Protein AF-A0A2Z3JJZ3-F1 (afdb_monomer_lite)

Structure (mmCIF, N/CA/C/O backbone):
data_AF-A0A2Z3JJZ3-F1
#
_entry.id   AF-A0A2Z3JJZ3-F1
#
loop_
_atom_site.group_PDB
_atom_site.id
_atom_site.type_symbol
_atom_site.label_atom_id
_atom_site.label_alt_id
_atom_site.label_comp_id
_atom_site.label_asym_id
_atom_site.label_entity_id
_atom_site.label_seq_id
_atom_site.pdbx_PDB_ins_code
_atom_site.Cartn_x
_atom_site.Cartn_y
_atom_site.Cartn_z
_atom_site.occupancy
_atom_site.B_iso_or_equiv
_atom_site.auth_seq_id
_atom_site.auth_comp_id
_atom_site.auth_asym_id
_atom_site.auth_atom_id
_atom_site.pdbx_PDB_model_num
ATOM 1 N N . MET A 1 1 ? 17.951 52.881 16.023 1.00 41.16 1 MET A N 1
ATOM 2 C CA . MET A 1 1 ? 17.037 52.477 17.114 1.00 41.16 1 MET A CA 1
ATOM 3 C C . MET A 1 1 ? 17.576 51.202 17.741 1.00 41.16 1 MET A C 1
ATOM 5 O O . MET A 1 1 ? 17.352 50.117 17.229 1.00 41.16 1 MET A O 1
ATOM 9 N N . SER A 1 2 ? 18.386 51.385 18.780 1.00 38.69 2 SER A N 1
ATOM 10 C CA . SER A 1 2 ? 18.986 50.348 19.619 1.00 38.69 2 SER A CA 1
ATOM 11 C C . SER A 1 2 ? 18.209 50.365 20.931 1.00 38.69 2 SER A C 1
ATOM 13 O O . SER A 1 2 ? 18.047 51.446 21.499 1.00 38.69 2 SER A O 1
ATOM 15 N N . LEU A 1 3 ? 17.678 49.221 21.368 1.00 46.03 3 LEU A N 1
ATOM 16 C CA . LEU A 1 3 ? 17.078 49.098 22.693 1.00 46.03 3 LEU A CA 1
ATOM 17 C C . LEU A 1 3 ? 17.958 48.218 23.565 1.00 46.03 3 LEU A C 1
ATOM 19 O O . LEU A 1 3 ? 18.182 47.035 23.314 1.00 46.03 3 LEU A O 1
ATOM 23 N N . ASP A 1 4 ? 18.462 48.920 24.561 1.00 48.38 4 ASP A N 1
ATOM 24 C CA . ASP A 1 4 ? 19.480 48.588 25.519 1.00 48.38 4 ASP A CA 1
ATOM 25 C C . ASP A 1 4 ? 18.845 48.033 26.807 1.00 48.38 4 ASP A C 1
ATOM 27 O O . ASP A 1 4 ? 17.689 48.307 27.135 1.00 48.38 4 ASP A O 1
ATOM 31 N N . ARG A 1 5 ? 19.656 47.246 27.515 1.00 46.22 5 ARG A N 1
ATOM 32 C CA . ARG A 1 5 ? 19.670 46.963 28.960 1.00 46.22 5 ARG A CA 1
ATOM 33 C C . ARG A 1 5 ? 18.376 47.086 29.783 1.00 46.22 5 ARG A C 1
ATOM 35 O O . ARG A 1 5 ? 17.939 48.171 30.158 1.00 46.22 5 ARG A O 1
ATOM 42 N N . ARG A 1 6 ? 17.972 45.946 30.361 1.00 44.56 6 ARG A N 1
ATOM 43 C CA . ARG A 1 6 ? 17.547 45.884 31.774 1.00 44.56 6 ARG A CA 1
ATOM 44 C C . ARG A 1 6 ? 18.242 44.739 32.507 1.00 44.56 6 ARG A C 1
ATOM 46 O O . ARG A 1 6 ? 17.798 43.597 32.500 1.00 44.56 6 ARG A O 1
ATOM 53 N N . THR A 1 7 ? 19.337 45.092 33.164 1.00 49.25 7 THR A N 1
ATOM 54 C CA . THR A 1 7 ? 19.875 44.427 34.351 1.00 49.25 7 THR A CA 1
ATOM 55 C C . THR A 1 7 ? 18.948 44.683 35.537 1.00 49.25 7 THR A C 1
ATOM 57 O O . THR A 1 7 ? 18.676 45.839 35.854 1.00 49.25 7 THR A O 1
ATOM 60 N N . ARG A 1 8 ? 18.509 43.629 36.229 1.00 42.69 8 ARG A N 1
ATOM 61 C CA . ARG A 1 8 ? 17.986 43.736 37.596 1.00 42.69 8 ARG A CA 1
ATOM 62 C C . ARG A 1 8 ? 18.613 42.638 38.451 1.00 42.69 8 ARG A C 1
ATOM 64 O O . ARG A 1 8 ? 18.177 41.493 38.433 1.00 42.69 8 ARG A O 1
ATOM 71 N N . ARG A 1 9 ? 19.699 43.012 39.130 1.00 44.91 9 ARG A N 1
ATOM 72 C CA . ARG A 1 9 ? 20.105 42.439 40.413 1.00 44.91 9 ARG A CA 1
ATOM 73 C C . ARG A 1 9 ? 19.319 43.208 41.468 1.00 44.91 9 ARG A C 1
ATOM 75 O O . ARG A 1 9 ? 19.407 44.425 41.460 1.00 44.91 9 ARG A O 1
ATOM 82 N N . ASP A 1 10 ? 18.597 42.498 42.320 1.00 50.53 10 ASP A N 1
ATOM 83 C CA . ASP A 1 10 ? 18.307 42.916 43.692 1.00 50.53 10 ASP A CA 1
ATOM 84 C C . ASP A 1 10 ? 18.288 41.635 44.527 1.00 50.53 10 ASP A C 1
ATOM 86 O O . ASP A 1 10 ? 17.341 40.848 44.511 1.00 50.53 10 ASP A O 1
ATOM 90 N N . THR A 1 11 ? 19.432 41.382 45.151 1.00 43.81 11 THR A N 1
ATOM 91 C CA . THR A 1 11 ? 19.654 40.418 46.222 1.00 43.81 11 THR A CA 1
ATOM 92 C C . THR A 1 11 ? 19.112 41.030 47.508 1.00 43.81 11 THR A C 1
ATOM 94 O O . THR A 1 11 ? 19.687 41.987 48.017 1.00 43.81 11 THR A O 1
ATOM 97 N N . LEU A 1 12 ? 17.997 40.499 48.009 1.00 47.47 12 LEU A N 1
ATOM 98 C CA . LEU A 1 12 ? 17.560 40.725 49.383 1.00 47.47 12 LEU A CA 1
ATOM 99 C C . LEU A 1 12 ? 18.269 39.703 50.272 1.00 47.47 12 LEU A C 1
ATOM 101 O O . LEU A 1 12 ? 18.003 38.503 50.179 1.00 47.47 12 LEU A O 1
ATOM 105 N N . ASP A 1 13 ? 19.180 40.210 51.096 1.00 48.72 13 ASP A N 1
ATOM 106 C CA . ASP A 1 13 ? 19.790 39.511 52.219 1.00 48.72 13 ASP A CA 1
ATOM 107 C C . ASP A 1 13 ? 18.696 39.015 53.173 1.00 48.72 13 ASP A C 1
ATOM 109 O O . ASP A 1 13 ? 18.012 39.799 53.835 1.00 48.72 13 ASP A O 1
ATOM 113 N N . LEU A 1 14 ? 18.521 37.696 53.232 1.00 59.69 14 LEU A N 1
ATOM 114 C CA . LEU A 1 14 ? 17.746 37.022 54.268 1.00 59.69 14 LEU A CA 1
ATOM 115 C C . LEU A 1 14 ? 18.722 36.413 55.288 1.00 59.69 14 LEU A C 1
ATOM 117 O O . LEU A 1 14 ? 19.753 35.867 54.885 1.00 59.69 14 LEU A O 1
ATOM 121 N N . PRO A 1 15 ? 18.419 36.485 56.597 1.00 66.50 15 PRO A N 1
ATOM 122 C CA . PRO A 1 15 ? 19.265 35.904 57.633 1.00 66.50 15 PRO A CA 1
ATOM 123 C C . PRO A 1 15 ? 19.356 34.371 57.497 1.00 66.50 15 PRO A C 1
ATOM 125 O O . PRO A 1 15 ? 18.434 33.741 56.967 1.00 66.50 15 PRO A O 1
ATOM 128 N N . PRO A 1 16 ? 20.454 33.753 57.973 1.00 65.38 16 PRO A N 1
ATOM 129 C CA . PRO A 1 16 ? 20.702 32.327 57.807 1.00 65.38 16 PRO A CA 1
ATOM 130 C C . PRO A 1 16 ? 19.624 31.493 58.506 1.00 65.38 16 PRO A C 1
ATOM 132 O O . PRO A 1 16 ? 19.409 31.593 59.714 1.00 65.38 16 PRO A O 1
ATOM 135 N N . VAL A 1 17 ? 18.953 30.655 57.717 1.00 66.25 17 VAL A N 1
ATOM 136 C CA . VAL A 1 17 ? 18.011 29.640 58.193 1.00 66.25 17 VAL A CA 1
ATOM 137 C C . VAL A 1 17 ? 18.789 28.625 59.045 1.00 66.25 17 VAL A C 1
ATOM 139 O O . VAL A 1 17 ? 19.797 28.099 58.563 1.00 66.25 17 VAL A O 1
ATOM 142 N N . PRO A 1 18 ? 18.375 28.340 60.294 1.00 64.25 18 PRO A N 1
ATOM 143 C CA . PRO A 1 18 ? 19.023 27.318 61.110 1.00 64.25 18 PRO A CA 1
ATOM 144 C C . PRO A 1 18 ? 18.881 25.934 60.452 1.00 64.25 18 PRO A C 1
ATOM 146 O O . PRO A 1 18 ? 17.876 25.672 59.783 1.00 64.25 18 PRO A O 1
ATOM 149 N N . PRO A 1 19 ? 19.876 25.044 60.611 1.00 65.88 19 PRO A N 1
ATOM 150 C CA . PRO A 1 19 ? 19.868 23.739 59.967 1.00 65.88 19 PRO A CA 1
ATOM 151 C C . PRO A 1 19 ? 18.648 22.913 60.410 1.00 65.88 19 PRO A C 1
ATOM 153 O O . PRO A 1 19 ? 18.242 22.993 61.574 1.00 65.88 19 PRO A O 1
ATOM 156 N N . PRO A 1 20 ? 18.053 22.126 59.494 1.00 55.59 20 PRO A N 1
ATOM 157 C CA . PRO A 1 20 ? 16.889 21.310 59.794 1.00 55.59 20 PRO A CA 1
ATOM 158 C C . PRO A 1 20 ? 17.233 20.309 60.898 1.00 55.59 20 PRO A C 1
ATOM 160 O O . PRO A 1 20 ? 18.142 19.496 60.757 1.00 55.59 20 PRO A O 1
ATOM 163 N N . GLN A 1 21 ? 16.500 20.393 62.007 1.00 54.47 21 GLN A N 1
ATOM 164 C CA . GLN A 1 21 ? 16.498 19.358 63.028 1.00 54.47 21 GLN A CA 1
ATOM 165 C C . GLN A 1 21 ? 15.903 18.087 62.417 1.00 54.47 21 GLN A C 1
ATOM 167 O O . GLN A 1 21 ? 14.762 18.099 61.944 1.00 54.47 21 GLN A O 1
ATOM 172 N N . ASP A 1 22 ? 16.689 17.009 62.431 1.00 45.62 22 ASP A N 1
ATOM 173 C CA . ASP A 1 22 ? 16.284 15.658 62.055 1.00 45.62 22 ASP A CA 1
ATOM 174 C C . ASP A 1 22 ? 15.078 15.225 62.894 1.00 45.62 22 ASP A C 1
ATOM 176 O O . ASP A 1 22 ? 15.192 14.723 64.014 1.00 45.62 22 ASP A O 1
ATOM 180 N N . THR A 1 23 ? 13.888 15.442 62.344 1.00 53.31 23 THR A N 1
ATOM 181 C CA . THR A 1 23 ? 12.662 14.835 62.844 1.00 53.31 23 THR A CA 1
ATOM 182 C C . THR A 1 23 ? 12.610 13.422 62.263 1.00 53.31 23 THR A C 1
ATOM 184 O O . THR A 1 23 ? 12.613 13.275 61.037 1.00 53.31 23 THR A O 1
ATOM 187 N N . PRO A 1 24 ? 12.588 12.362 63.093 1.00 51.34 24 PRO A N 1
ATOM 188 C CA . PRO A 1 24 ? 12.460 10.999 62.593 1.00 51.34 24 PRO A CA 1
ATOM 189 C C . PRO A 1 24 ? 11.174 10.886 61.760 1.00 51.34 24 PRO A C 1
ATOM 191 O O . PRO A 1 24 ? 10.168 11.511 62.113 1.00 51.34 24 PRO A O 1
ATOM 194 N N . PRO A 1 25 ? 11.178 10.131 60.645 1.00 49.94 25 PRO A N 1
ATOM 195 C CA . PRO A 1 25 ? 10.045 10.086 59.738 1.00 49.94 25 PRO A CA 1
ATOM 196 C C . PRO A 1 25 ? 8.817 9.559 60.480 1.00 49.94 25 PRO A C 1
ATOM 198 O O . PRO A 1 25 ? 8.717 8.372 60.794 1.00 49.94 25 PRO A O 1
ATOM 201 N N . LEU A 1 26 ? 7.872 10.466 60.735 1.00 47.38 26 LEU A N 1
ATOM 202 C CA . LEU A 1 26 ? 6.485 10.147 61.033 1.00 47.38 26 LEU A CA 1
ATOM 203 C C . LEU A 1 26 ? 6.040 9.094 60.022 1.00 47.38 26 LEU A C 1
ATOM 205 O O . LEU A 1 26 ? 6.067 9.339 58.814 1.00 47.38 26 LEU A O 1
ATOM 209 N N . HIS A 1 27 ? 5.683 7.915 60.532 1.00 48.03 27 HIS A N 1
ATOM 210 C CA . HIS A 1 27 ? 5.053 6.843 59.779 1.00 48.03 27 HIS A CA 1
ATOM 211 C C . HIS A 1 27 ? 4.105 7.441 58.744 1.00 48.03 27 HIS A C 1
ATOM 213 O O . HIS A 1 27 ? 3.122 8.079 59.117 1.00 48.03 27 HIS A O 1
ATOM 219 N N . ALA A 1 28 ? 4.430 7.266 57.458 1.00 50.16 28 ALA A N 1
ATOM 220 C CA . ALA A 1 28 ? 3.580 7.697 56.362 1.00 50.16 28 ALA A CA 1
ATOM 221 C C . ALA A 1 28 ? 2.163 7.199 56.656 1.00 50.16 28 ALA A C 1
ATOM 223 O O . ALA A 1 28 ? 1.919 5.988 56.671 1.00 50.16 28 ALA A O 1
ATOM 224 N N . ALA A 1 29 ? 1.275 8.137 56.994 1.00 52.78 29 ALA A N 1
ATOM 225 C CA . ALA A 1 29 ? -0.078 7.837 57.408 1.00 52.78 29 ALA A CA 1
ATOM 226 C C . ALA A 1 29 ? -0.691 6.921 56.351 1.00 52.78 29 ALA A C 1
ATOM 228 O O . ALA A 1 29 ? -0.710 7.248 55.161 1.00 52.78 29 ALA A O 1
ATOM 229 N N . ARG A 1 30 ? -1.117 5.730 56.779 1.00 53.06 30 ARG A N 1
ATOM 230 C CA . ARG A 1 30 ? -1.745 4.751 55.896 1.00 53.06 30 ARG A CA 1
ATOM 231 C C . ARG A 1 30 ? -2.907 5.480 55.204 1.00 53.06 30 ARG A C 1
ATOM 233 O O . ARG A 1 30 ? -3.756 6.009 55.922 1.00 53.06 30 ARG A O 1
ATOM 240 N N . PRO A 1 31 ? -2.939 5.575 53.861 1.00 54.34 31 PRO A N 1
ATOM 241 C CA . PRO A 1 31 ? -3.984 6.327 53.177 1.00 54.34 31 PRO A CA 1
ATOM 242 C C . PRO A 1 31 ? -5.344 5.790 53.618 1.00 54.34 31 PRO A C 1
ATOM 244 O O . PRO A 1 31 ? -5.524 4.570 53.676 1.00 54.34 31 PRO A O 1
ATOM 247 N N . GLN A 1 32 ? -6.260 6.687 53.984 1.00 58.88 32 GLN A N 1
ATOM 248 C CA . GLN A 1 32 ? -7.566 6.317 54.524 1.00 58.88 32 GLN A CA 1
ATOM 249 C C . GLN A 1 32 ? -8.328 5.440 53.512 1.00 58.88 32 GLN A C 1
ATOM 251 O O . GLN A 1 32 ? -8.196 5.610 52.298 1.00 58.88 32 GLN A O 1
ATOM 256 N N . ALA A 1 33 ? -9.140 4.498 54.001 1.00 61.81 33 ALA A N 1
ATOM 257 C CA . ALA A 1 33 ? -9.925 3.563 53.184 1.00 61.81 33 ALA A CA 1
ATOM 258 C C . ALA A 1 33 ? -10.651 4.183 51.956 1.00 61.81 33 ALA A C 1
ATOM 260 O O . ALA A 1 33 ? -10.570 3.593 50.873 1.00 61.81 33 ALA A O 1
ATOM 261 N N . PRO A 1 34 ? -11.299 5.370 52.030 1.00 66.00 34 PRO A N 1
ATOM 262 C CA . PRO A 1 34 ? -11.917 5.998 50.854 1.00 66.00 34 PRO A CA 1
ATOM 263 C C . PRO A 1 34 ? -10.928 6.343 49.728 1.00 66.00 34 PRO A C 1
ATOM 265 O O . PRO A 1 34 ? -11.290 6.269 48.550 1.00 66.00 34 PRO A O 1
ATOM 268 N N . ASP A 1 35 ? -9.674 6.663 50.048 1.00 74.38 35 ASP A N 1
ATOM 269 C CA . ASP A 1 35 ? -8.652 6.957 49.039 1.00 74.38 35 ASP A CA 1
ATOM 270 C C . ASP A 1 35 ? -8.130 5.687 48.366 1.00 74.38 35 ASP A C 1
ATOM 272 O O . ASP A 1 35 ? -7.838 5.693 47.169 1.00 74.38 35 ASP A O 1
ATOM 276 N N . GLN A 1 36 ? -8.097 4.570 49.093 1.00 82.06 36 GLN A N 1
ATOM 277 C CA . GLN A 1 36 ? -7.700 3.271 48.550 1.00 82.06 36 GLN A CA 1
ATOM 278 C C . GLN A 1 36 ? -8.741 2.736 47.558 1.00 82.06 36 GLN A C 1
ATOM 280 O O . GLN A 1 36 ? -8.377 2.313 46.459 1.00 82.06 36 GLN A O 1
ATOM 285 N N . ARG A 1 37 ? -10.041 2.830 47.879 1.00 87.56 37 ARG A N 1
ATOM 286 C CA . ARG A 1 37 ? -11.122 2.461 46.942 1.00 87.56 37 ARG A CA 1
ATOM 287 C C . ARG A 1 37 ? -11.082 3.305 45.667 1.00 87.56 37 ARG A C 1
ATOM 289 O O . ARG A 1 37 ? -11.206 2.777 44.562 1.00 87.56 37 ARG A O 1
ATOM 296 N N . ARG A 1 38 ? -10.851 4.617 45.802 1.00 84.94 38 ARG A N 1
ATOM 297 C CA . ARG A 1 38 ? -10.672 5.528 44.657 1.00 84.94 38 ARG A CA 1
ATOM 298 C C . ARG A 1 38 ? -9.457 5.161 43.819 1.00 84.94 38 ARG A C 1
ATOM 300 O O . ARG A 1 38 ? -9.519 5.266 42.597 1.00 84.94 38 ARG A O 1
ATOM 307 N N . GLU A 1 39 ? -8.375 4.728 44.452 1.00 85.62 39 GLU A N 1
ATOM 308 C CA . GLU A 1 39 ? -7.181 4.289 43.744 1.00 85.62 39 GLU A CA 1
ATOM 309 C C . GLU A 1 39 ? -7.432 3.025 42.923 1.00 85.62 39 GLU A C 1
ATOM 311 O O . GLU A 1 39 ? -7.102 3.000 41.737 1.00 85.62 39 GLU A O 1
ATOM 316 N N . LEU A 1 40 ? -8.107 2.022 43.496 1.00 90.06 40 LEU A N 1
ATOM 317 C CA . LEU A 1 40 ? -8.513 0.834 42.744 1.00 90.06 40 LEU A CA 1
ATOM 318 C C . LEU A 1 40 ? -9.435 1.207 41.574 1.00 90.06 40 LEU A C 1
ATOM 320 O O . LEU A 1 40 ? -9.208 0.777 40.445 1.00 90.06 40 LEU A O 1
ATOM 324 N N . ALA A 1 41 ? -10.404 2.097 41.807 1.00 89.81 41 ALA A N 1
ATOM 325 C CA . ALA A 1 41 ? -11.301 2.593 40.765 1.00 89.81 41 ALA A CA 1
ATOM 326 C C . ALA A 1 41 ? -10.581 3.375 39.649 1.00 89.81 41 ALA A C 1
ATOM 328 O O . ALA A 1 41 ? -11.027 3.362 38.499 1.00 89.81 41 ALA A O 1
ATOM 329 N N . ARG A 1 42 ? -9.485 4.079 39.967 1.00 84.38 42 ARG A N 1
ATOM 330 C CA . ARG A 1 42 ? -8.633 4.757 38.976 1.00 84.38 42 ARG A CA 1
ATOM 331 C C . ARG A 1 42 ? -7.797 3.761 38.184 1.00 84.38 42 ARG A C 1
ATOM 333 O O . ARG A 1 42 ? -7.678 3.930 36.971 1.00 84.38 42 ARG A O 1
ATOM 340 N N . ARG A 1 43 ? -7.243 2.753 38.859 1.00 89.06 43 ARG A N 1
ATOM 341 C CA . ARG A 1 43 ? -6.408 1.716 38.248 1.00 89.06 43 ARG A CA 1
ATOM 342 C C . ARG A 1 43 ? -7.211 0.858 37.274 1.00 89.06 43 ARG A C 1
ATOM 344 O O . ARG A 1 43 ? -6.768 0.686 36.150 1.00 89.06 43 ARG A O 1
ATOM 351 N N . LEU A 1 44 ? -8.419 0.454 37.669 1.00 90.50 44 LEU A N 1
ATOM 352 C CA . LEU A 1 44 ? -9.336 -0.374 36.875 1.00 90.50 44 LEU A CA 1
ATOM 353 C C . LEU A 1 44 ? -10.292 0.444 35.995 1.00 90.50 44 LEU A C 1
ATOM 355 O O . LEU A 1 44 ? -11.406 0.027 35.673 1.00 90.50 44 LEU A O 1
ATOM 359 N N . ARG A 1 45 ? -9.927 1.684 35.655 1.00 85.75 45 ARG A N 1
ATOM 360 C CA . ARG A 1 45 ? -10.841 2.610 34.973 1.00 85.75 45 ARG A CA 1
ATOM 361 C C . ARG A 1 45 ? -11.287 2.090 33.603 1.00 85.75 45 ARG A C 1
ATOM 363 O O . ARG A 1 45 ? -12.384 2.454 33.171 1.00 85.75 45 ARG A O 1
ATOM 370 N N . PHE A 1 46 ? -10.443 1.345 32.894 1.00 75.75 46 PHE A N 1
ATOM 371 C CA . PHE A 1 46 ? -10.734 0.873 31.538 1.00 75.75 46 PHE A CA 1
ATOM 372 C C . PHE A 1 46 ? -11.590 -0.391 31.559 1.00 75.75 46 PHE A C 1
ATOM 374 O O . PHE A 1 46 ? -12.588 -0.463 30.847 1.00 75.75 46 PHE A O 1
ATOM 381 N N . GLU A 1 47 ? -11.247 -1.313 32.442 1.00 86.56 47 GLU A N 1
ATOM 382 C CA . GLU A 1 47 ? -11.906 -2.580 32.733 1.00 86.56 47 GLU A CA 1
ATOM 383 C C . GLU A 1 47 ? -13.341 -2.301 33.186 1.00 86.56 47 GLU A C 1
ATOM 385 O O . GLU A 1 47 ? -14.301 -2.696 32.534 1.00 86.56 47 GLU A O 1
ATOM 390 N N . ARG A 1 48 ? -13.496 -1.423 34.180 1.00 88.38 48 ARG A N 1
ATOM 391 C CA . ARG A 1 48 ? -14.790 -0.942 34.686 1.00 88.38 48 ARG A CA 1
ATOM 392 C C . ARG A 1 48 ? -15.637 -0.218 33.637 1.00 88.38 48 ARG A C 1
ATOM 394 O O . ARG A 1 48 ? -16.848 -0.108 33.776 1.00 88.38 48 ARG A O 1
ATOM 401 N N . ARG A 1 49 ? -15.012 0.378 32.615 1.00 77.25 49 ARG A N 1
ATOM 402 C CA . ARG A 1 49 ? -15.734 1.018 31.501 1.00 77.25 49 ARG A CA 1
ATOM 403 C C . ARG A 1 49 ? -16.199 0.011 30.459 1.00 77.25 49 ARG A C 1
ATOM 405 O O . ARG A 1 49 ? -17.152 0.337 29.751 1.00 77.25 49 ARG A O 1
ATOM 412 N N . ARG A 1 50 ? -15.505 -1.120 30.333 1.00 77.69 50 ARG A N 1
ATOM 413 C CA . ARG A 1 50 ? -15.785 -2.179 29.362 1.00 77.69 50 ARG A CA 1
ATOM 414 C C . ARG A 1 50 ? -16.762 -3.219 29.888 1.00 77.69 50 ARG A C 1
ATOM 416 O O . ARG A 1 50 ? -17.577 -3.652 29.086 1.00 77.69 50 ARG A O 1
ATOM 423 N N . ALA A 1 51 ? -16.705 -3.522 31.185 1.00 83.56 51 ALA A N 1
ATOM 424 C CA . ALA A 1 51 ? -17.574 -4.498 31.824 1.00 83.56 51 ALA A CA 1
ATOM 425 C C . ALA A 1 51 ? -19.053 -4.235 31.498 1.00 83.56 51 ALA A C 1
ATOM 427 O O . ALA A 1 51 ? -19.533 -3.088 31.561 1.00 83.56 51 ALA A O 1
ATOM 428 N N . VAL A 1 52 ? -19.738 -5.300 31.096 1.00 82.31 52 VAL A N 1
ATOM 429 C CA . VAL A 1 52 ? -21.159 -5.333 30.756 1.00 82.31 52 VAL A CA 1
ATOM 430 C C . VAL A 1 52 ? -21.997 -5.445 32.021 1.00 82.31 52 VAL A C 1
ATOM 432 O O . VAL A 1 52 ? -23.006 -4.751 32.126 1.00 82.31 52 VAL A O 1
ATOM 435 N N . ASP A 1 53 ? -21.529 -6.211 32.999 1.00 86.38 53 ASP A N 1
ATOM 436 C CA . ASP A 1 53 ? -22.171 -6.471 34.285 1.00 86.38 53 ASP A CA 1
ATOM 437 C C . ASP A 1 53 ? -21.104 -6.547 35.409 1.00 86.38 53 ASP A C 1
ATOM 439 O O . ASP A 1 53 ? -19.896 -6.497 35.131 1.00 86.38 53 ASP A O 1
ATOM 443 N N . PRO A 1 54 ? -21.504 -6.569 36.694 1.00 91.69 54 PRO A N 1
ATOM 444 C CA . PRO A 1 54 ? -20.547 -6.695 37.790 1.00 91.69 54 PRO A CA 1
ATOM 445 C C . PRO A 1 54 ? -19.836 -8.058 37.834 1.00 91.69 54 PRO A C 1
ATOM 447 O O . PRO A 1 54 ? -18.725 -8.120 38.351 1.00 91.69 54 PRO A O 1
ATOM 450 N N . GLU A 1 55 ? -20.398 -9.130 37.276 1.00 93.56 55 GLU A N 1
ATOM 451 C CA . GLU A 1 55 ? -19.771 -10.460 37.291 1.00 93.56 55 GLU A CA 1
ATOM 452 C C . GLU A 1 55 ? -18.559 -10.525 36.350 1.00 93.56 55 GLU A C 1
ATOM 454 O O . GLU A 1 55 ? -17.509 -11.048 36.721 1.00 93.56 55 GLU A O 1
ATOM 459 N N . GLU A 1 56 ? -18.634 -9.897 35.175 1.00 89.38 56 GLU A N 1
ATOM 460 C CA . GLU A 1 56 ? -17.496 -9.738 34.264 1.00 89.38 56 GLU A CA 1
ATOM 461 C C . GLU A 1 56 ? -16.368 -8.944 34.938 1.00 89.38 56 GLU A C 1
ATOM 463 O O . GLU A 1 56 ? -15.187 -9.278 34.812 1.00 89.38 56 GLU A O 1
ATOM 468 N N . LEU A 1 57 ? -16.716 -7.906 35.706 1.00 94.38 57 LEU A N 1
ATOM 469 C CA . LEU A 1 57 ? -15.728 -7.131 36.452 1.00 94.38 57 LEU A CA 1
ATOM 470 C C . LEU A 1 57 ? -15.121 -7.934 37.615 1.00 94.38 57 LEU A C 1
ATOM 472 O O . LEU A 1 57 ? -13.934 -7.764 37.899 1.00 94.38 57 LEU A O 1
ATOM 476 N N . ALA A 1 58 ? -15.893 -8.821 38.250 1.00 96.25 58 ALA A N 1
ATOM 477 C CA . ALA A 1 58 ? -15.398 -9.762 39.254 1.00 96.25 58 ALA A CA 1
ATOM 478 C C . ALA A 1 58 ? -14.407 -10.766 38.642 1.00 96.25 58 ALA A C 1
ATOM 480 O O . ALA A 1 58 ? -13.314 -10.946 39.176 1.00 96.25 58 ALA A O 1
ATOM 481 N N . ALA A 1 59 ? -14.722 -11.326 37.471 1.00 93.75 59 ALA A N 1
ATOM 482 C CA . ALA A 1 59 ? -13.829 -12.234 36.754 1.00 93.75 59 ALA A CA 1
ATOM 483 C C . ALA A 1 59 ? -12.505 -11.557 36.352 1.00 93.75 59 ALA A C 1
ATOM 485 O O . ALA A 1 59 ? -11.437 -12.155 36.477 1.00 93.75 59 ALA A O 1
ATOM 486 N N . ILE A 1 60 ? -12.549 -10.290 35.915 1.00 92.12 60 ILE A N 1
ATOM 487 C CA . ILE A 1 60 ? -11.338 -9.505 35.620 1.00 92.12 60 ILE A CA 1
ATOM 488 C C . ILE A 1 60 ? -10.508 -9.281 36.891 1.00 92.12 60 ILE A C 1
ATOM 490 O O . ILE A 1 60 ? -9.290 -9.444 36.864 1.00 92.12 60 ILE A O 1
ATOM 494 N N . LEU A 1 61 ? -11.154 -8.922 38.005 1.00 95.75 61 LEU A N 1
ATOM 495 C CA . LEU A 1 61 ? -10.484 -8.743 39.294 1.00 95.75 61 LEU A CA 1
ATOM 496 C C . LEU A 1 61 ? -9.767 -10.026 39.737 1.00 95.75 61 LEU A C 1
ATOM 498 O O . LEU A 1 61 ? -8.589 -9.972 40.093 1.00 95.75 61 LEU A O 1
ATOM 502 N N . GLU A 1 62 ? -10.437 -11.176 39.676 1.00 95.75 62 GLU A N 1
ATOM 503 C CA . GLU A 1 62 ? -9.828 -12.465 40.018 1.00 95.75 62 GLU A CA 1
ATOM 504 C C . GLU A 1 62 ? -8.675 -12.829 39.080 1.00 95.75 62 GLU A C 1
ATOM 506 O O . GLU A 1 62 ? -7.610 -13.235 39.552 1.00 95.75 62 GLU A O 1
ATOM 511 N N . ALA A 1 63 ? -8.843 -12.625 37.769 1.00 92.31 63 ALA A N 1
ATOM 512 C CA . ALA A 1 63 ? -7.799 -12.876 36.775 1.00 92.31 63 ALA A CA 1
ATOM 513 C C . ALA A 1 63 ? -6.545 -12.009 37.005 1.00 92.31 63 ALA A C 1
ATOM 515 O O . ALA A 1 63 ? -5.424 -12.478 36.808 1.00 92.31 63 ALA A O 1
ATOM 516 N N . ASP A 1 64 ? -6.724 -10.777 37.489 1.00 92.81 64 ASP A N 1
ATOM 517 C CA . ASP A 1 64 ? -5.643 -9.863 37.880 1.00 92.81 64 ASP A CA 1
ATOM 518 C C . ASP A 1 64 ? -5.033 -10.191 39.263 1.00 92.81 64 ASP A C 1
ATOM 520 O O . ASP A 1 64 ? -4.143 -9.482 39.752 1.00 92.81 64 ASP A O 1
ATOM 524 N N . GLY A 1 65 ? -5.482 -11.274 39.905 1.00 94.25 65 GLY A N 1
ATOM 525 C CA . GLY A 1 65 ? -4.969 -11.763 41.183 1.00 94.25 65 GLY A CA 1
ATOM 526 C C . GLY A 1 65 ? -5.549 -11.052 42.408 1.00 94.25 65 GLY A C 1
ATOM 527 O O . GLY A 1 65 ? -4.975 -11.134 43.501 1.00 94.25 65 GLY A O 1
ATOM 528 N N . TYR A 1 66 ? -6.669 -10.340 42.263 1.00 95.25 66 TYR A N 1
ATOM 529 C CA . TYR A 1 66 ? -7.386 -9.773 43.400 1.00 95.25 66 TYR A CA 1
ATOM 530 C C . TYR A 1 66 ? -8.259 -10.844 44.057 1.00 95.25 66 TYR A C 1
ATOM 532 O O . TYR A 1 66 ? -9.308 -11.207 43.547 1.00 95.25 66 TYR A O 1
ATOM 540 N N . SER A 1 67 ? -7.830 -11.321 45.224 1.00 94.44 67 SER A N 1
ATOM 541 C CA . SER A 1 67 ? -8.634 -12.185 46.092 1.00 94.44 67 SER A CA 1
ATOM 542 C C . SER A 1 67 ? -9.468 -11.377 47.089 1.00 94.44 67 SER A C 1
ATOM 544 O O . SER A 1 67 ? -9.096 -10.249 47.437 1.00 94.44 67 SER A O 1
ATOM 546 N N . ASP A 1 68 ? -10.526 -11.988 47.635 1.00 96.00 68 ASP A N 1
ATOM 547 C CA . ASP A 1 68 ? -11.340 -11.427 48.727 1.00 96.00 68 ASP A CA 1
ATOM 548 C C . ASP A 1 68 ? -10.472 -10.893 49.868 1.00 96.00 68 ASP A C 1
ATOM 550 O O . ASP A 1 68 ? -10.643 -9.769 50.336 1.00 96.00 68 ASP A O 1
ATOM 554 N N . HIS A 1 69 ? -9.468 -11.671 50.278 1.00 94.06 69 HIS A N 1
ATOM 555 C CA . HIS A 1 69 ? -8.558 -11.282 51.349 1.00 94.06 69 HIS A CA 1
ATOM 556 C C . HIS A 1 69 ? -7.744 -10.026 50.987 1.00 94.06 69 HIS A C 1
ATOM 558 O O . HIS A 1 69 ? -7.572 -9.130 51.818 1.00 94.06 69 HIS A O 1
ATOM 564 N N . THR A 1 70 ? -7.246 -9.923 49.750 1.00 92.69 70 THR A N 1
ATOM 565 C CA . THR A 1 70 ? -6.500 -8.743 49.286 1.00 92.69 70 THR A CA 1
ATOM 566 C C . THR A 1 70 ? -7.402 -7.515 49.192 1.00 92.69 70 THR A C 1
ATOM 568 O O . THR A 1 70 ? -7.005 -6.433 49.634 1.00 92.69 70 THR A O 1
ATOM 571 N N . LEU A 1 71 ? -8.615 -7.666 48.656 1.00 93.19 71 LEU A N 1
ATOM 572 C CA . LEU A 1 71 ? -9.585 -6.579 48.523 1.00 93.19 71 LEU A CA 1
ATOM 573 C C . LEU A 1 71 ? -10.065 -6.071 49.881 1.00 93.19 71 LEU A C 1
ATOM 575 O O . LEU A 1 71 ? -10.024 -4.861 50.123 1.00 93.19 71 LEU A O 1
ATOM 579 N N . ARG A 1 72 ? -10.381 -6.978 50.806 1.00 93.44 72 ARG A N 1
ATOM 580 C CA . ARG A 1 72 ? -10.776 -6.640 52.175 1.00 93.44 72 ARG A CA 1
ATOM 581 C C . ARG A 1 72 ? -9.660 -5.952 52.941 1.00 93.44 72 ARG A C 1
ATOM 583 O O . ARG A 1 72 ? -9.868 -4.887 53.516 1.00 93.44 72 ARG A O 1
ATOM 590 N N . ARG A 1 73 ? -8.438 -6.487 52.888 1.00 91.00 73 ARG A N 1
ATOM 591 C CA . ARG A 1 73 ? -7.305 -5.947 53.656 1.00 91.00 73 ARG A CA 1
ATOM 592 C C . ARG A 1 73 ? -6.762 -4.624 53.109 1.00 91.00 73 ARG A C 1
ATOM 594 O O . ARG A 1 73 ? -6.291 -3.802 53.892 1.00 91.00 73 ARG A O 1
ATOM 601 N N . ARG A 1 74 ? -6.742 -4.439 51.783 1.00 90.38 74 ARG A N 1
ATOM 602 C CA . ARG A 1 74 ? -6.047 -3.311 51.128 1.00 90.38 74 ARG A CA 1
ATOM 603 C C . ARG A 1 74 ? -6.969 -2.223 50.597 1.00 90.38 74 ARG A C 1
ATOM 605 O O . ARG A 1 74 ? -6.496 -1.118 50.362 1.00 90.38 74 ARG A O 1
ATOM 612 N N . TYR A 1 75 ? -8.232 -2.540 50.351 1.00 89.38 75 TYR A N 1
ATOM 613 C CA . TYR A 1 75 ? -9.190 -1.613 49.752 1.00 89.38 75 TYR A CA 1
ATOM 614 C C . TYR A 1 75 ? -10.494 -1.525 50.558 1.00 89.38 75 TYR A C 1
ATOM 616 O O . TYR A 1 75 ? -11.302 -0.630 50.320 1.00 89.38 75 TYR A O 1
ATOM 624 N N . GLY A 1 76 ? -10.678 -2.403 51.550 1.00 90.62 76 GLY A N 1
ATOM 625 C CA . GLY A 1 76 ? -11.827 -2.398 52.445 1.00 90.62 76 GLY A CA 1
ATOM 626 C C . GLY A 1 76 ? -13.131 -2.808 51.770 1.00 90.62 76 GLY A C 1
ATOM 627 O O . GLY A 1 76 ? -14.166 -2.311 52.193 1.00 90.62 76 GLY A O 1
ATOM 628 N N . PHE A 1 77 ? -13.092 -3.611 50.705 1.00 92.38 77 PHE A N 1
ATOM 629 C CA . PHE A 1 77 ? -14.293 -4.237 50.130 1.00 92.38 77 PHE A CA 1
ATOM 630 C C . PHE A 1 77 ? -14.570 -5.572 50.815 1.00 92.38 77 PHE A C 1
ATOM 632 O O . PHE A 1 77 ? -13.627 -6.262 51.201 1.00 92.38 77 PHE A O 1
ATOM 639 N N . ASP A 1 78 ? -15.832 -5.956 50.955 1.00 91.81 78 ASP A N 1
ATOM 640 C CA . ASP A 1 78 ? -16.166 -7.167 51.705 1.00 91.81 78 ASP A CA 1
ATOM 641 C C . ASP A 1 78 ? -15.823 -8.440 50.923 1.00 91.81 78 ASP A C 1
ATOM 643 O O . ASP A 1 78 ? -15.354 -9.415 51.516 1.00 91.81 78 ASP A O 1
ATOM 647 N N . SER A 1 79 ? -15.964 -8.409 49.600 1.00 94.94 79 SER A N 1
ATOM 648 C CA . SER A 1 79 ? -15.611 -9.488 48.670 1.00 94.94 79 SER A CA 1
ATOM 649 C C . SER A 1 79 ? -15.236 -8.933 47.290 1.00 94.94 79 SER A C 1
ATOM 651 O O . SER A 1 79 ? -15.378 -7.735 47.023 1.00 94.94 79 SER A O 1
ATOM 653 N N . VAL A 1 80 ? -14.755 -9.798 46.395 1.00 96.06 80 VAL A N 1
ATOM 654 C CA . VAL A 1 80 ? -14.558 -9.498 44.971 1.00 96.06 80 VAL A CA 1
ATOM 655 C C . VAL A 1 80 ? -15.865 -9.038 44.333 1.00 96.06 80 VAL A C 1
ATOM 657 O O . VAL A 1 80 ? -15.863 -8.028 43.633 1.00 96.06 80 VAL A O 1
ATOM 660 N N . PHE A 1 81 ? -16.975 -9.726 44.605 1.00 95.88 81 PHE A N 1
ATOM 661 C CA . PHE A 1 81 ? -18.288 -9.358 44.070 1.00 95.88 81 PHE A CA 1
ATOM 662 C C . PHE A 1 81 ? -18.747 -7.987 44.574 1.00 95.88 81 PHE A C 1
ATOM 664 O O . PHE A 1 81 ? -19.173 -7.165 43.770 1.00 95.88 81 PHE A O 1
ATOM 671 N N . ASP A 1 82 ? -18.560 -7.690 45.864 1.00 96.00 82 ASP A N 1
ATOM 672 C CA . ASP A 1 82 ? -18.862 -6.371 46.438 1.00 96.00 82 ASP A CA 1
ATOM 673 C C . ASP A 1 82 ? -17.996 -5.264 45.806 1.00 96.00 82 ASP A C 1
ATOM 675 O O . ASP A 1 82 ? -18.484 -4.199 45.417 1.00 96.00 82 ASP A O 1
ATOM 679 N N . ALA A 1 83 ? -16.699 -5.531 45.615 1.00 94.75 83 ALA A N 1
ATOM 680 C CA . ALA A 1 83 ? -15.813 -4.614 44.909 1.00 94.75 83 ALA A CA 1
ATOM 681 C C . ALA A 1 83 ? -16.278 -4.385 43.466 1.00 94.75 83 ALA A C 1
ATOM 683 O O . ALA A 1 83 ? -16.315 -3.242 43.006 1.00 94.75 83 ALA A O 1
ATOM 684 N N . ALA A 1 84 ? -16.638 -5.451 42.755 1.00 95.44 84 ALA A N 1
ATOM 685 C CA . ALA A 1 84 ? -17.094 -5.383 41.380 1.00 95.44 84 ALA A CA 1
ATOM 686 C C . ALA A 1 84 ? -18.415 -4.616 41.261 1.00 95.44 84 ALA A C 1
ATOM 688 O O . ALA A 1 84 ? -18.516 -3.721 40.426 1.00 95.44 84 ALA A O 1
ATOM 689 N N . GLU A 1 85 ? -19.383 -4.865 42.140 1.00 93.12 85 GLU A N 1
ATOM 690 C CA . GLU A 1 85 ? -20.667 -4.167 42.168 1.00 93.12 85 GLU A CA 1
ATOM 691 C C . GLU A 1 85 ? -20.495 -2.675 42.477 1.00 93.12 85 GLU A C 1
ATOM 693 O O . GLU A 1 85 ? -20.967 -1.827 41.716 1.00 93.12 85 GLU A O 1
ATOM 698 N N . GLN A 1 86 ? -19.724 -2.320 43.513 1.00 92.50 86 GLN A N 1
ATOM 699 C CA . GLN A 1 86 ? -19.447 -0.918 43.848 1.00 92.50 86 GLN A CA 1
ATOM 700 C C . GLN A 1 86 ? -18.678 -0.201 42.727 1.00 92.50 86 GLN A C 1
ATOM 702 O O . GLN A 1 86 ? -18.980 0.946 42.375 1.00 92.50 86 GLN A O 1
ATOM 707 N N . LEU A 1 87 ? -17.680 -0.855 42.125 1.00 91.44 87 LEU A N 1
ATOM 708 C CA . LEU A 1 87 ? -16.932 -0.293 41.000 1.00 91.44 87 LEU A CA 1
ATOM 709 C C . LEU A 1 87 ? -17.821 -0.151 39.754 1.00 91.44 87 LEU A C 1
ATOM 711 O O . LEU A 1 87 ? -17.766 0.881 39.075 1.00 91.44 87 LEU A O 1
ATOM 715 N N . TYR A 1 88 ? -18.665 -1.137 39.466 1.00 88.56 88 TYR A N 1
ATOM 716 C CA . TYR A 1 88 ? -19.594 -1.124 38.342 1.00 88.56 88 TYR A CA 1
ATOM 717 C C . TYR A 1 88 ? -20.676 -0.050 38.517 1.00 88.56 88 TYR A C 1
ATOM 719 O O . TYR A 1 88 ? -20.917 0.729 37.589 1.00 88.56 88 TYR A O 1
ATOM 727 N N . ALA A 1 89 ? -21.227 0.115 39.722 1.00 86.00 89 ALA A N 1
ATOM 728 C CA . ALA A 1 89 ? -22.173 1.177 40.060 1.00 86.00 89 ALA A CA 1
ATOM 729 C C . ALA A 1 89 ? -21.587 2.570 39.777 1.00 86.00 89 ALA A C 1
ATOM 731 O O . ALA A 1 89 ? -22.228 3.390 39.117 1.00 86.00 89 ALA A O 1
ATOM 732 N N . LEU A 1 90 ? -20.317 2.812 40.137 1.00 81.81 90 LEU A N 1
ATOM 733 C CA . LEU A 1 90 ? -19.598 4.057 39.811 1.00 81.81 90 LEU A CA 1
ATOM 734 C C . LEU A 1 90 ? -19.398 4.286 38.299 1.00 81.81 90 LEU A C 1
ATOM 736 O O . LEU A 1 90 ? -18.990 5.378 37.872 1.00 81.81 90 LEU A O 1
ATOM 740 N N . SER A 1 91 ? -19.581 3.257 37.473 1.00 72.12 91 SER A N 1
ATOM 741 C CA . SER A 1 91 ? -19.606 3.368 36.014 1.00 72.12 91 SER A CA 1
ATOM 742 C C . SER A 1 91 ? -20.997 3.773 35.512 1.00 72.12 91 SER A C 1
ATOM 744 O O . SER A 1 91 ? -21.084 4.678 34.677 1.00 72.12 91 SER A O 1
ATOM 746 N N . ILE A 1 92 ? -22.061 3.193 36.085 1.00 60.00 92 ILE A N 1
ATOM 747 C CA . ILE A 1 92 ? -23.463 3.449 35.732 1.00 60.00 92 ILE A CA 1
ATOM 748 C C . ILE A 1 92 ? -23.855 4.880 36.070 1.00 60.00 92 ILE A C 1
ATOM 750 O O . ILE A 1 92 ? -24.345 5.587 35.192 1.00 60.00 92 ILE A O 1
ATOM 754 N N . THR A 1 93 ? -23.569 5.363 37.286 1.00 56.97 93 THR A N 1
ATOM 755 C CA . THR A 1 93 ? -23.938 6.738 37.683 1.00 56.97 93 THR A CA 1
ATOM 756 C C . THR A 1 93 ? -23.316 7.768 36.743 1.00 56.97 93 THR A C 1
ATOM 758 O O . THR A 1 93 ? -23.917 8.790 36.429 1.00 56.97 93 THR A O 1
ATOM 761 N N . ARG A 1 94 ? -22.121 7.472 36.218 1.00 54.28 94 ARG A N 1
ATOM 762 C CA . ARG A 1 94 ? -21.433 8.324 35.246 1.00 54.28 94 ARG A CA 1
ATOM 763 C C . ARG A 1 94 ? -21.974 8.174 33.821 1.00 54.28 94 ARG A C 1
ATOM 765 O O . ARG A 1 94 ? -21.885 9.140 33.078 1.00 54.28 94 ARG A O 1
ATOM 772 N N . ARG A 1 95 ? -22.495 7.004 33.427 1.00 54.44 95 ARG A N 1
ATOM 773 C CA . ARG A 1 95 ? -23.167 6.791 32.127 1.00 54.44 95 ARG A CA 1
ATOM 774 C C . ARG A 1 95 ? -24.551 7.445 32.089 1.00 54.44 95 ARG A C 1
ATOM 776 O O . ARG A 1 95 ? -24.909 7.983 31.054 1.00 54.44 95 ARG A O 1
ATOM 783 N N . VAL A 1 96 ? -25.283 7.431 33.204 1.00 53.78 96 VAL A N 1
ATOM 784 C CA . VAL A 1 96 ? -26.617 8.045 33.327 1.00 53.78 96 VAL A CA 1
ATOM 785 C C . VAL A 1 96 ? -26.525 9.570 33.462 1.00 53.78 96 VAL A C 1
ATOM 787 O O . VAL A 1 96 ? -27.329 10.282 32.875 1.00 53.78 96 VAL A O 1
ATOM 790 N N . ALA A 1 97 ? -25.525 10.090 34.186 1.00 46.59 97 ALA A N 1
ATOM 791 C CA . ALA A 1 97 ? -25.358 11.535 34.381 1.00 46.59 97 ALA A CA 1
ATOM 792 C C . ALA A 1 97 ? -24.553 12.239 33.274 1.00 46.59 97 ALA A C 1
ATOM 794 O O . ALA A 1 97 ? -24.628 13.461 33.144 1.00 46.59 97 ALA A O 1
ATOM 795 N N . ALA A 1 98 ? -23.749 11.515 32.487 1.00 44.62 98 ALA A N 1
ATOM 796 C CA . ALA A 1 98 ? -23.060 12.122 31.357 1.00 44.62 98 ALA A CA 1
ATOM 797 C C . ALA A 1 98 ? -24.034 12.218 30.175 1.00 44.62 98 ALA A C 1
ATOM 799 O O . ALA A 1 98 ? -24.479 11.173 29.696 1.00 44.62 98 ALA A O 1
ATOM 800 N N . PRO A 1 99 ? -24.335 13.424 29.653 1.00 51.47 99 PRO A N 1
ATOM 801 C CA . PRO A 1 99 ? -25.027 13.522 28.378 1.00 51.47 99 PRO A CA 1
ATOM 802 C C . PRO A 1 99 ? -24.251 12.701 27.338 1.00 51.47 99 PRO A C 1
ATOM 804 O O . PRO A 1 99 ? -23.010 12.679 27.394 1.00 51.47 99 PRO A O 1
ATOM 807 N N . PRO A 1 100 ? -24.945 12.006 26.413 1.00 56.22 100 PRO A N 1
ATOM 808 C CA . PRO A 1 100 ? -24.280 11.237 25.371 1.00 56.22 100 PRO A CA 1
ATOM 809 C C . PRO A 1 100 ? -23.221 12.134 24.727 1.00 56.22 100 PRO A C 1
ATOM 811 O O . PRO A 1 100 ? -23.517 13.302 24.452 1.00 56.22 100 PRO A O 1
ATOM 814 N N . PRO A 1 101 ? -21.973 11.654 24.564 1.00 55.47 101 PRO A N 1
ATOM 815 C CA . PRO A 1 101 ? -20.879 12.503 24.125 1.00 55.47 101 PRO A CA 1
ATOM 816 C C . PRO A 1 101 ? -21.304 13.197 22.837 1.00 55.47 101 PRO A C 1
ATOM 818 O O . PRO A 1 101 ? -21.581 12.528 21.839 1.00 55.47 101 PRO A O 1
ATOM 821 N N . ALA A 1 102 ? -21.397 14.531 22.885 1.00 58.47 102 ALA A N 1
ATOM 822 C CA . ALA A 1 102 ? -21.795 15.323 21.736 1.00 58.47 102 ALA A CA 1
ATOM 823 C C . ALA A 1 102 ? -20.918 14.900 20.560 1.00 58.47 102 ALA A C 1
ATOM 825 O O . ALA A 1 102 ? -19.684 14.943 20.635 1.00 58.47 102 ALA A O 1
ATOM 826 N N . LEU A 1 103 ? -21.562 14.391 19.510 1.00 60.06 103 LEU A N 1
ATOM 827 C CA . LEU A 1 103 ? -20.855 13.830 18.372 1.00 60.06 103 LEU A CA 1
ATOM 828 C C . LEU A 1 103 ? -19.977 14.919 17.794 1.00 60.06 103 LEU A C 1
ATOM 830 O O . LEU A 1 103 ? -20.473 15.923 17.281 1.00 60.06 103 LEU A O 1
ATOM 834 N N . ARG A 1 104 ? -18.663 14.719 17.889 1.00 62.06 104 ARG A N 1
ATOM 835 C CA . ARG A 1 104 ? -17.729 15.693 17.349 1.00 62.06 104 ARG A CA 1
ATOM 836 C C . ARG A 1 104 ? -18.017 15.862 15.851 1.00 62.06 104 ARG A C 1
ATOM 838 O O . ARG A 1 104 ? -18.215 14.859 15.141 1.00 62.06 104 ARG A O 1
ATOM 845 N N . PRO A 1 105 ? -18.074 17.106 15.347 1.00 66.50 105 PRO A N 1
ATOM 846 C CA . PRO A 1 105 ? -18.147 17.337 13.913 1.00 66.50 105 PRO A CA 1
ATOM 847 C C . PRO A 1 105 ? -16.980 16.614 13.215 1.00 66.50 105 PRO A C 1
ATOM 849 O O . PRO A 1 105 ? -15.919 16.426 13.800 1.00 66.50 105 PRO A O 1
ATOM 852 N N . ILE A 1 106 ? -17.193 16.161 11.974 1.00 74.75 106 ILE A N 1
ATOM 853 C CA . ILE A 1 106 ? -16.181 15.453 11.157 1.00 74.75 106 ILE A CA 1
ATOM 854 C C . ILE A 1 106 ? -15.029 16.405 10.817 1.00 74.75 106 ILE A C 1
ATOM 856 O O . ILE A 1 106 ? -13.957 15.983 10.402 1.00 74.75 106 ILE A O 1
ATOM 860 N N . TRP A 1 107 ? -15.263 17.697 11.007 1.00 71.88 107 TRP A N 1
ATOM 861 C CA . TRP A 1 107 ? -14.354 18.768 10.694 1.00 71.88 107 TRP A CA 1
ATOM 862 C C . TRP A 1 107 ? -13.260 18.931 11.757 1.00 71.88 107 TRP A C 1
ATOM 864 O O . TRP A 1 107 ? -13.548 18.829 12.953 1.00 71.88 107 TRP A O 1
ATOM 874 N N . PRO A 1 108 ? -12.023 19.245 11.331 1.00 83.19 108 PRO A N 1
ATOM 875 C CA . PRO A 1 108 ? -11.611 19.491 9.943 1.00 83.19 108 PRO A CA 1
ATOM 876 C C . PRO A 1 108 ? -11.396 18.204 9.122 1.00 83.19 108 PRO A C 1
ATOM 878 O O . PRO A 1 108 ? -10.864 17.214 9.621 1.00 83.19 108 PRO A O 1
ATOM 881 N N . LEU A 1 109 ? -11.780 18.240 7.839 1.00 87.75 109 LEU A N 1
ATOM 882 C CA . LEU A 1 109 ? -11.508 17.157 6.889 1.00 87.75 109 LEU A CA 1
ATOM 883 C C . LEU A 1 109 ? -9.996 17.037 6.605 1.00 87.75 109 LEU A C 1
ATOM 885 O O . LEU A 1 109 ? -9.320 18.060 6.448 1.00 87.75 109 LEU A O 1
ATOM 889 N N . PRO A 1 110 ? -9.446 15.814 6.482 1.00 89.44 110 PRO A N 1
ATOM 890 C CA . PRO A 1 110 ? -8.024 15.591 6.238 1.00 89.44 110 PRO A CA 1
ATOM 891 C C . PRO A 1 110 ? -7.671 15.745 4.748 1.00 89.44 110 PRO A C 1
ATOM 893 O O . PRO A 1 110 ? -7.242 14.796 4.094 1.00 89.44 110 PRO A O 1
ATOM 896 N N . TRP A 1 111 ? -7.826 16.955 4.204 1.00 92.38 111 TRP A N 1
ATOM 897 C CA . TRP A 1 111 ? -7.564 17.270 2.789 1.00 92.38 111 TRP A CA 1
ATOM 898 C C . TRP A 1 111 ? -6.156 16.895 2.312 1.00 92.38 111 TRP A C 1
ATOM 900 O O . TRP A 1 111 ? -5.941 16.640 1.131 1.00 92.38 111 TRP A O 1
ATOM 910 N N . THR A 1 112 ? -5.193 16.812 3.230 1.00 90.75 112 THR A N 1
ATOM 911 C CA . THR A 1 112 ? -3.825 16.381 2.931 1.00 90.75 112 THR A CA 1
ATOM 912 C C . THR A 1 112 ? -3.742 14.954 2.385 1.00 90.75 112 THR A C 1
ATOM 914 O O . THR A 1 112 ? -2.789 14.665 1.671 1.00 90.75 112 THR A O 1
ATOM 917 N N . LEU A 1 113 ? -4.719 14.083 2.678 1.00 92.31 113 LEU A N 1
ATOM 918 C CA . LEU A 1 113 ? -4.755 12.711 2.150 1.00 92.31 113 LEU A CA 1
ATOM 919 C C . LEU A 1 113 ? -4.922 12.682 0.627 1.00 92.31 113 LEU A C 1
ATOM 921 O O . LEU A 1 113 ? -4.326 11.839 -0.034 1.00 92.31 113 LEU A O 1
ATOM 925 N N . LEU A 1 114 ? -5.651 13.642 0.046 1.00 94.88 114 LEU A N 1
ATOM 926 C CA . LEU A 1 114 ? -5.865 13.693 -1.406 1.00 94.88 114 LEU A CA 1
ATOM 927 C C . LEU A 1 114 ? -4.556 13.864 -2.188 1.00 94.88 114 LEU A C 1
ATOM 929 O O . LEU A 1 114 ? -4.450 13.400 -3.319 1.00 94.88 114 LEU A O 1
ATOM 933 N N . TRP A 1 115 ? -3.536 14.470 -1.574 1.00 95.50 115 TRP A N 1
ATOM 934 C CA . TRP A 1 115 ? -2.227 14.664 -2.195 1.00 95.50 115 TRP A CA 1
ATOM 935 C C . TRP A 1 115 ? -1.370 13.398 -2.244 1.00 95.50 115 TRP A C 1
ATOM 937 O O . TRP A 1 115 ? -0.389 13.374 -2.985 1.00 95.50 115 TRP A O 1
ATOM 947 N N . HIS A 1 116 ? -1.706 12.342 -1.498 1.00 94.31 116 HIS A N 1
ATOM 948 C CA . HIS A 1 116 ? -0.883 11.134 -1.472 1.00 94.31 116 HIS A CA 1
ATOM 949 C C . HIS A 1 116 ? -0.826 10.431 -2.831 1.00 94.31 116 HIS A C 1
ATOM 951 O O . HIS A 1 116 ? 0.262 10.049 -3.246 1.00 94.31 116 HIS A O 1
ATOM 957 N N . GLY A 1 117 ? -1.941 10.334 -3.561 1.00 95.25 117 GLY A N 1
ATOM 958 C CA . GLY A 1 117 ? -1.968 9.712 -4.893 1.00 95.25 117 GLY A CA 1
ATOM 959 C C . GLY A 1 117 ? -1.048 10.409 -5.907 1.00 95.25 117 GLY A C 1
ATOM 960 O O . GLY A 1 117 ? -0.115 9.780 -6.409 1.00 95.25 117 GLY A O 1
ATOM 961 N N . PRO A 1 118 ? -1.209 11.726 -6.150 1.00 96.69 118 PRO A N 1
ATOM 962 C CA . PRO A 1 118 ? -0.308 12.487 -7.016 1.00 96.69 118 PRO A CA 1
ATOM 963 C C . PRO A 1 118 ? 1.166 12.423 -6.592 1.00 96.69 118 PRO A C 1
ATOM 965 O O . PRO A 1 118 ? 2.047 12.324 -7.443 1.00 96.69 118 PRO A O 1
ATOM 968 N N . LEU A 1 119 ? 1.457 12.450 -5.286 1.00 96.81 119 LEU A N 1
ATOM 969 C CA . LEU A 1 119 ? 2.832 12.339 -4.788 1.00 96.81 119 LEU A CA 1
ATOM 970 C C . LEU A 1 119 ? 3.421 10.943 -5.022 1.00 96.81 119 LEU A C 1
ATOM 972 O O . LEU A 1 119 ? 4.585 10.844 -5.403 1.00 96.81 119 LEU A O 1
ATOM 976 N N . LEU A 1 120 ? 2.643 9.875 -4.822 1.00 95.69 120 LEU A N 1
ATOM 977 C CA . LEU A 1 120 ? 3.063 8.503 -5.122 1.00 95.69 120 LEU A CA 1
ATOM 978 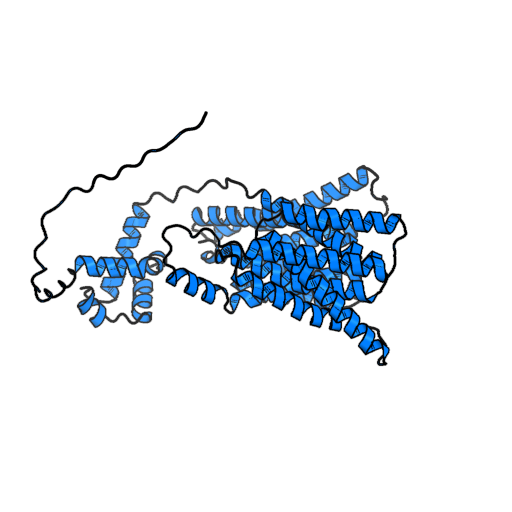C C . LEU A 1 120 ? 3.329 8.320 -6.615 1.00 95.69 120 LEU A C 1
ATOM 980 O O . LEU A 1 120 ? 4.357 7.751 -6.982 1.00 95.69 120 LEU A O 1
ATOM 984 N N . LEU A 1 121 ? 2.454 8.863 -7.467 1.00 95.69 121 LEU A N 1
ATOM 985 C CA . LEU A 1 121 ? 2.658 8.867 -8.911 1.00 95.69 121 LEU A CA 1
ATOM 986 C C . LEU A 1 121 ? 3.960 9.590 -9.277 1.00 95.69 121 LEU A C 1
ATOM 988 O O . LEU A 1 121 ? 4.757 9.060 -10.042 1.00 95.69 121 LEU A O 1
ATOM 992 N N . LEU A 1 122 ? 4.219 10.758 -8.684 1.00 96.81 122 LEU A N 1
ATOM 993 C CA . LEU A 1 122 ? 5.439 11.527 -8.923 1.00 96.81 122 LEU A CA 1
ATOM 994 C C . LEU A 1 122 ? 6.712 10.769 -8.518 1.00 96.81 122 LEU A C 1
ATOM 996 O O . LEU A 1 122 ? 7.694 10.767 -9.259 1.00 96.81 122 LEU A O 1
ATOM 1000 N N . ILE A 1 123 ? 6.688 10.109 -7.356 1.00 97.06 123 ILE A N 1
ATOM 1001 C CA . ILE A 1 123 ? 7.784 9.250 -6.884 1.00 97.06 123 ILE A CA 1
ATOM 1002 C C . ILE A 1 123 ? 8.027 8.113 -7.886 1.00 97.06 123 ILE A C 1
ATOM 1004 O O . ILE A 1 123 ? 9.174 7.857 -8.259 1.00 97.06 123 ILE A O 1
ATOM 1008 N N . GLY A 1 124 ? 6.953 7.467 -8.350 1.00 94.88 124 GLY A N 1
ATOM 1009 C CA . GLY A 1 124 ? 7.011 6.410 -9.358 1.00 94.88 124 GLY A CA 1
ATOM 1010 C C . GLY A 1 124 ? 7.584 6.894 -10.690 1.00 94.88 124 GLY A C 1
ATOM 1011 O O . GLY A 1 124 ? 8.484 6.256 -11.224 1.00 94.88 124 GLY A O 1
ATOM 1012 N N . LEU A 1 125 ? 7.134 8.048 -11.194 1.00 95.25 125 LEU A N 1
ATOM 1013 C CA . LEU A 1 125 ? 7.618 8.643 -12.445 1.00 95.25 125 LEU A CA 1
ATOM 1014 C C . LEU A 1 125 ? 9.110 8.979 -12.391 1.00 95.25 125 LEU A C 1
ATOM 1016 O O . LEU A 1 125 ? 9.833 8.686 -13.338 1.00 95.25 125 LEU A O 1
ATOM 1020 N N . ALA A 1 126 ? 9.594 9.545 -11.285 1.00 96.44 126 ALA A N 1
ATOM 1021 C CA . ALA A 1 126 ? 11.018 9.824 -11.112 1.00 96.44 126 ALA A CA 1
ATOM 1022 C C . ALA A 1 126 ? 11.865 8.537 -11.119 1.00 96.44 126 ALA A C 1
ATOM 1024 O O . ALA A 1 126 ? 12.923 8.487 -11.749 1.00 96.44 126 ALA A O 1
ATOM 1025 N N . ALA A 1 127 ? 11.390 7.481 -10.452 1.00 95.44 127 ALA A N 1
ATOM 1026 C CA . ALA A 1 127 ? 12.078 6.195 -10.429 1.00 95.44 127 ALA A CA 1
ATOM 1027 C C . ALA A 1 127 ? 12.043 5.499 -11.802 1.00 95.44 127 ALA A C 1
ATOM 1029 O O . ALA A 1 127 ? 13.084 5.069 -12.295 1.00 95.44 127 ALA A O 1
ATOM 1030 N N . LEU A 1 128 ? 10.887 5.463 -12.469 1.00 94.81 128 LEU A N 1
ATOM 1031 C CA . LEU A 1 128 ? 10.745 4.929 -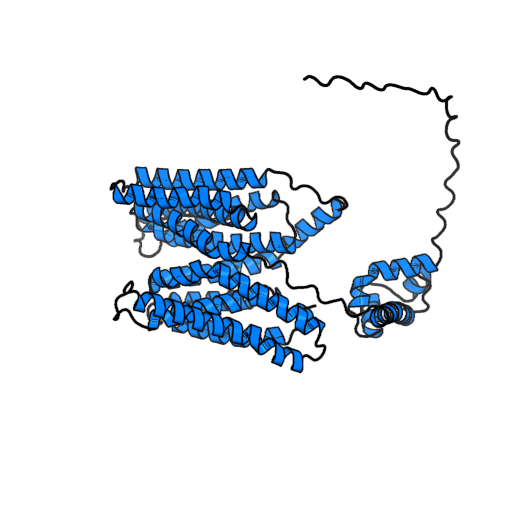13.828 1.00 94.81 128 LEU A CA 1
ATOM 1032 C C . LEU A 1 128 ? 11.579 5.713 -14.845 1.00 94.81 128 LEU A C 1
ATOM 1034 O O . LEU A 1 128 ? 12.180 5.112 -15.730 1.00 94.81 128 LEU A O 1
ATOM 1038 N N . GLY A 1 129 ? 11.679 7.034 -14.688 1.00 94.50 129 GLY A N 1
ATOM 1039 C CA . GLY A 1 129 ? 12.561 7.878 -15.489 1.00 94.50 129 GLY A CA 1
ATOM 1040 C C . GLY A 1 129 ? 14.018 7.426 -15.402 1.00 94.50 129 GLY A C 1
ATOM 1041 O O . GLY A 1 129 ? 14.677 7.296 -16.429 1.00 94.50 129 GLY A O 1
ATOM 1042 N N . SER A 1 130 ? 14.504 7.086 -14.203 1.00 93.75 130 SER A N 1
ATOM 1043 C CA . SER A 1 130 ? 15.864 6.550 -14.047 1.00 93.75 130 SER A CA 1
ATOM 1044 C C . SER A 1 130 ? 16.059 5.188 -14.726 1.00 93.75 130 SER A C 1
ATOM 1046 O O . SER A 1 130 ? 17.080 4.982 -15.373 1.00 93.75 130 SER A O 1
ATOM 1048 N N . VAL A 1 131 ? 15.074 4.284 -14.634 1.00 93.75 131 VAL A N 1
ATOM 1049 C CA . VAL A 1 131 ? 15.116 2.964 -15.291 1.00 93.75 131 VAL A CA 1
ATOM 1050 C C . VAL A 1 131 ? 15.168 3.130 -16.807 1.00 93.75 131 VAL A C 1
ATOM 1052 O O . VAL A 1 131 ? 16.005 2.529 -17.475 1.00 93.75 131 VAL A O 1
ATOM 1055 N N . ARG A 1 132 ? 14.310 4.001 -17.344 1.00 94.00 132 ARG A N 1
ATOM 1056 C CA . ARG A 1 132 ? 14.241 4.301 -18.775 1.00 94.00 132 ARG A CA 1
ATOM 1057 C C . ARG A 1 132 ? 15.544 4.912 -19.296 1.00 94.00 132 ARG A C 1
ATOM 1059 O O . ARG A 1 132 ? 15.968 4.559 -20.387 1.00 94.00 132 ARG A O 1
ATOM 1066 N N . LEU A 1 133 ? 16.201 5.780 -18.524 1.00 93.44 133 LEU A N 1
ATOM 1067 C CA . LEU A 1 133 ? 17.509 6.334 -18.894 1.00 93.44 133 LEU A CA 1
ATOM 1068 C C . LEU A 1 133 ? 18.639 5.293 -18.853 1.00 93.44 133 LEU A C 1
ATOM 1070 O O . LEU A 1 133 ? 19.571 5.394 -19.651 1.00 93.44 133 LEU A O 1
ATOM 1074 N N . LEU A 1 134 ? 18.575 4.324 -17.928 1.00 92.62 134 LEU A N 1
ATOM 1075 C CA . LEU A 1 134 ? 19.590 3.272 -17.786 1.00 92.62 134 LEU A CA 1
ATOM 1076 C C . LEU A 1 134 ? 19.605 2.327 -18.990 1.00 92.62 134 LEU A C 1
ATOM 1078 O O . LEU A 1 134 ? 20.680 1.886 -19.384 1.00 92.62 134 LEU A O 1
ATOM 1082 N N . GLY A 1 135 ? 18.434 2.022 -19.560 1.00 88.19 135 GLY A N 1
ATOM 1083 C CA . GLY A 1 135 ? 18.322 1.180 -20.755 1.00 88.19 135 GLY A CA 1
ATOM 1084 C C . GLY A 1 135 ? 18.768 -0.272 -20.549 1.00 88.19 135 GLY A C 1
ATOM 1085 O O . GLY A 1 135 ? 19.135 -0.932 -21.514 1.00 88.19 135 GLY A O 1
ATOM 1086 N N . VAL A 1 136 ? 18.771 -0.761 -19.303 1.00 87.88 136 VAL A N 1
ATOM 1087 C CA . VAL A 1 136 ? 19.091 -2.157 -18.965 1.00 87.88 136 VAL A CA 1
ATOM 1088 C C . VAL A 1 136 ? 17.855 -2.868 -18.425 1.00 87.88 136 VAL A C 1
ATOM 1090 O O . VAL A 1 136 ? 17.160 -2.342 -17.553 1.00 87.88 136 VAL A O 1
ATOM 1093 N N . ASP A 1 137 ? 17.604 -4.084 -18.904 1.00 85.00 137 ASP A N 1
ATOM 1094 C CA . ASP A 1 137 ? 16.378 -4.836 -18.597 1.00 85.00 137 ASP A CA 1
ATOM 1095 C C . ASP A 1 137 ? 16.223 -5.136 -17.096 1.00 85.00 137 ASP A C 1
ATOM 1097 O O . ASP A 1 137 ? 15.130 -5.051 -16.529 1.00 85.00 137 ASP A O 1
ATOM 1101 N N . SER A 1 138 ? 17.339 -5.401 -16.411 1.00 86.44 138 SER A N 1
ATOM 1102 C CA . SER A 1 138 ? 17.369 -5.702 -14.974 1.00 86.44 138 SER A CA 1
ATOM 1103 C C . SER A 1 138 ? 17.006 -4.510 -14.080 1.00 86.44 138 SER A C 1
ATOM 1105 O O . SER A 1 138 ? 16.635 -4.704 -12.922 1.00 86.44 138 SER A O 1
ATOM 1107 N N . ALA A 1 139 ? 17.057 -3.270 -14.584 1.00 91.00 139 ALA A N 1
ATOM 1108 C CA . ALA A 1 139 ? 16.697 -2.094 -13.791 1.00 91.00 139 ALA A CA 1
ATOM 1109 C C . ALA A 1 139 ? 15.194 -2.050 -13.481 1.00 91.00 139 ALA A C 1
ATOM 1111 O O . ALA A 1 139 ? 14.803 -1.655 -12.380 1.00 91.00 139 ALA A O 1
ATOM 1112 N N . GLY A 1 140 ? 14.352 -2.493 -14.421 1.00 91.94 140 GLY A N 1
ATOM 1113 C CA . GLY A 1 140 ? 12.904 -2.552 -14.228 1.00 91.94 140 GLY A CA 1
ATOM 1114 C C . GLY A 1 140 ? 12.505 -3.566 -13.157 1.00 91.94 140 GLY A C 1
ATOM 1115 O O . GLY A 1 140 ? 11.715 -3.247 -12.265 1.00 91.94 140 GLY A O 1
ATOM 1116 N N . SER A 1 141 ? 13.094 -4.764 -13.191 1.00 91.06 141 SER A N 1
ATOM 1117 C CA . SER A 1 141 ? 12.826 -5.802 -12.191 1.00 91.06 141 SER A CA 1
ATOM 1118 C C . SER A 1 141 ? 13.396 -5.443 -10.815 1.00 91.06 141 SER A C 1
ATOM 1120 O O . SER A 1 141 ? 12.711 -5.615 -9.803 1.00 91.06 141 SER A O 1
ATOM 1122 N N . ALA A 1 142 ? 14.589 -4.842 -10.762 1.00 93.62 142 ALA A N 1
ATOM 1123 C CA . ALA A 1 142 ? 15.169 -4.326 -9.526 1.00 93.62 142 ALA A CA 1
ATOM 1124 C C . ALA A 1 142 ? 14.306 -3.216 -8.898 1.00 93.62 142 ALA A C 1
ATOM 1126 O O . ALA A 1 142 ? 14.069 -3.230 -7.686 1.00 93.62 142 ALA A O 1
ATOM 1127 N N . LEU A 1 143 ? 13.783 -2.285 -9.709 1.00 95.00 143 LEU A N 1
ATOM 1128 C CA . LEU A 1 143 ? 12.846 -1.260 -9.245 1.00 95.00 143 LEU A CA 1
ATOM 1129 C C . LEU A 1 143 ? 11.550 -1.884 -8.714 1.00 95.00 143 LEU A C 1
ATOM 1131 O O . LEU A 1 143 ? 11.054 -1.455 -7.673 1.00 95.00 143 LEU A O 1
ATOM 1135 N N . ALA A 1 144 ? 11.012 -2.900 -9.389 1.00 93.31 144 ALA A N 1
ATOM 1136 C CA . ALA A 1 144 ? 9.808 -3.592 -8.945 1.00 93.31 144 ALA A CA 1
ATOM 1137 C C . ALA A 1 144 ? 10.009 -4.269 -7.576 1.00 93.31 144 ALA A C 1
ATOM 1139 O O . ALA A 1 144 ? 9.215 -4.050 -6.658 1.00 93.31 144 ALA A O 1
ATOM 1140 N N . GLY A 1 145 ? 11.111 -5.006 -7.395 1.00 92.50 145 GLY A N 1
ATOM 1141 C CA . GLY A 1 145 ? 11.475 -5.600 -6.104 1.00 92.50 145 GLY A CA 1
ATOM 1142 C C . GLY A 1 145 ? 11.652 -4.547 -5.004 1.00 92.50 145 GLY A C 1
ATOM 1143 O O . GLY A 1 145 ? 11.116 -4.684 -3.901 1.00 92.50 145 GLY A O 1
ATOM 1144 N N . ALA A 1 146 ? 12.326 -3.439 -5.319 1.00 94.81 146 ALA A N 1
ATOM 1145 C CA . ALA A 1 146 ? 12.488 -2.308 -4.411 1.00 94.81 146 ALA A CA 1
ATOM 1146 C C . ALA A 1 146 ? 11.157 -1.634 -4.035 1.00 94.81 146 ALA A C 1
ATOM 1148 O O . ALA A 1 146 ? 10.967 -1.251 -2.877 1.00 94.81 146 ALA A O 1
ATOM 1149 N N . ALA A 1 147 ? 10.229 -1.503 -4.985 1.00 94.50 147 ALA A N 1
ATOM 1150 C CA . ALA A 1 147 ? 8.903 -0.941 -4.755 1.00 94.50 147 ALA A CA 1
ATOM 1151 C C . ALA A 1 147 ? 8.081 -1.816 -3.803 1.00 94.50 147 ALA A C 1
ATOM 1153 O O . ALA A 1 147 ? 7.454 -1.278 -2.888 1.00 94.50 147 ALA A O 1
ATOM 1154 N N . VAL A 1 148 ? 8.155 -3.148 -3.940 1.00 95.38 148 VAL A N 1
ATOM 1155 C CA . VAL A 1 148 ? 7.529 -4.088 -2.996 1.00 95.38 148 VAL A CA 1
ATOM 1156 C C . VAL A 1 148 ? 8.047 -3.849 -1.581 1.00 95.38 148 VAL A C 1
ATOM 1158 O O . VAL A 1 148 ? 7.251 -3.602 -0.671 1.00 95.38 148 VAL A O 1
ATOM 1161 N N . VAL A 1 149 ? 9.372 -3.827 -1.395 1.00 94.25 149 VAL A N 1
ATOM 1162 C CA . VAL A 1 149 ? 10.001 -3.571 -0.086 1.00 94.25 149 VAL A CA 1
ATOM 1163 C C . VAL A 1 149 ? 9.538 -2.245 0.504 1.00 94.25 149 VAL A C 1
ATOM 1165 O O . VAL A 1 149 ? 9.075 -2.199 1.651 1.00 94.25 149 VAL A O 1
ATOM 1168 N N . ALA A 1 150 ? 9.660 -1.175 -0.282 1.00 94.62 150 ALA A N 1
ATOM 1169 C CA . ALA A 1 150 ? 9.368 0.179 0.152 1.00 94.62 150 ALA A CA 1
ATOM 1170 C C . ALA A 1 150 ? 7.889 0.367 0.501 1.00 94.62 150 ALA A C 1
ATOM 1172 O O . ALA A 1 150 ? 7.591 1.071 1.463 1.00 94.62 150 ALA A O 1
ATOM 1173 N N . TRP A 1 151 ? 6.968 -0.291 -0.208 1.00 94.44 151 TRP A N 1
ATOM 1174 C CA . TRP A 1 151 ? 5.537 -0.212 0.078 1.00 94.44 151 TRP A CA 1
ATOM 1175 C C . TRP A 1 151 ? 5.185 -0.839 1.430 1.00 94.44 151 TRP A C 1
ATOM 1177 O O . TRP A 1 151 ? 4.562 -0.191 2.273 1.00 94.44 151 TRP A O 1
ATOM 1187 N N . GLY A 1 152 ? 5.637 -2.070 1.700 1.00 93.81 152 GLY A N 1
ATOM 1188 C CA . GLY A 1 152 ? 5.344 -2.728 2.981 1.00 93.81 152 GLY A CA 1
ATOM 1189 C C . GLY A 1 152 ? 6.027 -2.068 4.180 1.00 93.81 152 GLY A C 1
ATOM 1190 O O . GLY A 1 152 ? 5.445 -1.995 5.268 1.00 93.81 152 GLY A O 1
ATOM 1191 N N . LEU A 1 153 ? 7.235 -1.524 3.997 1.00 91.75 153 LEU A N 1
ATOM 1192 C CA . LEU A 1 153 ? 7.876 -0.706 5.028 1.00 91.75 153 LEU A CA 1
ATOM 1193 C C . LEU A 1 153 ? 7.165 0.639 5.198 1.00 91.75 153 LEU A C 1
ATOM 1195 O O . LEU A 1 153 ? 6.910 1.044 6.329 1.00 91.75 153 LEU A O 1
ATOM 1199 N N . GLY A 1 154 ? 6.800 1.303 4.104 1.00 91.94 154 GLY A N 1
ATOM 1200 C CA . GLY A 1 154 ? 6.079 2.573 4.101 1.00 91.94 154 GLY A CA 1
ATOM 1201 C C . GLY A 1 154 ? 4.752 2.491 4.846 1.00 91.94 154 GLY A C 1
ATOM 1202 O O . GLY A 1 154 ? 4.494 3.317 5.721 1.00 91.94 154 GLY A O 1
ATOM 1203 N N . LEU A 1 155 ? 3.967 1.442 4.592 1.00 90.88 155 LEU A N 1
ATOM 1204 C CA . LEU A 1 155 ? 2.705 1.195 5.286 1.00 90.88 155 LEU A CA 1
ATOM 1205 C C . LEU A 1 155 ? 2.909 1.020 6.797 1.00 90.88 155 LEU A C 1
ATOM 1207 O O . LEU A 1 155 ? 2.188 1.610 7.602 1.00 90.88 155 LEU A O 1
ATOM 1211 N N . ARG A 1 156 ? 3.947 0.275 7.196 1.00 89.75 156 ARG A N 1
ATOM 1212 C CA . ARG A 1 156 ? 4.323 0.134 8.608 1.00 89.75 156 ARG A CA 1
ATOM 1213 C C . ARG A 1 156 ? 4.732 1.466 9.231 1.00 89.75 156 ARG A C 1
ATOM 1215 O O . ARG A 1 156 ? 4.323 1.749 10.353 1.00 89.75 156 ARG A O 1
ATOM 1222 N N . LEU A 1 157 ? 5.527 2.283 8.539 1.00 87.50 157 LEU A N 1
ATOM 1223 C CA . LEU A 1 157 ? 5.946 3.600 9.035 1.00 87.50 157 LEU A CA 1
ATOM 1224 C C . LEU A 1 157 ? 4.746 4.537 9.204 1.00 87.50 157 LEU A C 1
ATOM 1226 O O . LEU A 1 157 ? 4.646 5.223 10.222 1.00 87.50 157 LEU A O 1
ATOM 1230 N N . PHE A 1 158 ? 3.831 4.539 8.233 1.00 87.50 158 PHE A N 1
ATOM 1231 C CA . PHE A 1 158 ? 2.604 5.324 8.284 1.00 87.50 158 PHE A CA 1
ATOM 1232 C C . PHE A 1 158 ? 1.732 4.914 9.473 1.00 87.50 158 PHE A C 1
ATOM 1234 O O . PHE A 1 158 ? 1.350 5.764 10.279 1.00 87.50 158 PHE A O 1
ATOM 1241 N N . TRP A 1 159 ? 1.497 3.609 9.641 1.00 85.62 159 TRP A N 1
ATOM 1242 C CA . TRP A 1 159 ? 0.711 3.084 10.755 1.00 85.62 159 TRP A CA 1
ATOM 1243 C C . TRP A 1 159 ? 1.342 3.407 12.104 1.00 85.62 159 TRP A C 1
ATOM 1245 O O . TRP A 1 159 ? 0.675 3.977 12.959 1.00 85.62 159 TRP A O 1
ATOM 1255 N N . LEU A 1 160 ? 2.639 3.136 12.279 1.00 82.56 160 LEU A N 1
ATOM 1256 C CA . LEU A 1 160 ? 3.342 3.425 13.530 1.00 82.56 160 LEU A CA 1
ATOM 1257 C C . LEU A 1 160 ? 3.296 4.913 13.889 1.00 82.56 160 LEU A C 1
ATOM 1259 O O . LEU A 1 160 ? 3.161 5.273 15.057 1.00 82.56 160 LEU A O 1
ATOM 1263 N N . ARG A 1 161 ? 3.392 5.802 12.899 1.00 82.44 161 ARG A N 1
ATOM 1264 C CA . ARG A 1 161 ? 3.242 7.236 13.145 1.00 82.44 161 ARG A CA 1
ATOM 1265 C C . ARG A 1 161 ? 1.818 7.588 13.570 1.00 82.44 161 ARG A C 1
ATOM 1267 O O . ARG A 1 161 ? 1.652 8.418 14.459 1.00 82.44 161 ARG A O 1
ATOM 1274 N N . GLN A 1 162 ? 0.813 6.983 12.943 1.00 79.62 162 GLN A N 1
ATOM 1275 C CA . GLN A 1 162 ? -0.589 7.260 13.238 1.00 79.62 162 GLN A CA 1
ATOM 1276 C C . GLN A 1 162 ? -1.025 6.714 14.606 1.00 79.62 162 GLN A C 1
ATOM 1278 O O . GLN A 1 162 ? -1.791 7.380 15.298 1.00 79.62 162 GLN A O 1
ATOM 1283 N N . THR A 1 163 ? -0.554 5.526 14.998 1.00 74.19 163 THR A N 1
ATOM 1284 C CA . THR A 1 163 ? -1.000 4.833 16.217 1.00 74.19 163 THR A CA 1
ATOM 1285 C C . THR A 1 163 ? -0.092 5.070 17.415 1.00 74.19 163 THR A C 1
ATOM 1287 O O . THR A 1 163 ? -0.590 5.321 18.508 1.00 74.19 163 THR A O 1
ATOM 1290 N N . ALA A 1 164 ? 1.227 5.022 17.225 1.00 67.81 164 ALA A N 1
ATOM 1291 C CA . ALA A 1 164 ? 2.198 5.130 18.312 1.00 67.81 164 ALA A CA 1
ATOM 1292 C C . ALA A 1 164 ? 2.786 6.540 18.460 1.00 67.81 164 ALA A C 1
ATOM 1294 O O . ALA A 1 164 ? 3.559 6.786 19.380 1.00 67.81 164 ALA A O 1
ATOM 1295 N N . GLY A 1 165 ? 2.442 7.479 17.566 1.00 70.31 165 GLY A N 1
ATOM 1296 C CA . GLY A 1 165 ? 2.950 8.852 17.630 1.00 70.31 165 GLY A CA 1
ATOM 1297 C C . GLY A 1 165 ? 4.478 8.923 17.565 1.00 70.31 165 GLY A C 1
ATOM 1298 O O . GLY A 1 165 ? 5.067 9.851 18.120 1.00 70.31 165 GLY A O 1
ATOM 1299 N N . LEU A 1 166 ? 5.113 7.926 16.926 1.00 67.31 166 LEU A N 1
ATOM 1300 C CA . LEU A 1 166 ? 6.558 7.730 16.991 1.00 67.31 166 LEU A CA 1
ATOM 1301 C C . LEU A 1 166 ? 7.326 9.007 16.654 1.00 67.31 166 LEU A C 1
ATOM 1303 O O .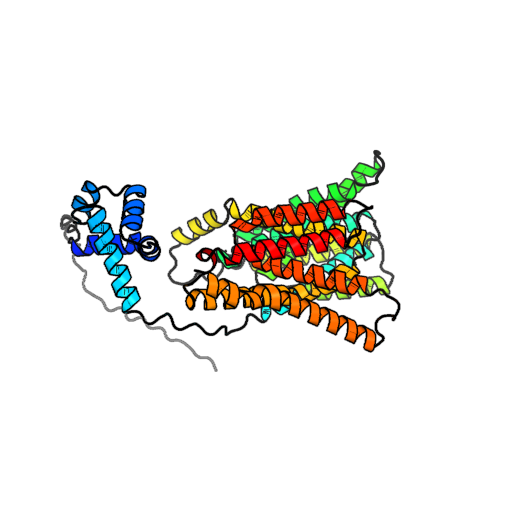 LEU A 1 166 ? 7.088 9.674 15.639 1.00 67.31 166 LEU A O 1
ATOM 1307 N N . SER A 1 167 ? 8.332 9.280 17.485 1.00 70.06 167 SER A N 1
ATOM 1308 C CA . SER A 1 167 ? 9.349 10.275 17.173 1.00 70.06 167 SER A CA 1
ATOM 1309 C C . SER A 1 167 ? 10.140 9.868 15.923 1.00 70.06 167 SER A C 1
ATOM 1311 O O . SER A 1 167 ? 10.202 8.700 15.538 1.00 70.06 167 SER A O 1
ATOM 1313 N N . ALA A 1 168 ? 10.759 10.839 15.253 1.00 70.12 168 ALA A N 1
ATOM 1314 C CA . ALA A 1 168 ? 11.411 10.591 13.969 1.00 70.12 168 ALA A CA 1
ATOM 1315 C C . ALA A 1 168 ? 12.712 9.758 14.075 1.00 70.12 168 ALA A C 1
ATOM 1317 O O . ALA A 1 168 ? 13.179 9.213 13.078 1.00 70.12 168 ALA A O 1
ATOM 1318 N N . ALA A 1 169 ? 13.283 9.621 15.276 1.00 68.69 169 ALA A N 1
ATOM 1319 C CA . ALA A 1 169 ? 14.568 8.961 15.524 1.00 68.69 169 ALA A CA 1
ATOM 1320 C C . ALA A 1 169 ? 14.589 7.441 15.222 1.00 68.69 169 ALA A C 1
ATOM 1322 O O . ALA A 1 169 ? 15.461 7.005 14.464 1.00 68.69 169 ALA A O 1
ATOM 1323 N N . PRO A 1 170 ? 13.650 6.612 15.734 1.00 75.31 170 PRO A N 1
ATOM 1324 C CA . PRO A 1 170 ? 13.608 5.172 15.443 1.00 75.31 170 PRO A CA 1
ATOM 1325 C C . PRO A 1 170 ? 13.349 4.833 13.967 1.00 75.31 170 PRO A C 1
ATOM 1327 O O . PRO A 1 170 ? 13.503 3.683 13.563 1.00 75.31 170 PRO A O 1
ATOM 1330 N N . LEU A 1 171 ? 12.986 5.815 13.138 1.00 78.81 171 LEU A N 1
ATOM 1331 C CA . LEU A 1 171 ? 12.730 5.609 11.713 1.00 78.81 171 LEU A CA 1
ATOM 1332 C C . LEU A 1 171 ? 14.033 5.469 10.898 1.00 78.81 171 LEU A C 1
ATOM 1334 O O . LEU A 1 171 ? 14.002 4.966 9.777 1.00 78.81 171 LEU A O 1
ATOM 1338 N N . ARG A 1 172 ? 15.198 5.833 11.462 1.00 81.94 172 ARG A N 1
ATOM 1339 C CA . ARG A 1 172 ? 16.502 5.713 10.780 1.00 81.94 172 ARG A CA 1
ATOM 1340 C C . ARG A 1 172 ? 16.931 4.265 10.544 1.00 81.94 172 ARG A C 1
ATOM 1342 O O . ARG A 1 172 ? 17.434 3.954 9.470 1.00 81.94 172 ARG A O 1
ATOM 1349 N N . SER A 1 173 ? 16.736 3.373 11.514 1.00 81.81 173 SER A N 1
ATOM 1350 C CA . SER A 1 173 ? 17.080 1.952 11.336 1.00 81.81 173 SER A CA 1
ATOM 1351 C C . SER A 1 173 ? 16.235 1.297 10.240 1.00 81.81 173 SER A C 1
ATOM 1353 O O . SER A 1 173 ? 16.687 0.366 9.580 1.00 81.81 173 SER A O 1
ATOM 1355 N N . ARG A 1 174 ? 15.032 1.833 9.992 1.00 83.06 174 ARG A N 1
ATOM 1356 C CA . ARG A 1 174 ? 14.105 1.340 8.968 1.00 83.06 174 ARG A CA 1
ATOM 1357 C C . ARG A 1 174 ? 14.538 1.681 7.548 1.00 83.06 174 ARG A C 1
ATOM 1359 O O . ARG A 1 174 ? 14.314 0.876 6.649 1.00 83.06 174 ARG A O 1
ATOM 1366 N N . LEU A 1 175 ? 15.214 2.815 7.365 1.00 86.25 175 LEU A N 1
ATOM 1367 C CA . LEU A 1 175 ? 15.880 3.140 6.101 1.00 86.25 175 LEU A CA 1
ATOM 1368 C C . LEU A 1 175 ? 16.924 2.079 5.746 1.00 86.25 175 LEU A C 1
ATOM 1370 O O . LEU A 1 175 ? 16.897 1.549 4.642 1.00 86.25 175 LEU A O 1
ATOM 1374 N N . LEU A 1 176 ? 17.785 1.715 6.701 1.00 88.94 176 LEU A N 1
ATOM 1375 C CA . LEU A 1 176 ? 18.818 0.699 6.478 1.00 88.94 176 LEU A CA 1
ATOM 1376 C C . LEU A 1 176 ? 18.211 -0.678 6.192 1.00 88.94 176 LEU A C 1
ATOM 1378 O O . LEU A 1 176 ? 18.630 -1.330 5.242 1.00 88.94 176 LEU A O 1
ATOM 1382 N N . SER A 1 177 ? 17.181 -1.094 6.942 1.00 87.94 177 SER A N 1
ATOM 1383 C CA . SER A 1 177 ? 16.493 -2.359 6.645 1.00 87.94 177 SER A CA 1
ATOM 1384 C C . SER A 1 177 ? 15.829 -2.355 5.267 1.00 87.94 177 SER A C 1
ATOM 1386 O O . SER A 1 177 ? 15.810 -3.388 4.611 1.00 87.94 177 SER A O 1
ATOM 1388 N N . GLY A 1 178 ? 15.312 -1.206 4.815 1.00 84.00 178 GLY A N 1
ATOM 1389 C CA . GLY A 1 178 ? 14.771 -1.058 3.463 1.00 84.00 178 GLY A CA 1
ATOM 1390 C C . GLY A 1 178 ? 15.836 -1.239 2.391 1.00 84.00 178 GLY A C 1
ATOM 1391 O O . GLY A 1 178 ? 15.601 -1.967 1.435 1.00 84.00 178 GLY A O 1
ATOM 1392 N N . GLY A 1 179 ? 17.027 -0.668 2.590 1.00 85.50 179 GLY A N 1
ATOM 1393 C CA . GLY A 1 179 ? 18.168 -0.892 1.702 1.00 85.50 179 GLY A CA 1
ATOM 1394 C C . GLY A 1 179 ? 18.578 -2.362 1.625 1.00 85.50 179 GLY A C 1
ATOM 1395 O O . GLY A 1 179 ? 18.654 -2.899 0.529 1.00 85.50 179 GLY A O 1
ATOM 1396 N N . VAL A 1 180 ? 18.761 -3.032 2.769 1.00 92.12 180 VAL A N 1
ATOM 1397 C CA . VAL A 1 180 ? 19.173 -4.452 2.821 1.00 92.12 180 VAL A CA 1
ATOM 1398 C C . VAL A 1 180 ? 18.125 -5.383 2.207 1.00 92.12 180 VAL A C 1
ATOM 1400 O O . VAL A 1 180 ? 18.455 -6.296 1.458 1.00 92.12 180 VAL A O 1
ATOM 1403 N N . LEU A 1 181 ? 16.840 -5.170 2.497 1.00 90.81 181 LEU A N 1
ATOM 1404 C CA . LEU A 1 181 ? 15.782 -5.971 1.876 1.00 90.81 181 LEU A CA 1
ATOM 1405 C C . LEU A 1 181 ? 15.676 -5.686 0.374 1.00 90.81 181 LEU A C 1
ATOM 1407 O O . LEU A 1 181 ? 15.431 -6.600 -0.408 1.00 90.81 181 LEU A O 1
ATOM 1411 N N . GLY A 1 182 ? 15.900 -4.434 -0.029 1.00 87.94 182 GLY A N 1
ATOM 1412 C CA . GLY A 1 182 ? 15.941 -4.016 -1.424 1.00 87.94 182 GLY A CA 1
ATOM 1413 C C . GLY A 1 182 ? 17.080 -4.638 -2.217 1.00 87.94 182 GLY A C 1
ATOM 1414 O O . GLY A 1 182 ? 16.852 -5.063 -3.344 1.00 87.94 182 GLY A O 1
ATOM 1415 N N . THR A 1 183 ? 18.284 -4.742 -1.640 1.00 91.06 183 THR A N 1
ATOM 1416 C CA . THR A 1 183 ? 19.411 -5.413 -2.305 1.00 91.06 183 THR A CA 1
ATOM 1417 C C . THR A 1 183 ? 19.105 -6.888 -2.533 1.00 91.06 183 THR A C 1
ATOM 1419 O O . THR A 1 183 ? 19.321 -7.393 -3.628 1.00 91.06 183 THR A O 1
ATOM 1422 N N . LEU A 1 184 ? 18.545 -7.574 -1.532 1.00 92.75 184 LEU A N 1
ATOM 1423 C CA . LEU A 1 184 ? 18.180 -8.987 -1.653 1.00 92.75 184 LEU A CA 1
ATOM 1424 C C . LEU A 1 184 ? 17.085 -9.209 -2.704 1.00 92.75 184 LEU A C 1
ATOM 1426 O O . LEU A 1 184 ? 17.237 -10.057 -3.579 1.00 92.75 184 LEU A O 1
ATOM 1430 N N . LEU A 1 185 ? 15.998 -8.434 -2.653 1.00 89.44 185 LEU A N 1
ATOM 1431 C CA . LEU A 1 185 ? 14.898 -8.588 -3.609 1.00 89.44 185 LEU A CA 1
ATOM 1432 C C . LEU A 1 185 ? 15.258 -8.111 -5.016 1.00 89.44 185 LEU A C 1
ATOM 1434 O O . LEU A 1 185 ? 14.778 -8.700 -5.978 1.00 89.44 185 LEU A O 1
ATOM 1438 N N . GLY A 1 186 ? 16.123 -7.106 -5.155 1.00 87.50 186 GLY A N 1
ATOM 1439 C CA . GLY A 1 186 ? 16.655 -6.690 -6.451 1.00 87.50 186 GLY A CA 1
ATOM 1440 C C . GLY A 1 186 ? 17.543 -7.754 -7.088 1.00 87.50 186 GLY A C 1
ATOM 1441 O O . GLY A 1 186 ? 17.406 -8.019 -8.278 1.00 87.50 186 GLY A O 1
ATOM 1442 N N . ALA A 1 187 ? 18.392 -8.415 -6.291 1.00 89.62 187 ALA A N 1
ATOM 1443 C CA . ALA A 1 187 ? 19.181 -9.553 -6.754 1.00 89.62 187 ALA A CA 1
ATOM 1444 C C . ALA A 1 187 ? 18.266 -10.676 -7.259 1.00 89.62 187 ALA A C 1
ATOM 1446 O O . ALA A 1 187 ? 18.415 -11.128 -8.388 1.00 89.62 187 ALA A O 1
ATOM 1447 N N . LEU A 1 188 ? 17.273 -11.070 -6.452 1.00 90.94 188 LEU A N 1
ATOM 1448 C CA . LEU A 1 188 ? 16.329 -12.136 -6.798 1.00 90.94 188 LEU A CA 1
ATOM 1449 C C . LEU A 1 188 ? 15.476 -11.800 -8.025 1.00 90.94 188 LEU A C 1
ATOM 1451 O O . LEU A 1 188 ? 15.246 -12.672 -8.855 1.00 90.94 188 LEU A O 1
ATOM 1455 N N . ALA A 1 189 ? 15.025 -10.551 -8.165 1.00 87.56 189 ALA A N 1
ATOM 1456 C CA . ALA A 1 189 ? 14.205 -10.115 -9.294 1.00 87.56 189 ALA A CA 1
ATOM 1457 C C . ALA A 1 189 ? 14.984 -10.030 -10.619 1.00 87.56 189 ALA A C 1
ATOM 1459 O O . ALA A 1 189 ? 14.371 -10.001 -11.684 1.00 87.56 189 ALA A O 1
ATOM 1460 N N . ALA A 1 190 ? 16.317 -9.988 -10.572 1.00 86.56 190 ALA A N 1
ATOM 1461 C CA . ALA A 1 190 ? 17.174 -9.947 -11.756 1.00 86.56 190 ALA A CA 1
ATOM 1462 C C . ALA A 1 190 ? 17.531 -11.343 -12.311 1.00 86.56 190 ALA A C 1
ATOM 1464 O O . ALA A 1 190 ? 18.017 -11.439 -13.433 1.00 86.56 190 ALA A O 1
ATOM 1465 N N . LEU A 1 191 ? 17.283 -12.416 -11.551 1.00 87.69 191 LEU A N 1
ATOM 1466 C CA . LEU A 1 191 ? 17.599 -13.801 -11.932 1.00 87.69 191 LEU A CA 1
ATOM 1467 C C . LEU A 1 191 ? 16.653 -14.471 -12.955 1.00 87.69 191 LEU A C 1
ATOM 1469 O O . LEU A 1 191 ? 17.137 -15.314 -13.713 1.00 87.69 191 LEU A O 1
ATOM 1473 N N . PRO A 1 192 ? 15.331 -14.200 -12.995 1.00 86.06 192 PRO A N 1
ATOM 1474 C CA . PRO A 1 192 ? 14.418 -14.947 -13.856 1.00 86.06 192 PRO A CA 1
ATOM 1475 C C . PRO A 1 192 ? 14.780 -14.827 -15.342 1.00 86.06 192 PRO A C 1
ATOM 1477 O O . PRO A 1 192 ? 14.936 -13.724 -15.859 1.00 86.06 192 PRO A O 1
ATOM 1480 N N . GLY A 1 193 ? 14.865 -15.969 -16.032 1.00 76.81 193 GLY A N 1
ATOM 1481 C CA . GLY A 1 193 ? 15.090 -16.035 -17.482 1.00 76.81 193 GLY A CA 1
ATOM 1482 C C . GLY A 1 193 ? 16.550 -15.926 -17.932 1.00 76.81 193 GLY A C 1
ATOM 1483 O O . GLY A 1 193 ? 16.796 -15.956 -19.135 1.00 76.81 193 GLY A O 1
ATOM 1484 N N . GLN A 1 194 ? 17.508 -15.829 -17.005 1.00 79.38 194 GLN A N 1
ATOM 1485 C CA . GLN A 1 194 ? 18.934 -15.791 -17.335 1.00 79.38 194 GLN A CA 1
ATOM 1486 C C . GLN A 1 194 ? 19.553 -17.203 -17.349 1.00 79.38 194 GLN A C 1
ATOM 1488 O O . GLN A 1 194 ? 19.211 -18.028 -16.495 1.00 79.38 194 GLN A O 1
ATOM 1493 N N . PRO A 1 195 ? 20.457 -17.506 -18.300 1.00 79.44 195 PRO A N 1
ATOM 1494 C CA . PRO A 1 195 ? 21.219 -18.752 -18.301 1.00 79.44 195 PRO A CA 1
ATOM 1495 C C . PRO A 1 195 ? 22.149 -18.851 -17.074 1.00 79.44 195 PRO A C 1
ATOM 1497 O O . PRO A 1 195 ? 22.538 -17.852 -16.475 1.00 79.44 195 PRO A O 1
ATOM 1500 N N . TRP A 1 196 ? 22.488 -20.081 -16.672 1.00 79.38 196 TRP A N 1
ATOM 1501 C CA . TRP A 1 196 ? 23.296 -20.385 -15.479 1.00 79.38 196 TRP A CA 1
ATOM 1502 C C . TRP A 1 196 ? 24.810 -20.257 -15.741 1.00 79.38 196 TRP A C 1
ATOM 1504 O O . TRP A 1 196 ? 25.557 -21.221 -15.587 1.00 79.38 196 TRP A O 1
ATOM 1514 N N . ASP A 1 197 ? 25.279 -19.089 -16.167 1.00 83.00 197 ASP A N 1
ATOM 1515 C CA . ASP A 1 197 ? 26.683 -18.821 -16.509 1.00 83.00 197 ASP A CA 1
ATOM 1516 C C . ASP A 1 197 ? 27.263 -17.616 -15.731 1.00 83.00 197 ASP A C 1
ATOM 1518 O O . ASP A 1 197 ? 26.652 -17.089 -14.800 1.00 83.00 197 ASP A O 1
ATOM 1522 N N . VAL A 1 198 ? 28.487 -17.178 -16.065 1.00 70.94 198 VAL A N 1
ATOM 1523 C CA . VAL A 1 198 ? 29.173 -16.036 -15.411 1.00 70.94 198 VAL A CA 1
ATOM 1524 C C . VAL A 1 198 ? 28.339 -14.743 -15.488 1.00 70.94 198 VAL A C 1
ATOM 1526 O O . VAL A 1 198 ? 28.431 -13.882 -14.609 1.00 70.94 198 VAL A O 1
ATOM 1529 N N . TRP A 1 199 ? 27.465 -14.628 -16.490 1.00 75.31 199 TRP A N 1
ATOM 1530 C CA . TRP A 1 199 ? 26.517 -13.526 -16.625 1.00 75.31 199 TRP A CA 1
ATOM 1531 C C . TRP A 1 199 ? 25.466 -13.481 -15.514 1.00 75.31 199 TRP A C 1
ATOM 1533 O O . TRP A 1 199 ? 25.018 -12.386 -15.156 1.00 75.31 199 TRP A O 1
ATOM 1543 N N . LEU A 1 200 ? 25.133 -14.617 -14.898 1.00 80.06 200 LEU A N 1
ATOM 1544 C CA . LEU A 1 200 ? 24.176 -14.683 -13.795 1.00 80.06 200 LEU A CA 1
ATOM 1545 C C . LEU A 1 200 ? 24.660 -13.875 -12.583 1.00 80.06 200 LEU A C 1
ATOM 1547 O O . LEU A 1 200 ? 23.899 -13.097 -12.010 1.00 80.06 200 LEU A O 1
ATOM 1551 N N . TRP A 1 201 ? 25.944 -13.994 -12.228 1.00 80.31 201 TRP A N 1
ATOM 1552 C CA . TRP A 1 201 ? 26.528 -13.260 -11.100 1.00 80.31 201 TRP A CA 1
ATOM 1553 C C . TRP A 1 201 ? 26.570 -11.755 -11.350 1.00 80.31 201 TRP A C 1
ATOM 1555 O O . TRP A 1 201 ? 26.216 -10.980 -10.461 1.00 80.31 201 TRP A O 1
ATOM 1565 N N . ASN A 1 202 ? 26.933 -11.336 -12.564 1.00 86.06 202 ASN A N 1
ATOM 1566 C CA . ASN A 1 202 ? 26.943 -9.921 -12.936 1.00 86.06 202 ASN A CA 1
ATOM 1567 C C . ASN A 1 202 ? 25.528 -9.328 -12.919 1.00 86.06 202 ASN A C 1
ATOM 1569 O O . ASN A 1 202 ? 25.323 -8.227 -12.407 1.00 86.06 202 ASN A O 1
ATOM 1573 N N . THR A 1 203 ? 24.542 -10.080 -13.409 1.00 86.25 203 THR A N 1
ATOM 1574 C CA . THR A 1 203 ? 23.136 -9.656 -13.442 1.00 86.25 203 THR A CA 1
ATOM 1575 C C . THR A 1 203 ? 22.541 -9.584 -12.037 1.00 86.25 203 THR A C 1
ATOM 1577 O O . THR A 1 203 ? 21.897 -8.592 -11.690 1.00 86.25 203 THR A O 1
ATOM 1580 N N . ALA A 1 204 ? 22.824 -10.577 -11.191 1.00 88.31 204 ALA A N 1
ATOM 1581 C CA . ALA A 1 204 ? 22.409 -10.590 -9.793 1.00 88.31 204 ALA A CA 1
ATOM 1582 C C . ALA A 1 204 ? 23.054 -9.452 -8.991 1.00 88.31 204 ALA A C 1
ATOM 1584 O O . ALA A 1 204 ? 22.371 -8.785 -8.216 1.00 88.31 204 ALA A O 1
ATOM 1585 N N . LEU A 1 205 ? 24.351 -9.190 -9.195 1.00 91.75 205 LEU A N 1
ATOM 1586 C CA . LEU A 1 205 ? 25.067 -8.100 -8.534 1.00 91.75 205 LEU A CA 1
ATOM 1587 C C . LEU A 1 205 ? 24.518 -6.734 -8.959 1.00 91.75 205 LEU A C 1
ATOM 1589 O O . LEU A 1 205 ? 24.243 -5.891 -8.104 1.00 91.75 205 LEU A O 1
ATOM 1593 N N . LEU A 1 206 ? 24.312 -6.520 -10.261 1.00 89.50 206 LEU A N 1
ATOM 1594 C CA . LEU A 1 206 ? 23.717 -5.288 -10.777 1.00 89.50 206 LEU A CA 1
ATOM 1595 C C . LEU A 1 206 ? 22.296 -5.093 -10.231 1.00 89.50 206 LEU A C 1
ATOM 1597 O O . LEU A 1 206 ? 21.971 -4.013 -9.736 1.00 89.50 206 LEU A O 1
ATOM 1601 N N . GLY A 1 207 ? 21.479 -6.150 -10.244 1.00 90.69 207 GLY A N 1
ATOM 1602 C CA . GLY A 1 207 ? 20.144 -6.159 -9.647 1.00 90.69 207 GLY A CA 1
ATOM 1603 C C . GLY A 1 207 ? 20.165 -5.841 -8.152 1.00 90.69 207 GLY A C 1
ATOM 1604 O O . GLY A 1 207 ? 19.344 -5.057 -7.679 1.00 90.69 207 GLY A O 1
ATOM 1605 N N . ALA A 1 208 ? 21.140 -6.370 -7.409 1.00 93.06 208 ALA A N 1
ATOM 1606 C CA . ALA A 1 208 ? 21.317 -6.080 -5.990 1.00 93.06 208 ALA A CA 1
ATOM 1607 C C . ALA A 1 208 ? 21.640 -4.601 -5.744 1.00 93.06 208 ALA A C 1
ATOM 1609 O O . ALA A 1 208 ? 21.022 -3.961 -4.891 1.00 93.06 208 ALA A O 1
ATOM 1610 N N . LEU A 1 209 ? 22.586 -4.041 -6.502 1.00 94.06 209 LEU A N 1
ATOM 1611 C CA . LEU A 1 209 ? 22.997 -2.643 -6.373 1.00 94.06 209 LEU A CA 1
ATOM 1612 C C . LEU A 1 209 ? 21.848 -1.688 -6.718 1.00 94.06 209 LEU A C 1
ATOM 1614 O O . LEU A 1 209 ? 21.536 -0.789 -5.931 1.00 94.06 209 LEU A O 1
ATOM 1618 N N . LEU A 1 210 ? 21.178 -1.916 -7.852 1.00 94.06 210 LEU A N 1
ATOM 1619 C CA . LEU A 1 210 ? 20.030 -1.115 -8.279 1.00 94.06 210 LEU A CA 1
ATOM 1620 C C . LEU A 1 210 ? 18.853 -1.265 -7.309 1.00 94.06 210 LEU A C 1
ATOM 1622 O O . LEU A 1 210 ? 18.265 -0.266 -6.899 1.00 94.06 210 LEU A O 1
ATOM 1626 N N . GLY A 1 211 ? 18.546 -2.488 -6.874 1.00 93.94 211 GLY A N 1
ATOM 1627 C CA . GLY A 1 211 ? 17.470 -2.764 -5.923 1.00 93.94 211 GLY A CA 1
ATOM 1628 C C . GLY A 1 211 ? 17.696 -2.096 -4.570 1.00 93.94 211 GLY A C 1
ATOM 1629 O O . GLY A 1 211 ? 16.781 -1.483 -4.020 1.00 93.94 211 GLY A O 1
ATOM 1630 N N . GLY A 1 212 ? 18.928 -2.127 -4.055 1.00 94.38 212 GLY A N 1
ATOM 1631 C CA . GLY A 1 212 ? 19.304 -1.416 -2.833 1.00 94.38 212 GLY A CA 1
ATOM 1632 C C . GLY A 1 212 ? 19.144 0.097 -2.959 1.00 94.38 212 GLY A C 1
ATOM 1633 O O . GLY A 1 212 ? 18.523 0.730 -2.100 1.00 94.38 212 GLY A O 1
ATOM 1634 N N . LEU A 1 213 ? 19.658 0.677 -4.048 1.00 95.56 213 LEU A N 1
ATOM 1635 C CA . LEU A 1 213 ? 19.553 2.110 -4.328 1.00 95.56 213 LEU A CA 1
ATOM 1636 C C . LEU A 1 213 ? 18.089 2.555 -4.454 1.00 95.56 213 LEU A C 1
ATOM 1638 O O . LEU A 1 213 ? 17.675 3.522 -3.802 1.00 95.56 213 LEU A O 1
ATOM 1642 N N . TYR A 1 214 ? 17.278 1.834 -5.232 1.00 96.31 214 TYR A N 1
ATOM 1643 C CA . TYR A 1 214 ? 15.856 2.132 -5.382 1.00 96.31 214 TYR A CA 1
ATOM 1644 C C . TYR A 1 214 ? 15.095 1.957 -4.075 1.00 96.31 214 TYR A C 1
ATOM 1646 O O . TYR A 1 214 ? 14.307 2.831 -3.716 1.00 96.31 214 TYR A O 1
ATOM 1654 N N . ALA A 1 215 ? 15.358 0.902 -3.305 1.00 95.81 215 ALA A N 1
ATOM 1655 C CA . ALA A 1 215 ? 14.652 0.680 -2.050 1.00 95.81 215 ALA A CA 1
ATOM 1656 C C . ALA A 1 215 ? 14.989 1.752 -1.014 1.00 95.81 215 ALA A C 1
ATOM 1658 O O . ALA A 1 215 ? 14.089 2.225 -0.319 1.00 95.81 215 ALA A O 1
ATOM 1659 N N . LEU A 1 216 ? 16.247 2.203 -0.940 1.00 95.50 216 LEU A N 1
ATOM 1660 C CA . LEU A 1 216 ? 16.632 3.349 -0.111 1.00 95.50 216 LEU A CA 1
ATOM 1661 C C . LEU A 1 216 ? 15.910 4.624 -0.551 1.00 95.50 216 LEU A C 1
ATOM 1663 O O . LEU A 1 216 ? 15.380 5.352 0.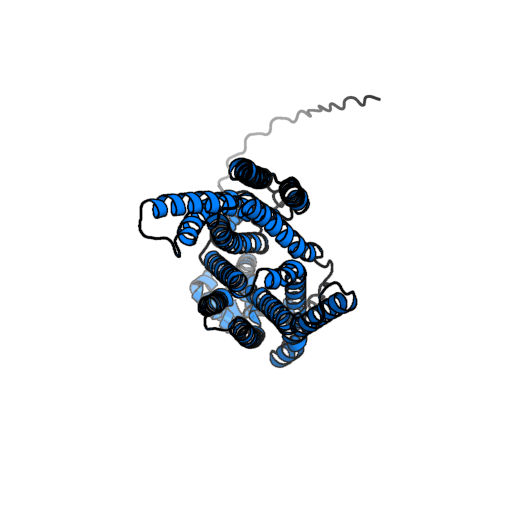293 1.00 95.50 216 LEU A O 1
ATOM 1667 N N . THR A 1 217 ? 15.841 4.876 -1.857 1.00 96.94 217 THR A N 1
ATOM 1668 C CA . THR A 1 217 ? 15.180 6.056 -2.433 1.00 96.94 217 THR A CA 1
ATOM 1669 C C . THR A 1 217 ? 13.682 6.061 -2.121 1.00 96.94 217 THR A C 1
ATOM 1671 O O . THR A 1 217 ? 13.155 7.033 -1.577 1.00 96.94 217 THR A O 1
ATOM 1674 N N . LEU A 1 218 ? 12.996 4.950 -2.391 1.00 96.56 218 LEU A N 1
ATOM 1675 C CA . LEU A 1 218 ? 11.554 4.802 -2.198 1.00 96.56 218 LEU A CA 1
ATOM 1676 C C . LEU A 1 218 ? 11.174 4.740 -0.714 1.00 96.56 218 LEU A C 1
ATOM 1678 O O . LEU A 1 218 ? 10.199 5.365 -0.305 1.00 96.56 218 LEU A O 1
ATOM 1682 N N . THR A 1 219 ? 11.970 4.074 0.128 1.00 95.25 219 THR A N 1
ATOM 1683 C CA . THR A 1 219 ? 11.763 4.081 1.588 1.00 95.25 219 THR A CA 1
ATOM 1684 C C . THR A 1 219 ? 11.980 5.484 2.161 1.00 95.25 219 THR A C 1
ATOM 1686 O O . THR A 1 219 ? 11.242 5.906 3.053 1.00 95.25 219 THR A O 1
ATOM 1689 N N . SER A 1 220 ? 12.937 6.254 1.627 1.00 95.81 220 SER A N 1
ATOM 1690 C CA . SER A 1 220 ? 13.104 7.674 1.974 1.00 95.81 220 SER A CA 1
ATOM 1691 C C . SER A 1 220 ? 11.879 8.495 1.592 1.00 95.81 220 SER A C 1
ATOM 1693 O O . SER A 1 220 ? 11.418 9.316 2.387 1.00 95.81 220 SER A O 1
ATOM 1695 N N . ALA A 1 221 ? 11.315 8.242 0.411 1.00 96.56 221 ALA A N 1
ATOM 1696 C CA . ALA A 1 221 ? 10.098 8.897 -0.041 1.00 96.56 221 ALA A CA 1
ATOM 1697 C C . ALA A 1 221 ? 8.905 8.568 0.871 1.00 96.56 221 ALA A C 1
ATOM 1699 O O . ALA A 1 221 ? 8.234 9.476 1.362 1.00 96.56 221 ALA A O 1
ATOM 1700 N N . ALA A 1 222 ? 8.701 7.284 1.181 1.00 94.31 222 ALA A N 1
ATOM 1701 C CA . ALA A 1 222 ? 7.663 6.818 2.094 1.00 94.31 222 ALA A CA 1
ATOM 1702 C C . ALA A 1 222 ? 7.816 7.430 3.494 1.00 94.31 222 ALA A C 1
ATOM 1704 O O . ALA A 1 222 ? 6.829 7.821 4.116 1.00 94.31 222 ALA A O 1
ATOM 1705 N N . LEU A 1 223 ? 9.052 7.589 3.976 1.00 93.50 223 LEU A N 1
ATOM 1706 C CA . LEU A 1 223 ? 9.326 8.264 5.237 1.00 93.50 223 LEU A CA 1
ATOM 1707 C C . LEU A 1 223 ? 8.950 9.748 5.184 1.00 93.50 223 LEU A C 1
ATOM 1709 O O . LEU A 1 223 ? 8.273 10.237 6.083 1.00 93.50 223 LEU A O 1
ATOM 1713 N N . LEU A 1 224 ? 9.363 10.478 4.147 1.00 94.56 224 LEU A N 1
ATOM 1714 C CA . LEU A 1 224 ? 8.999 11.888 3.983 1.00 94.56 224 LEU A CA 1
ATOM 1715 C C . LEU A 1 224 ? 7.478 12.066 3.865 1.00 94.56 224 LEU A C 1
ATOM 1717 O O . LEU A 1 224 ? 6.939 13.012 4.447 1.00 94.56 224 LEU A O 1
ATOM 1721 N N . LEU A 1 225 ? 6.798 11.143 3.179 1.00 93.38 225 LEU A N 1
ATOM 1722 C CA . LEU A 1 225 ? 5.344 11.119 3.029 1.00 93.38 225 LEU A CA 1
ATOM 1723 C C . LEU A 1 225 ? 4.668 10.889 4.380 1.00 93.38 225 LEU A C 1
ATOM 1725 O O . LEU A 1 225 ? 3.871 11.720 4.812 1.00 93.38 225 LEU A O 1
ATOM 1729 N N . ALA A 1 226 ? 5.079 9.844 5.107 1.00 91.06 226 ALA A N 1
ATOM 1730 C CA . ALA A 1 226 ? 4.599 9.566 6.455 1.00 91.06 226 ALA A CA 1
ATOM 1731 C C . ALA A 1 226 ? 4.824 10.775 7.372 1.00 91.06 226 ALA A C 1
ATOM 1733 O O . ALA A 1 226 ? 3.933 11.170 8.116 1.00 91.06 226 ALA A O 1
ATOM 1734 N N . LEU A 1 227 ? 5.982 11.438 7.275 1.00 90.19 227 LEU A N 1
ATOM 1735 C CA . LEU A 1 227 ? 6.308 12.626 8.064 1.00 90.19 227 LEU A CA 1
ATOM 1736 C C . LEU A 1 227 ? 5.545 13.902 7.645 1.00 90.19 227 LEU A C 1
ATOM 1738 O O . LEU A 1 227 ? 5.700 14.938 8.307 1.00 90.19 227 LEU A O 1
ATOM 1742 N N . GLY A 1 228 ? 4.718 13.846 6.596 1.00 91.06 228 GLY A N 1
ATOM 1743 C CA . GLY A 1 228 ? 3.945 14.971 6.067 1.00 91.06 228 GLY A CA 1
ATOM 1744 C C . GLY A 1 228 ? 4.803 16.027 5.364 1.00 91.06 228 GLY A C 1
ATOM 1745 O O . GLY A 1 228 ? 4.421 17.194 5.293 1.00 91.06 228 GLY A O 1
ATOM 1746 N N . LYS A 1 229 ? 5.997 15.664 4.877 1.00 94.56 229 LYS A N 1
ATOM 1747 C CA . LYS A 1 229 ? 6.952 16.572 4.216 1.00 94.56 229 LYS A CA 1
ATOM 1748 C C . LYS A 1 229 ? 6.721 16.650 2.705 1.00 94.56 229 LYS A C 1
ATOM 1750 O O . LYS A 1 229 ? 7.663 16.567 1.920 1.00 94.56 229 LYS A O 1
ATOM 1755 N N . TRP A 1 230 ? 5.472 16.877 2.302 1.00 95.81 230 TRP A N 1
ATOM 1756 C CA . TRP A 1 230 ? 5.056 16.898 0.894 1.00 95.81 230 TRP A CA 1
ATOM 1757 C C . TRP A 1 230 ? 5.812 17.934 0.045 1.00 95.81 230 TRP A C 1
ATOM 1759 O O . TRP A 1 230 ? 6.157 17.644 -1.092 1.00 95.81 230 TRP A O 1
ATOM 1769 N N . ARG A 1 231 ? 6.172 19.100 0.607 1.00 96.56 231 ARG A N 1
ATOM 1770 C CA . ARG A 1 231 ? 6.980 20.118 -0.100 1.00 96.56 231 ARG A CA 1
ATOM 1771 C C . ARG A 1 231 ? 8.358 19.594 -0.511 1.00 96.56 231 ARG A C 1
ATOM 1773 O O . ARG A 1 231 ? 8.804 19.873 -1.615 1.00 96.56 231 ARG A O 1
ATOM 1780 N N . MET A 1 232 ? 9.016 18.834 0.369 1.00 97.06 232 MET A N 1
ATOM 1781 C CA . MET A 1 232 ? 10.324 18.236 0.072 1.00 97.06 232 MET A CA 1
ATOM 1782 C C . MET A 1 232 ? 10.189 17.126 -0.969 1.00 97.06 232 MET A C 1
ATOM 1784 O O . MET A 1 232 ? 11.012 17.046 -1.870 1.00 97.06 232 MET A O 1
ATOM 1788 N N . LEU A 1 233 ? 9.135 16.307 -0.878 1.00 96.81 233 LEU A N 1
ATOM 1789 C CA . LEU A 1 233 ? 8.844 15.291 -1.891 1.00 96.81 233 LEU A CA 1
ATOM 1790 C C . LEU A 1 233 ? 8.639 15.912 -3.271 1.00 96.81 233 LEU A C 1
ATOM 1792 O O . LEU A 1 233 ? 9.272 15.476 -4.224 1.00 96.81 233 LEU A O 1
ATOM 1796 N N . LEU A 1 234 ? 7.809 16.953 -3.360 1.00 97.00 234 LEU A N 1
ATOM 1797 C CA . LEU A 1 234 ? 7.533 17.643 -4.615 1.00 97.00 234 LEU A CA 1
ATOM 1798 C C . LEU A 1 234 ? 8.805 18.256 -5.213 1.00 97.00 234 LEU A C 1
ATOM 1800 O O . LEU A 1 234 ? 9.030 18.140 -6.408 1.00 97.00 234 LEU A O 1
ATOM 1804 N N . GLN A 1 235 ? 9.663 18.860 -4.387 1.00 97.56 235 GLN A N 1
ATOM 1805 C CA . GLN A 1 235 ? 10.937 19.416 -4.848 1.00 97.56 235 GLN A CA 1
ATOM 1806 C C . GLN A 1 235 ? 11.891 18.332 -5.360 1.00 97.56 235 GLN A C 1
ATOM 1808 O O . GLN A 1 235 ? 12.441 18.480 -6.444 1.00 97.56 235 GLN A O 1
ATOM 1813 N N . ILE A 1 236 ? 12.081 17.248 -4.603 1.00 97.62 236 ILE A N 1
ATOM 1814 C CA . ILE A 1 236 ? 13.050 16.196 -4.941 1.00 97.62 236 ILE A CA 1
ATOM 1815 C C . ILE A 1 236 ? 12.556 15.376 -6.135 1.00 97.62 236 ILE A C 1
ATOM 1817 O O . ILE A 1 236 ? 13.233 15.293 -7.156 1.00 97.62 236 ILE A O 1
ATOM 1821 N N . PHE A 1 237 ? 11.363 14.792 -6.025 1.00 97.75 237 PHE A N 1
ATOM 1822 C CA . PHE A 1 237 ? 10.831 13.880 -7.037 1.00 97.75 237 PHE A CA 1
ATOM 1823 C C . PHE A 1 237 ? 10.225 14.622 -8.229 1.00 97.75 237 PHE A C 1
ATOM 1825 O O . PHE A 1 237 ? 10.281 14.113 -9.342 1.00 97.75 237 PHE A O 1
ATOM 1832 N N . GLY A 1 238 ? 9.717 15.844 -8.037 1.00 97.25 238 GLY A N 1
ATOM 1833 C CA . GLY A 1 238 ? 9.258 16.683 -9.145 1.00 97.25 238 GLY A CA 1
ATOM 1834 C C . GLY A 1 238 ? 10.401 17.162 -10.024 1.00 97.25 238 GLY A C 1
ATOM 1835 O O . GLY A 1 238 ? 10.334 16.998 -11.240 1.00 97.25 238 GLY A O 1
ATOM 1836 N N . ALA A 1 239 ? 11.484 17.668 -9.424 1.00 97.19 239 ALA A N 1
ATOM 1837 C CA . ALA A 1 239 ? 12.678 18.025 -10.186 1.00 97.19 239 ALA A CA 1
ATOM 1838 C C . ALA A 1 239 ? 13.283 16.800 -10.883 1.00 97.19 239 ALA A C 1
ATOM 1840 O O . ALA A 1 239 ? 13.649 16.887 -12.050 1.00 97.19 239 ALA A O 1
ATOM 1841 N N . ALA A 1 240 ? 13.333 15.649 -10.203 1.00 97.06 240 ALA A N 1
ATOM 1842 C CA . ALA A 1 240 ? 13.841 14.415 -10.790 1.00 97.06 240 ALA A CA 1
ATOM 1843 C C . ALA A 1 240 ? 12.997 13.933 -11.980 1.00 97.06 240 ALA A C 1
ATOM 1845 O O . ALA A 1 240 ? 13.562 13.600 -13.015 1.00 97.06 240 ALA A O 1
ATOM 1846 N N . ALA A 1 241 ? 11.665 13.938 -11.876 1.00 96.88 241 ALA A N 1
ATOM 1847 C CA . ALA A 1 241 ? 10.788 13.540 -12.978 1.00 96.88 241 ALA A CA 1
ATOM 1848 C C . ALA A 1 241 ? 10.954 14.453 -14.208 1.00 96.88 241 ALA A C 1
ATOM 1850 O O . ALA A 1 241 ? 11.078 13.960 -15.327 1.00 96.88 241 ALA A O 1
ATOM 1851 N N . LEU A 1 242 ? 11.022 15.774 -14.000 1.00 97.31 242 LEU A N 1
ATOM 1852 C CA . LEU A 1 242 ? 11.251 16.741 -15.080 1.00 97.31 242 LEU A CA 1
ATOM 1853 C C . LEU A 1 242 ? 12.639 16.582 -15.712 1.00 97.31 242 LEU A C 1
ATOM 1855 O O . LEU A 1 242 ? 12.763 16.606 -16.935 1.00 97.31 242 LEU A O 1
ATOM 1859 N N . LEU A 1 243 ? 13.675 16.393 -14.891 1.00 96.69 243 LEU A N 1
ATOM 1860 C CA . LEU A 1 243 ? 15.041 16.190 -15.366 1.00 96.69 243 LEU A CA 1
ATOM 1861 C C . LEU A 1 243 ? 15.169 14.886 -16.161 1.00 96.69 243 LEU A C 1
ATOM 1863 O O . LEU A 1 243 ? 15.801 14.889 -17.213 1.00 96.69 243 LEU A O 1
ATOM 1867 N N . ALA A 1 244 ? 14.536 13.800 -15.708 1.00 95.38 244 ALA A N 1
ATOM 1868 C CA . ALA A 1 244 ? 14.551 12.531 -16.427 1.00 95.38 244 ALA A CA 1
ATOM 1869 C C . ALA A 1 244 ? 13.921 12.654 -17.823 1.00 95.38 244 ALA A C 1
ATOM 1871 O O . ALA A 1 244 ? 14.492 12.183 -18.806 1.00 95.38 244 ALA A O 1
ATOM 1872 N N . GLU A 1 245 ? 12.777 13.336 -17.923 1.00 95.56 245 GLU A N 1
ATOM 1873 C CA . GLU A 1 245 ? 12.115 13.595 -19.204 1.00 95.56 245 GLU A CA 1
ATOM 1874 C C . GLU A 1 245 ? 12.957 14.514 -20.107 1.00 95.56 245 GLU A C 1
ATOM 1876 O O . GLU A 1 245 ? 13.080 14.260 -21.305 1.00 95.56 245 GLU A O 1
ATOM 1881 N N . ALA A 1 246 ? 13.594 15.547 -19.547 1.00 96.69 246 ALA A N 1
ATOM 1882 C CA . ALA A 1 246 ? 14.492 16.422 -20.299 1.00 96.69 246 ALA A CA 1
ATOM 1883 C C . ALA A 1 246 ? 15.707 15.657 -20.849 1.00 96.69 246 ALA A C 1
ATOM 1885 O O . ALA A 1 246 ? 16.001 15.750 -22.039 1.00 96.69 246 ALA A O 1
ATOM 1886 N N . MET A 1 247 ? 16.377 14.856 -20.014 1.00 95.81 247 MET A N 1
ATOM 1887 C CA . MET A 1 247 ? 17.502 14.012 -20.431 1.00 95.81 247 MET A CA 1
ATOM 1888 C C . MET A 1 247 ? 17.091 13.035 -21.531 1.00 95.81 247 MET A C 1
ATOM 1890 O O . MET A 1 247 ? 17.818 12.879 -22.512 1.00 95.81 247 MET A O 1
ATOM 1894 N N . TRP A 1 248 ? 15.905 12.430 -21.412 1.00 94.88 248 TRP A N 1
ATOM 1895 C CA . TRP A 1 248 ? 15.389 11.546 -22.448 1.00 94.88 248 TRP A CA 1
ATOM 1896 C C . TRP A 1 248 ? 15.221 12.265 -23.788 1.00 94.88 248 TRP A C 1
ATOM 1898 O O . TRP A 1 248 ? 15.680 11.764 -24.813 1.00 94.88 248 TRP A O 1
ATOM 1908 N N . ARG A 1 249 ? 14.573 13.437 -23.792 1.00 95.56 249 ARG A N 1
ATOM 1909 C CA . ARG A 1 249 ? 14.334 14.225 -25.015 1.00 95.56 249 ARG A CA 1
ATOM 1910 C C . ARG A 1 249 ? 15.621 14.731 -25.656 1.00 95.56 249 ARG A C 1
ATOM 1912 O O . ARG A 1 249 ? 15.677 14.860 -26.871 1.00 95.56 249 ARG A O 1
ATOM 1919 N N . LEU A 1 250 ? 16.645 14.990 -24.848 1.00 96.06 250 LEU A N 1
ATOM 1920 C CA . LEU A 1 250 ? 17.977 15.383 -25.308 1.00 96.06 250 LEU A CA 1
ATOM 1921 C C . LEU A 1 250 ? 18.827 14.196 -25.793 1.00 96.06 250 LEU A C 1
ATOM 1923 O O . LEU A 1 250 ? 19.992 14.392 -26.130 1.00 96.06 250 LEU A O 1
ATOM 1927 N N . GLY A 1 251 ? 18.290 12.970 -25.793 1.00 92.94 251 GLY A N 1
ATOM 1928 C CA . GLY A 1 251 ? 19.029 11.774 -26.199 1.00 92.94 251 GLY A CA 1
ATOM 1929 C C . GLY A 1 251 ? 20.164 11.395 -25.243 1.00 92.94 251 GLY A C 1
ATOM 1930 O O . GLY A 1 251 ? 21.037 10.621 -25.617 1.00 92.94 251 GLY A O 1
ATOM 1931 N N . GLN A 1 252 ? 20.161 11.907 -24.006 1.00 91.31 252 GLN A N 1
ATOM 1932 C CA . GLN A 1 252 ? 21.170 11.625 -22.973 1.00 91.31 252 GLN A CA 1
ATOM 1933 C C . GLN A 1 252 ? 20.895 10.282 -22.280 1.00 91.31 252 GLN A C 1
ATOM 1935 O O . GLN A 1 252 ? 20.813 10.188 -21.053 1.00 91.31 252 GLN A O 1
ATOM 1940 N N . GLN A 1 253 ? 20.688 9.245 -23.088 1.00 89.12 253 GLN A N 1
ATOM 1941 C CA . GLN A 1 253 ? 20.463 7.875 -22.644 1.00 89.12 253 GLN A CA 1
ATOM 1942 C C . GLN A 1 253 ? 21.810 7.161 -22.533 1.00 89.12 253 GLN A C 1
ATOM 1944 O O . GLN A 1 253 ? 22.718 7.400 -23.327 1.00 89.12 253 GLN A O 1
ATOM 1949 N N . GLY A 1 254 ? 21.953 6.289 -21.540 1.00 83.81 254 GLY A N 1
ATOM 1950 C CA . GLY A 1 254 ? 23.165 5.500 -21.366 1.00 83.81 254 GLY A CA 1
ATOM 1951 C C . GLY A 1 254 ? 23.513 5.256 -19.901 1.00 83.81 254 GLY A C 1
ATOM 1952 O O . GLY A 1 254 ? 23.068 5.986 -19.010 1.00 83.81 254 GLY A O 1
ATOM 1953 N N . PRO A 1 255 ? 24.359 4.252 -19.628 1.00 85.62 255 PRO A N 1
ATOM 1954 C CA . PRO A 1 255 ? 24.603 3.773 -18.272 1.00 85.62 255 PRO A CA 1
ATOM 1955 C C . PRO A 1 255 ? 25.244 4.838 -17.376 1.00 85.62 255 PRO A C 1
ATOM 1957 O O . PRO A 1 255 ? 24.903 4.935 -16.199 1.00 85.62 255 PRO A O 1
ATOM 1960 N N . VAL A 1 256 ? 26.132 5.679 -17.915 1.00 89.31 256 VAL A N 1
ATOM 1961 C CA . VAL A 1 256 ? 26.828 6.727 -17.147 1.00 89.31 256 VAL A CA 1
ATOM 1962 C C . VAL A 1 256 ? 25.888 7.863 -16.716 1.00 89.31 256 VAL A C 1
ATOM 1964 O O . VAL A 1 256 ? 25.732 8.056 -15.509 1.00 89.31 256 VAL A O 1
ATOM 1967 N N . PRO A 1 257 ? 25.215 8.605 -17.622 1.00 88.88 257 PRO A N 1
ATOM 1968 C CA . PRO A 1 257 ? 24.319 9.687 -17.206 1.00 88.88 257 PRO A CA 1
ATOM 1969 C C . PRO A 1 257 ? 23.154 9.175 -16.348 1.00 88.88 257 PRO A C 1
ATOM 1971 O O . PRO A 1 257 ? 22.753 9.834 -15.387 1.00 88.88 257 PRO A O 1
ATOM 1974 N N . ALA A 1 258 ? 22.646 7.975 -16.634 1.00 88.94 258 ALA A N 1
ATOM 1975 C CA . ALA A 1 258 ? 21.529 7.400 -15.901 1.00 88.94 258 ALA A CA 1
ATOM 1976 C C . ALA A 1 258 ? 21.904 6.894 -14.501 1.00 88.94 258 ALA A C 1
ATOM 1978 O O . ALA A 1 258 ? 21.145 7.099 -13.552 1.00 88.94 258 ALA A O 1
ATOM 1979 N N . SER A 1 259 ? 23.081 6.279 -14.337 1.00 89.38 259 SER A N 1
ATOM 1980 C CA . SER A 1 259 ? 23.572 5.878 -13.011 1.00 89.38 259 SER A CA 1
ATOM 1981 C C . SER A 1 259 ? 23.865 7.095 -12.136 1.00 89.38 259 SER A C 1
ATOM 1983 O O . SER A 1 259 ? 23.459 7.108 -10.975 1.00 89.38 259 SER A O 1
ATOM 1985 N N . LEU A 1 260 ? 24.460 8.156 -12.695 1.00 92.75 260 LEU A N 1
ATOM 1986 C CA . LEU A 1 260 ? 24.641 9.431 -11.993 1.00 92.75 260 LEU A CA 1
ATOM 1987 C C . LEU A 1 260 ? 23.298 10.024 -11.555 1.00 92.75 260 LEU A C 1
ATOM 1989 O O . LEU A 1 260 ? 23.157 10.425 -10.399 1.00 92.75 260 LEU A O 1
ATOM 1993 N N . PHE A 1 261 ? 22.296 10.026 -12.439 1.00 94.12 261 PHE A N 1
ATOM 1994 C CA . PHE A 1 261 ? 20.943 10.476 -12.111 1.00 94.12 261 PHE A CA 1
ATOM 1995 C C . PHE A 1 261 ? 20.324 9.656 -10.966 1.00 94.12 261 PHE A C 1
ATOM 1997 O O . PHE A 1 261 ? 19.835 10.230 -9.990 1.00 94.12 261 PHE A O 1
ATOM 2004 N N . ALA A 1 262 ? 20.387 8.322 -11.037 1.00 91.81 262 ALA A N 1
ATOM 2005 C CA . ALA A 1 262 ? 19.842 7.433 -10.011 1.00 91.81 262 ALA A CA 1
ATOM 2006 C C . ALA A 1 262 ? 20.549 7.605 -8.653 1.00 91.81 262 ALA A C 1
ATOM 2008 O O . ALA A 1 262 ? 19.889 7.701 -7.614 1.00 91.81 262 ALA A O 1
ATOM 2009 N N . VAL A 1 263 ? 21.884 7.693 -8.651 1.00 94.50 263 VAL A N 1
ATOM 2010 C CA . VAL A 1 263 ? 22.690 7.908 -7.439 1.00 94.50 263 VAL A CA 1
ATOM 2011 C C . VAL A 1 263 ? 22.396 9.274 -6.829 1.00 94.50 263 VAL A C 1
ATOM 2013 O O . VAL A 1 263 ? 22.230 9.370 -5.610 1.00 94.50 263 VAL A O 1
ATOM 2016 N N . LEU A 1 264 ? 22.280 10.324 -7.646 1.00 95.94 264 LEU A N 1
ATOM 2017 C CA . LEU A 1 264 ? 21.939 11.666 -7.177 1.00 95.94 264 LEU A CA 1
ATOM 2018 C C . LEU A 1 264 ? 20.542 11.687 -6.547 1.00 95.94 264 LEU A C 1
ATOM 2020 O O . LEU A 1 264 ? 20.387 12.173 -5.425 1.00 95.94 264 LEU A O 1
ATOM 2024 N N . LEU A 1 265 ? 19.546 11.111 -7.227 1.00 95.56 265 LEU A N 1
ATOM 2025 C CA . LEU A 1 265 ? 18.178 10.997 -6.722 1.00 95.56 265 LEU A CA 1
ATOM 2026 C C . LEU A 1 265 ? 18.145 10.274 -5.369 1.00 95.56 265 LEU A C 1
ATOM 2028 O O . LEU A 1 265 ? 17.575 10.792 -4.403 1.00 95.56 265 LEU A O 1
ATOM 2032 N N . GLY A 1 266 ? 18.806 9.117 -5.273 1.00 93.81 266 GLY A N 1
ATOM 2033 C CA . GLY A 1 266 ? 18.873 8.349 -4.033 1.00 93.81 266 GLY A CA 1
ATOM 2034 C C . GLY A 1 266 ? 19.595 9.091 -2.913 1.00 93.81 266 GLY A C 1
ATOM 2035 O O . GLY A 1 266 ? 19.086 9.166 -1.793 1.00 93.81 266 GLY A O 1
ATOM 2036 N N . THR A 1 267 ? 20.731 9.723 -3.210 1.00 96.12 267 THR A N 1
ATOM 2037 C CA . THR A 1 267 ? 21.523 10.474 -2.223 1.00 96.12 267 THR A CA 1
ATOM 2038 C C . THR A 1 267 ? 20.744 11.663 -1.665 1.00 96.12 267 THR A C 1
ATOM 2040 O O . THR A 1 267 ? 20.701 11.863 -0.448 1.00 96.12 267 THR A O 1
ATOM 2043 N N . VAL A 1 268 ? 20.073 12.432 -2.528 1.00 97.19 268 VAL A N 1
ATOM 2044 C CA . VAL A 1 268 ? 19.256 13.583 -2.119 1.00 97.19 268 VAL A CA 1
ATOM 2045 C C . VAL A 1 268 ? 18.044 13.134 -1.298 1.00 97.19 268 VAL A C 1
ATOM 2047 O O . VAL A 1 268 ? 17.774 13.716 -0.242 1.00 97.19 268 VAL A O 1
ATOM 2050 N N . ALA A 1 269 ? 17.340 12.078 -1.723 1.00 96.44 269 ALA A N 1
ATOM 2051 C CA . ALA A 1 269 ? 16.189 11.538 -0.998 1.00 96.44 269 ALA A CA 1
ATOM 2052 C C . ALA A 1 269 ? 16.579 11.028 0.401 1.00 96.44 269 ALA A C 1
ATOM 2054 O O . ALA A 1 269 ? 15.959 11.417 1.398 1.00 96.44 269 ALA A O 1
ATOM 2055 N N . VAL A 1 270 ? 17.644 10.224 0.495 1.00 95.94 270 VAL A N 1
ATOM 2056 C CA . VAL A 1 270 ? 18.169 9.699 1.766 1.00 95.94 270 VAL A CA 1
ATOM 2057 C C . VAL A 1 270 ? 18.671 10.835 2.657 1.00 95.94 270 VAL A C 1
ATOM 2059 O O . VAL A 1 270 ? 18.344 10.879 3.844 1.00 95.94 270 VAL A O 1
ATOM 2062 N N . GLY A 1 271 ? 19.409 11.801 2.104 1.00 96.31 271 GLY A N 1
ATOM 2063 C CA . GLY A 1 271 ? 19.884 12.976 2.836 1.00 96.31 271 GLY A CA 1
ATOM 2064 C C . GLY A 1 271 ? 18.740 13.803 3.429 1.00 96.31 271 GLY A C 1
ATOM 2065 O O . GLY A 1 271 ? 18.786 14.180 4.605 1.00 96.31 271 GLY A O 1
ATOM 2066 N N . ALA A 1 272 ? 17.670 14.028 2.661 1.00 95.75 272 ALA A N 1
ATOM 2067 C CA . ALA A 1 272 ? 16.471 14.717 3.131 1.00 95.75 272 ALA A CA 1
ATOM 2068 C C . ALA A 1 272 ? 15.762 13.935 4.249 1.00 95.75 272 ALA A C 1
ATOM 2070 O O . ALA A 1 272 ? 15.444 14.504 5.298 1.00 95.75 272 ALA A O 1
ATOM 2071 N N . ALA A 1 273 ? 15.577 12.627 4.071 1.00 94.06 273 ALA A N 1
ATOM 2072 C CA . ALA A 1 273 ? 14.992 11.739 5.072 1.00 94.06 273 ALA A CA 1
ATOM 2073 C C . ALA A 1 273 ? 15.800 11.736 6.388 1.00 94.06 273 ALA A C 1
ATOM 2075 O O . ALA A 1 273 ? 15.241 11.913 7.478 1.00 94.06 273 ALA A O 1
ATOM 2076 N N . LEU A 1 274 ? 17.130 11.639 6.307 1.00 93.56 274 LEU A N 1
ATOM 2077 C CA . LEU A 1 274 ? 18.029 11.731 7.462 1.00 93.56 274 LEU A CA 1
ATOM 2078 C C . LEU A 1 274 ? 17.976 13.112 8.130 1.00 93.56 274 LEU A C 1
ATOM 2080 O O . LEU A 1 274 ? 17.957 13.213 9.356 1.00 93.56 274 LEU A O 1
ATOM 2084 N N . ARG A 1 275 ? 17.905 14.198 7.354 1.00 93.94 275 ARG A N 1
ATOM 2085 C CA . ARG A 1 275 ? 17.800 15.561 7.897 1.00 93.94 275 ARG A CA 1
ATOM 2086 C C . ARG A 1 275 ? 16.509 15.765 8.686 1.00 93.94 275 ARG A C 1
ATOM 2088 O O . ARG A 1 275 ? 16.539 16.391 9.745 1.00 93.94 275 ARG A O 1
ATOM 2095 N N . VAL A 1 276 ? 15.382 15.254 8.188 1.00 91.50 276 VAL A N 1
ATOM 2096 C CA . VAL A 1 276 ? 14.089 15.380 8.878 1.00 91.50 276 VAL A CA 1
ATOM 2097 C C . VAL A 1 276 ? 14.056 14.513 10.138 1.00 91.50 276 VAL A C 1
ATOM 2099 O O . VAL A 1 276 ? 13.524 14.958 11.154 1.00 91.50 276 VAL A O 1
ATOM 2102 N N . THR A 1 277 ? 14.667 13.327 10.112 1.00 89.69 277 THR A N 1
ATOM 2103 C CA . THR A 1 277 ? 14.714 12.426 11.279 1.00 89.69 277 THR A CA 1
ATOM 2104 C C . THR A 1 277 ? 15.670 12.872 12.383 1.00 89.69 277 THR A C 1
ATOM 2106 O O . THR A 1 277 ? 15.460 12.513 13.539 1.00 89.69 277 THR A O 1
ATOM 2109 N N . ARG A 1 278 ? 16.679 13.698 12.072 1.00 88.31 278 ARG A N 1
ATOM 2110 C CA . ARG A 1 278 ? 17.599 14.276 13.071 1.00 88.31 278 ARG A CA 1
ATOM 2111 C C . ARG A 1 278 ? 16.959 15.323 13.982 1.00 88.31 278 ARG A C 1
ATOM 2113 O O . ARG A 1 278 ? 17.502 15.586 15.050 1.00 88.31 278 ARG A O 1
ATOM 2120 N N . ARG A 1 279 ? 15.853 15.957 13.578 1.00 78.69 279 ARG A N 1
ATOM 2121 C CA . ARG A 1 279 ? 15.226 16.999 14.402 1.00 78.69 279 ARG A CA 1
ATOM 2122 C C . ARG A 1 279 ? 14.519 16.345 15.595 1.00 78.69 279 ARG A C 1
ATOM 2124 O O . ARG A 1 279 ? 13.600 15.556 15.364 1.00 78.69 279 ARG A O 1
ATOM 2131 N N . PRO A 1 280 ? 14.902 16.658 16.847 1.00 68.19 280 PRO A N 1
ATOM 2132 C CA . PRO A 1 280 ? 14.174 16.162 18.004 1.00 68.19 280 PRO A CA 1
ATOM 2133 C C . PRO A 1 280 ? 12.732 16.667 17.919 1.00 68.19 280 PRO A C 1
ATOM 2135 O O . PRO A 1 280 ? 12.493 17.862 17.735 1.00 68.19 280 PRO A O 1
ATOM 2138 N N . ALA A 1 281 ? 11.767 15.748 17.988 1.00 65.88 281 ALA A N 1
ATOM 2139 C CA . ALA A 1 281 ? 10.366 16.134 18.034 1.00 65.88 281 ALA A CA 1
ATOM 2140 C C . ALA A 1 281 ? 10.140 16.978 19.302 1.00 65.88 281 ALA A C 1
ATOM 2142 O O . ALA A 1 281 ? 10.624 16.578 20.369 1.00 65.88 281 ALA A O 1
ATOM 2143 N N . PRO A 1 282 ? 9.450 18.132 19.212 1.00 61.12 282 PRO A N 1
ATOM 2144 C CA . PRO A 1 282 ? 9.080 18.889 20.397 1.00 61.12 282 PRO A CA 1
ATOM 2145 C C . PRO A 1 282 ? 8.284 17.960 21.313 1.00 61.12 282 PRO A C 1
ATOM 2147 O O . PRO A 1 282 ? 7.279 17.377 20.903 1.00 61.12 282 PRO A O 1
ATOM 2150 N N . ARG A 1 283 ? 8.799 17.746 22.526 1.00 61.69 283 ARG A N 1
ATOM 2151 C CA . ARG A 1 283 ? 8.166 16.846 23.489 1.00 61.69 283 ARG A CA 1
ATOM 2152 C C . ARG A 1 283 ? 6.837 17.473 23.915 1.00 61.69 283 ARG A C 1
ATOM 2154 O O . ARG A 1 283 ? 6.855 18.637 24.318 1.00 61.69 283 ARG A O 1
ATOM 2161 N N . PRO A 1 284 ? 5.706 16.750 23.849 1.00 60.66 284 PRO A N 1
ATOM 2162 C CA . PRO A 1 284 ? 4.479 17.235 24.460 1.00 60.66 284 PRO A CA 1
ATOM 2163 C C . PRO A 1 284 ? 4.739 17.450 25.955 1.00 60.66 284 PRO A C 1
ATOM 2165 O O . PRO A 1 284 ? 5.206 16.549 26.657 1.00 60.66 284 PRO A O 1
ATOM 2168 N N . VAL A 1 285 ? 4.498 18.675 26.424 1.00 55.78 285 VAL A N 1
ATOM 2169 C CA . VAL A 1 285 ? 4.668 19.060 27.829 1.00 55.78 285 VAL A CA 1
ATOM 2170 C C . VAL A 1 285 ? 3.738 18.181 28.671 1.00 55.78 285 VAL A C 1
ATOM 2172 O O . VAL A 1 285 ? 2.525 18.225 28.492 1.00 55.78 285 VAL A O 1
ATOM 2175 N N . GLY A 1 286 ? 4.307 17.342 29.545 1.00 65.31 286 GLY A N 1
ATOM 2176 C CA . GLY A 1 286 ? 3.556 16.500 30.488 1.00 65.31 286 GLY A CA 1
ATOM 2177 C C . GLY A 1 286 ? 3.593 14.982 30.259 1.00 65.31 286 GLY A C 1
ATOM 2178 O O . GLY A 1 286 ? 3.065 14.252 31.093 1.00 65.31 286 GLY A O 1
ATOM 2179 N N . GLN A 1 287 ? 4.223 14.461 29.197 1.00 62.12 287 GLN A N 1
ATOM 2180 C CA . GLN A 1 287 ? 4.441 13.008 29.073 1.00 62.12 287 GLN A CA 1
ATOM 2181 C C . GLN A 1 287 ? 5.732 12.564 29.777 1.00 62.12 287 GLN A C 1
ATOM 2183 O O . GLN A 1 287 ? 6.837 12.949 29.388 1.00 62.12 287 GLN A O 1
ATOM 2188 N N . ASN A 1 288 ? 5.594 11.712 30.799 1.00 62.00 288 ASN A N 1
ATOM 2189 C CA . ASN A 1 288 ? 6.720 11.100 31.504 1.00 62.00 288 ASN A CA 1
ATOM 2190 C C . ASN A 1 288 ? 7.572 10.248 30.545 1.00 62.00 288 ASN A C 1
ATOM 2192 O O . ASN A 1 288 ? 7.069 9.349 29.868 1.00 62.00 288 ASN A O 1
ATOM 2196 N N . GLN A 1 289 ? 8.888 10.498 30.519 1.00 59.62 289 GLN A N 1
ATOM 2197 C CA . GLN A 1 289 ? 9.844 9.874 29.584 1.00 59.62 289 GLN A CA 1
ATOM 2198 C C . GLN A 1 289 ? 9.866 8.334 29.643 1.00 59.62 289 GLN A C 1
ATOM 2200 O O . GLN A 1 289 ? 10.217 7.680 28.659 1.00 59.62 289 GLN A O 1
ATOM 2205 N N . SER A 1 290 ? 9.483 7.745 30.777 1.00 60.78 290 SER A N 1
ATOM 2206 C CA . SER A 1 290 ? 9.409 6.295 30.974 1.00 60.78 290 SER A CA 1
ATOM 2207 C C . SER A 1 290 ? 8.241 5.645 30.222 1.00 60.78 290 SER A C 1
ATOM 2209 O O . SER A 1 290 ? 8.418 4.574 29.644 1.00 60.78 290 SER A O 1
ATOM 2211 N N . GLN A 1 291 ? 7.080 6.308 30.140 1.00 62.62 291 GLN A N 1
ATOM 2212 C CA . GLN A 1 291 ? 5.916 5.799 29.399 1.00 62.62 291 GLN A CA 1
ATOM 2213 C C . GLN A 1 291 ? 6.127 5.855 27.879 1.00 62.62 291 GLN A C 1
ATOM 2215 O O . GLN A 1 291 ? 5.697 4.948 27.163 1.00 62.62 291 GLN A O 1
ATOM 2220 N N . GLY A 1 292 ? 6.858 6.861 27.384 1.00 61.00 292 GLY A N 1
ATOM 2221 C CA . GLY A 1 292 ? 7.220 6.961 25.965 1.00 61.00 292 GLY A CA 1
ATOM 2222 C C . GLY A 1 292 ? 8.094 5.795 25.489 1.00 61.00 292 GLY A C 1
ATOM 2223 O O . GLY A 1 292 ? 7.801 5.171 24.479 1.00 61.00 292 GLY A O 1
ATOM 2224 N N . ARG A 1 293 ? 9.121 5.403 26.258 1.00 62.16 293 ARG A N 1
ATOM 2225 C CA . ARG A 1 293 ? 10.018 4.299 25.854 1.00 62.16 293 ARG A CA 1
ATOM 2226 C C . ARG A 1 293 ? 9.351 2.920 25.871 1.00 62.16 293 ARG A C 1
ATOM 2228 O O . ARG A 1 293 ? 9.696 2.072 25.047 1.00 62.16 293 ARG A O 1
ATOM 2235 N N . ALA A 1 294 ? 8.440 2.676 26.814 1.00 62.78 294 ALA A N 1
ATOM 2236 C CA . ALA A 1 294 ? 7.720 1.405 26.902 1.00 62.78 294 ALA A CA 1
ATOM 2237 C C . ALA A 1 294 ? 6.678 1.265 25.779 1.00 62.78 294 ALA A C 1
ATOM 2239 O O . ALA A 1 294 ? 6.605 0.213 25.146 1.00 62.78 294 ALA A O 1
ATOM 2240 N N . SER A 1 295 ? 5.935 2.340 25.485 1.00 62.72 295 SER A N 1
ATOM 2241 C CA . SER A 1 295 ? 4.983 2.375 24.365 1.00 62.72 295 SER A CA 1
ATOM 2242 C C . SER A 1 295 ? 5.680 2.280 23.008 1.00 62.72 295 SER A C 1
ATOM 2244 O O . SER A 1 295 ? 5.219 1.519 22.160 1.00 62.72 295 SER A O 1
ATOM 2246 N N . ASP A 1 296 ? 6.840 2.927 22.842 1.00 63.66 296 ASP A N 1
ATOM 2247 C CA . ASP A 1 296 ? 7.676 2.774 21.651 1.00 63.66 296 ASP A CA 1
ATOM 2248 C C . ASP A 1 296 ? 8.040 1.296 21.437 1.00 63.66 296 ASP A C 1
ATOM 2250 O O . ASP A 1 296 ? 7.743 0.738 20.384 1.00 63.66 296 ASP A O 1
ATOM 2254 N N . ARG A 1 297 ? 8.614 0.611 22.441 1.00 65.69 297 ARG A N 1
ATOM 2255 C CA . ARG A 1 297 ? 8.995 -0.814 22.323 1.00 65.69 297 ARG A CA 1
ATOM 2256 C C . ARG A 1 297 ? 7.803 -1.738 22.066 1.00 65.69 297 ARG A C 1
ATOM 2258 O O . ARG A 1 297 ? 7.920 -2.632 21.231 1.00 65.69 297 ARG A O 1
ATOM 2265 N N . ALA A 1 298 ? 6.672 -1.516 22.736 1.00 60.22 298 ALA A N 1
ATOM 2266 C CA . ALA A 1 298 ? 5.464 -2.319 22.550 1.00 60.22 298 ALA A CA 1
ATOM 2267 C C . ALA A 1 298 ? 4.863 -2.141 21.144 1.00 60.22 298 ALA A C 1
ATOM 2269 O O . ALA A 1 298 ? 4.470 -3.125 20.518 1.00 60.22 298 ALA A O 1
ATOM 2270 N N . ALA A 1 299 ? 4.884 -0.922 20.595 1.00 60.00 299 ALA A N 1
ATOM 2271 C CA . ALA A 1 299 ? 4.439 -0.643 19.228 1.00 60.00 299 ALA A CA 1
ATOM 2272 C C . ALA A 1 299 ? 5.300 -1.337 18.155 1.00 60.00 299 ALA A C 1
ATOM 2274 O O . ALA A 1 299 ? 4.844 -1.549 17.032 1.00 60.00 299 ALA A O 1
ATOM 2275 N N . PHE A 1 300 ? 6.536 -1.731 18.488 1.00 63.44 300 PHE A N 1
ATOM 2276 C CA . PHE A 1 300 ? 7.428 -2.457 17.579 1.00 63.44 300 PHE A CA 1
ATOM 2277 C C . PHE A 1 300 ? 7.240 -3.984 17.569 1.00 63.44 300 PHE A C 1
ATOM 2279 O O . PHE A 1 300 ? 7.922 -4.649 16.783 1.00 63.44 300 PHE A O 1
ATOM 2286 N N . THR A 1 301 ? 6.339 -4.535 18.389 1.00 63.44 301 THR A N 1
ATOM 2287 C CA . THR A 1 301 ? 6.096 -5.987 18.496 1.00 63.44 301 THR A CA 1
ATOM 2288 C C . THR A 1 301 ? 5.294 -6.566 17.313 1.00 63.44 301 THR A C 1
ATOM 2290 O O . THR A 1 301 ? 4.887 -5.845 16.398 1.00 63.44 301 THR A O 1
ATOM 2293 N N . ALA A 1 302 ? 5.115 -7.897 17.320 1.00 58.16 302 ALA A N 1
ATOM 2294 C CA . ALA A 1 302 ? 4.498 -8.773 16.308 1.00 58.16 302 ALA A CA 1
ATOM 2295 C C . ALA A 1 302 ? 3.404 -8.183 15.382 1.00 58.16 302 ALA A C 1
ATOM 2297 O O . ALA A 1 302 ? 3.511 -8.411 14.173 1.00 58.16 302 ALA A O 1
ATOM 2298 N N . PRO A 1 303 ? 2.405 -7.399 15.849 1.00 66.06 303 PRO A N 1
ATOM 2299 C CA . PRO A 1 303 ? 1.417 -6.765 14.964 1.00 66.06 303 PRO A CA 1
ATOM 2300 C C . PRO A 1 303 ? 2.033 -5.920 13.834 1.00 66.06 303 PRO A C 1
ATOM 2302 O O . PRO A 1 303 ? 1.486 -5.840 12.740 1.00 66.06 303 PRO A O 1
ATOM 2305 N N . ALA A 1 304 ? 3.204 -5.318 14.037 1.00 74.00 304 ALA A N 1
ATOM 2306 C CA . ALA A 1 304 ? 3.810 -4.473 13.011 1.00 74.00 304 ALA A CA 1
ATOM 2307 C C . ALA A 1 304 ? 4.357 -5.262 11.803 1.00 74.00 304 ALA A C 1
ATOM 2309 O O . ALA A 1 304 ? 4.544 -4.684 10.733 1.00 74.00 304 ALA A O 1
ATOM 2310 N N . TRP A 1 305 ? 4.641 -6.561 11.959 1.00 85.81 305 TRP A N 1
ATOM 2311 C CA . TRP A 1 305 ? 5.153 -7.398 10.869 1.00 85.81 305 TRP A CA 1
ATOM 2312 C C . TRP A 1 305 ? 4.051 -7.890 9.941 1.00 85.81 305 TRP A C 1
ATOM 2314 O O . TRP A 1 305 ? 4.245 -7.880 8.728 1.00 85.81 305 TRP A O 1
ATOM 2324 N N . THR A 1 306 ? 2.882 -8.239 10.478 1.00 90.81 306 THR A N 1
ATOM 2325 C CA . THR A 1 306 ? 1.738 -8.661 9.661 1.00 90.81 306 THR A CA 1
ATOM 2326 C C . THR A 1 306 ? 1.286 -7.538 8.730 1.00 90.81 306 THR A C 1
ATOM 2328 O O . THR A 1 306 ? 1.064 -7.782 7.545 1.00 90.81 306 THR A O 1
ATOM 2331 N N . LEU A 1 307 ? 1.289 -6.287 9.200 1.00 90.69 307 LEU A N 1
ATOM 2332 C CA . LEU A 1 307 ? 1.028 -5.126 8.347 1.00 90.69 307 LEU A CA 1
ATOM 2333 C C . LEU A 1 307 ? 2.078 -4.952 7.231 1.00 90.69 307 LEU A C 1
ATOM 2335 O O . LEU A 1 307 ? 1.722 -4.637 6.097 1.00 90.69 307 LEU A O 1
ATOM 2339 N N . THR A 1 308 ? 3.363 -5.181 7.522 1.00 92.75 308 THR A N 1
ATOM 2340 C CA . THR A 1 308 ? 4.416 -5.154 6.491 1.00 92.75 308 THR A CA 1
ATOM 2341 C C . THR A 1 308 ? 4.202 -6.243 5.446 1.00 92.75 308 THR A C 1
ATOM 2343 O O . THR A 1 308 ? 4.264 -5.944 4.257 1.00 92.75 308 THR A O 1
ATOM 2346 N N . THR A 1 309 ? 3.891 -7.475 5.863 1.00 94.94 309 THR A N 1
ATOM 2347 C CA . THR A 1 309 ? 3.617 -8.579 4.927 1.00 94.94 309 THR A CA 1
ATOM 2348 C C . THR A 1 309 ? 2.368 -8.335 4.083 1.00 94.94 309 THR A C 1
ATOM 2350 O O . THR A 1 309 ? 2.369 -8.645 2.893 1.00 94.94 309 THR A O 1
ATOM 2353 N N . TYR A 1 310 ? 1.334 -7.711 4.659 1.00 95.56 310 TYR A N 1
ATOM 2354 C CA . TYR A 1 310 ? 0.156 -7.264 3.920 1.00 95.56 310 TYR A CA 1
ATOM 2355 C C . TYR A 1 310 ? 0.557 -6.259 2.837 1.00 95.56 310 TYR A C 1
ATOM 2357 O O . TYR A 1 310 ? 0.240 -6.459 1.668 1.00 95.56 310 TYR A O 1
ATOM 2365 N N . GLY A 1 311 ? 1.334 -5.232 3.196 1.00 95.31 311 GLY A N 1
ATOM 2366 C CA . GLY A 1 311 ? 1.828 -4.255 2.229 1.00 95.31 311 GLY A CA 1
ATOM 2367 C C . GLY A 1 311 ? 2.686 -4.884 1.124 1.00 95.31 311 GLY A C 1
ATOM 2368 O O . GLY A 1 311 ? 2.489 -4.567 -0.045 1.00 95.31 311 GLY A O 1
ATOM 2369 N N . TRP A 1 312 ? 3.585 -5.815 1.454 1.00 96.00 312 TRP A N 1
ATOM 2370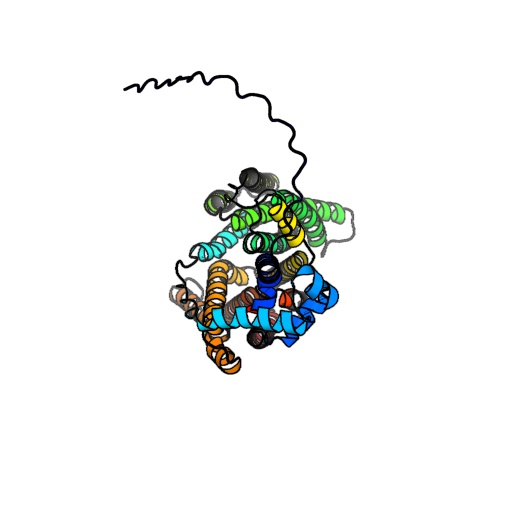 C CA . TRP A 1 312 ? 4.363 -6.549 0.446 1.00 96.00 312 TRP A CA 1
ATOM 2371 C C . TRP A 1 312 ? 3.475 -7.346 -0.508 1.00 96.00 312 TRP A C 1
ATOM 2373 O O . TRP A 1 312 ? 3.713 -7.324 -1.710 1.00 96.00 312 TRP A O 1
ATOM 2383 N N . SER A 1 313 ? 2.425 -7.986 0.005 1.00 96.88 313 SER A N 1
ATOM 2384 C CA . SER A 1 313 ? 1.496 -8.773 -0.814 1.00 96.88 313 SER A CA 1
ATOM 2385 C C . SER A 1 313 ? 0.699 -7.891 -1.780 1.00 96.88 313 SER A C 1
ATOM 2387 O O . SER A 1 313 ? 0.577 -8.226 -2.955 1.00 96.88 313 SER A O 1
ATOM 2389 N N . VAL A 1 314 ? 0.219 -6.727 -1.319 1.00 96.81 314 VAL A N 1
ATOM 2390 C CA . VAL A 1 314 ? -0.456 -5.732 -2.176 1.00 96.81 314 VAL A CA 1
ATOM 2391 C C . VAL A 1 314 ? 0.481 -5.249 -3.284 1.00 96.81 314 VAL A C 1
ATOM 2393 O O . VAL A 1 314 ? 0.113 -5.237 -4.456 1.00 96.81 314 VAL A O 1
ATOM 2396 N N . ALA A 1 315 ? 1.712 -4.877 -2.928 1.00 95.75 315 ALA A N 1
ATOM 2397 C CA . ALA A 1 315 ? 2.676 -4.367 -3.895 1.00 95.75 315 ALA A CA 1
ATOM 2398 C C . ALA A 1 315 ? 3.126 -5.439 -4.898 1.00 95.75 315 ALA A C 1
ATOM 2400 O O . ALA A 1 315 ? 3.281 -5.135 -6.077 1.00 95.75 315 ALA A O 1
ATOM 2401 N N . ALA A 1 316 ? 3.286 -6.691 -4.461 1.00 95.69 316 ALA A N 1
ATOM 2402 C CA . ALA A 1 316 ? 3.584 -7.810 -5.349 1.00 95.69 316 ALA A CA 1
ATOM 2403 C C . ALA A 1 316 ? 2.450 -8.036 -6.361 1.00 95.69 316 ALA A C 1
ATOM 2405 O O . ALA A 1 316 ? 2.718 -8.176 -7.552 1.00 95.69 316 ALA A O 1
ATOM 2406 N N . ALA A 1 317 ? 1.189 -7.984 -5.917 1.00 96.56 317 ALA A N 1
ATOM 2407 C CA . ALA A 1 317 ? 0.040 -8.070 -6.816 1.00 96.56 317 ALA A CA 1
ATOM 2408 C C . ALA A 1 317 ? 0.024 -6.926 -7.842 1.00 96.56 317 ALA A C 1
ATOM 2410 O O . ALA A 1 317 ? -0.255 -7.169 -9.011 1.00 96.56 317 ALA A O 1
ATOM 2411 N N . PHE A 1 318 ? 0.376 -5.697 -7.449 1.00 95.62 318 PHE A N 1
ATOM 2412 C CA . PHE A 1 318 ? 0.504 -4.582 -8.394 1.00 95.62 318 PHE A CA 1
ATOM 2413 C C . PHE A 1 318 ? 1.627 -4.789 -9.406 1.00 95.62 318 PHE A C 1
ATOM 2415 O O . PHE A 1 318 ? 1.409 -4.573 -10.593 1.00 95.62 318 PHE A O 1
ATOM 2422 N N . VAL A 1 319 ? 2.811 -5.215 -8.963 1.00 94.50 319 VAL A N 1
ATOM 2423 C CA . VAL A 1 319 ? 3.936 -5.497 -9.865 1.00 94.50 319 VAL A CA 1
ATOM 2424 C C . VAL A 1 319 ? 3.541 -6.548 -10.900 1.00 94.50 319 VAL A C 1
ATOM 2426 O O . VAL A 1 319 ? 3.724 -6.319 -12.094 1.00 94.50 319 VAL A O 1
ATOM 2429 N N . LEU A 1 320 ? 2.945 -7.659 -10.462 1.00 95.19 320 LEU A N 1
ATOM 2430 C CA . LEU A 1 320 ? 2.515 -8.734 -11.358 1.00 95.19 320 LEU A CA 1
ATOM 2431 C C . LEU A 1 320 ? 1.374 -8.290 -12.276 1.00 95.19 320 LEU A C 1
ATOM 2433 O O . LEU A 1 320 ? 1.379 -8.614 -13.460 1.00 95.19 320 LEU A O 1
ATOM 2437 N N . LEU A 1 321 ? 0.438 -7.481 -11.774 1.00 94.69 321 LEU A N 1
ATOM 2438 C CA . LEU A 1 321 ? -0.607 -6.892 -12.604 1.00 94.69 321 LEU A CA 1
ATOM 2439 C C . LEU A 1 321 ? -0.007 -5.997 -13.696 1.00 94.69 321 LEU A C 1
ATOM 2441 O O . LEU A 1 321 ? -0.375 -6.134 -14.861 1.00 94.69 321 LEU A O 1
ATOM 2445 N N . ALA A 1 322 ? 0.943 -5.124 -13.353 1.00 93.06 322 ALA A N 1
ATOM 2446 C CA . ALA A 1 322 ? 1.613 -4.255 -14.319 1.00 93.06 322 ALA A CA 1
ATOM 2447 C C . ALA A 1 322 ? 2.396 -5.043 -15.375 1.00 93.06 322 ALA A C 1
ATOM 2449 O O . ALA A 1 322 ? 2.402 -4.655 -16.540 1.00 93.06 322 ALA A O 1
ATOM 2450 N N . GLN A 1 323 ? 3.034 -6.148 -14.981 1.00 92.12 323 GLN A N 1
ATOM 2451 C CA . GLN A 1 323 ? 3.730 -7.042 -15.907 1.00 92.12 323 GLN A CA 1
ATOM 2452 C C . GLN A 1 323 ? 2.759 -7.753 -16.853 1.00 92.12 323 GLN A C 1
ATOM 2454 O O . GLN A 1 323 ? 3.011 -7.814 -18.050 1.00 92.12 323 GLN A O 1
ATOM 2459 N N . HIS A 1 324 ? 1.637 -8.254 -16.333 1.00 92.38 324 HIS A N 1
ATOM 2460 C CA . HIS A 1 324 ? 0.674 -9.024 -17.118 1.00 92.38 324 HIS A CA 1
ATOM 2461 C C . HIS A 1 324 ? -0.150 -8.152 -18.075 1.00 92.38 324 HIS A C 1
ATOM 2463 O O . HIS A 1 324 ? -0.511 -8.581 -19.166 1.00 92.38 324 HIS A O 1
ATOM 2469 N N . SER A 1 325 ? -0.497 -6.934 -17.658 1.00 89.94 325 SER A N 1
ATOM 2470 C CA . SER A 1 325 ? -1.545 -6.132 -18.307 1.00 89.94 325 SER A CA 1
ATOM 2471 C C . SER A 1 325 ? -1.095 -4.731 -18.746 1.00 89.94 325 SER A C 1
ATOM 2473 O O . SER A 1 325 ? -1.860 -3.987 -19.364 1.00 89.94 325 SER A O 1
ATOM 2475 N N . GLY A 1 326 ? 0.167 -4.391 -18.475 1.00 89.19 326 GLY A N 1
ATOM 2476 C CA . GLY A 1 326 ? 0.754 -3.083 -18.734 1.00 89.19 326 GLY A CA 1
ATOM 2477 C C . GLY A 1 326 ? 0.636 -2.132 -17.540 1.00 89.19 326 GLY A C 1
ATOM 2478 O O . GLY A 1 326 ? -0.250 -2.230 -16.691 1.00 89.19 326 GLY A O 1
ATOM 2479 N N . HIS A 1 327 ? 1.542 -1.157 -17.484 1.00 87.19 327 HIS A N 1
ATOM 2480 C CA . HIS A 1 327 ? 1.610 -0.170 -16.401 1.00 87.19 327 HIS A CA 1
ATOM 2481 C C . HIS A 1 327 ? 0.442 0.831 -16.417 1.00 87.19 327 HIS A C 1
ATOM 2483 O O . HIS A 1 327 ? 0.135 1.432 -15.386 1.00 87.19 327 HIS A O 1
ATOM 2489 N N . GLU A 1 328 ? -0.247 0.982 -17.552 1.00 87.38 328 GLU A N 1
ATOM 2490 C CA . GLU A 1 328 ? -1.385 1.895 -17.707 1.00 87.38 328 GLU A CA 1
ATOM 2491 C C . GLU A 1 328 ? -2.529 1.595 -16.729 1.00 87.38 328 GLU A C 1
ATOM 2493 O O . GLU A 1 328 ? -3.164 2.519 -16.217 1.00 87.38 328 GLU A O 1
ATOM 2498 N N . LEU A 1 329 ? -2.749 0.315 -16.404 1.00 88.62 329 LEU A N 1
ATOM 2499 C CA . LEU A 1 329 ? -3.798 -0.113 -15.474 1.00 88.62 329 LEU A CA 1
ATOM 2500 C C . LEU A 1 329 ? -3.567 0.358 -14.040 1.00 88.62 329 LEU A C 1
ATOM 2502 O O . LEU A 1 329 ? -4.527 0.479 -13.284 1.00 88.62 329 LEU A O 1
ATOM 2506 N N . LEU A 1 330 ? -2.324 0.660 -13.660 1.00 90.75 330 LEU A N 1
ATOM 2507 C CA . LEU A 1 330 ? -2.004 1.159 -12.324 1.00 90.75 330 LEU A CA 1
ATOM 2508 C C . LEU A 1 330 ? -2.009 2.684 -12.226 1.00 90.75 330 LEU A C 1
ATOM 2510 O O . LEU A 1 330 ? -2.146 3.200 -11.118 1.00 90.75 330 LEU A O 1
ATOM 2514 N N . LEU A 1 331 ? -1.891 3.414 -13.340 1.00 90.38 331 LEU A N 1
ATOM 2515 C CA . LEU A 1 331 ? -1.764 4.876 -13.313 1.00 90.38 331 LEU A CA 1
ATOM 2516 C C . LEU A 1 331 ? -2.948 5.537 -12.605 1.00 90.38 331 LEU A C 1
ATOM 2518 O O . LEU A 1 331 ? -2.755 6.320 -11.674 1.00 90.38 331 LEU A O 1
ATOM 2522 N N . LEU A 1 332 ? -4.172 5.195 -13.017 1.00 90.38 332 LEU A N 1
ATOM 2523 C CA . LEU A 1 332 ? -5.375 5.792 -12.445 1.00 90.38 332 LEU A CA 1
ATOM 2524 C C . LEU A 1 332 ? -5.618 5.342 -10.987 1.00 90.38 332 LEU A C 1
ATOM 2526 O O . LEU A 1 332 ? -5.819 6.219 -10.149 1.00 90.38 332 LEU A O 1
ATOM 2530 N N . PRO A 1 333 ? -5.512 4.048 -10.615 1.00 92.69 333 PRO A N 1
ATOM 2531 C CA . PRO A 1 333 ? -5.567 3.625 -9.213 1.00 92.69 333 PRO A CA 1
ATOM 2532 C C . PRO A 1 333 ? -4.535 4.306 -8.307 1.00 92.69 333 PRO A C 1
ATOM 2534 O O . PRO A 1 333 ? -4.878 4.714 -7.198 1.00 92.69 333 PRO A O 1
ATOM 2537 N N . VAL A 1 334 ? -3.286 4.460 -8.763 1.00 93.31 334 VAL A N 1
ATOM 2538 C CA . VAL A 1 334 ? -2.227 5.134 -7.992 1.00 93.31 334 VAL A CA 1
ATOM 2539 C C . VAL A 1 334 ? -2.529 6.625 -7.850 1.00 93.31 334 VAL A C 1
ATOM 2541 O O . VAL A 1 334 ? -2.427 7.165 -6.750 1.00 93.31 334 VAL A O 1
ATOM 2544 N N . LEU A 1 335 ? -2.973 7.287 -8.923 1.00 93.94 335 LEU A N 1
ATOM 2545 C CA . LEU A 1 335 ? -3.386 8.691 -8.883 1.00 93.94 335 LEU A CA 1
ATOM 2546 C C . LEU A 1 335 ? -4.564 8.912 -7.918 1.00 93.94 335 LEU A C 1
ATOM 2548 O O . LEU A 1 335 ? -4.567 9.875 -7.151 1.00 93.94 335 LEU A O 1
ATOM 2552 N N . LEU A 1 336 ? -5.537 7.998 -7.921 1.00 94.25 336 LEU A N 1
ATOM 2553 C CA . LEU A 1 336 ? -6.719 8.037 -7.057 1.00 94.25 336 LEU A CA 1
ATOM 2554 C C . LEU A 1 336 ? -6.461 7.515 -5.640 1.00 94.25 336 LEU A C 1
ATOM 2556 O O . LEU A 1 336 ? -7.355 7.600 -4.799 1.00 94.25 336 LEU A O 1
ATOM 2560 N N . PHE A 1 337 ? -5.260 7.027 -5.327 1.00 94.56 337 PHE A N 1
ATOM 2561 C CA . PHE A 1 337 ? -4.966 6.435 -4.021 1.00 94.56 337 PHE A CA 1
ATOM 2562 C C . PHE A 1 337 ? -5.252 7.398 -2.857 1.00 94.56 337 PHE A C 1
ATOM 2564 O O . PHE A 1 337 ? -5.816 6.998 -1.842 1.00 94.56 337 PHE A O 1
ATOM 2571 N N . GLY A 1 338 ? -4.976 8.696 -3.026 1.00 94.31 338 GLY A N 1
ATOM 2572 C CA . GLY A 1 338 ? -5.318 9.706 -2.016 1.00 94.31 338 GLY A CA 1
ATOM 2573 C C . GLY A 1 338 ? -6.830 9.859 -1.786 1.00 94.31 338 GLY A C 1
ATOM 2574 O O . GLY A 1 338 ? -7.275 10.050 -0.653 1.00 94.31 338 GLY A O 1
ATOM 2575 N N . ALA A 1 339 ? -7.640 9.724 -2.842 1.00 94.19 339 ALA A N 1
ATOM 2576 C CA . ALA A 1 339 ? -9.099 9.703 -2.735 1.00 94.19 339 ALA A CA 1
ATOM 2577 C C . ALA A 1 339 ? -9.589 8.416 -2.055 1.00 94.19 339 ALA A C 1
ATOM 2579 O O . ALA A 1 339 ? -10.477 8.475 -1.206 1.00 94.19 339 ALA A O 1
ATOM 2580 N N . VAL A 1 340 ? -8.963 7.275 -2.359 1.00 95.19 340 VAL A N 1
ATOM 2581 C CA . VAL A 1 340 ? -9.222 5.989 -1.697 1.00 95.19 340 VAL A CA 1
ATOM 2582 C C . VAL A 1 340 ? -8.961 6.085 -0.190 1.00 95.19 340 VAL A C 1
ATOM 2584 O O . VAL A 1 340 ? -9.817 5.711 0.612 1.00 95.19 340 VAL A O 1
ATOM 2587 N N . GLU A 1 341 ? -7.826 6.649 0.224 1.00 93.94 341 GLU A N 1
ATOM 2588 C CA . GLU A 1 341 ? -7.506 6.847 1.643 1.00 93.94 341 GLU A CA 1
ATOM 2589 C C . GLU A 1 341 ? -8.469 7.816 2.339 1.00 93.94 341 GLU A C 1
ATOM 2591 O O . GLU A 1 341 ? -8.883 7.577 3.481 1.00 93.94 341 GLU A O 1
ATOM 2596 N N . PHE A 1 342 ? -8.842 8.902 1.658 1.00 94.00 342 PHE A N 1
ATOM 2597 C CA . PHE A 1 342 ? -9.815 9.869 2.156 1.00 94.00 342 PHE A CA 1
ATOM 2598 C C . PHE A 1 342 ? -11.198 9.233 2.354 1.00 94.00 342 PHE A C 1
ATOM 2600 O O . PHE A 1 342 ? -11.808 9.404 3.412 1.00 94.00 342 PHE A O 1
ATOM 2607 N N . LEU A 1 343 ? -11.669 8.441 1.387 1.00 94.44 343 LEU A N 1
ATOM 2608 C CA . LEU A 1 343 ? -12.932 7.707 1.481 1.00 94.44 343 LEU A CA 1
ATOM 2609 C C . LEU A 1 343 ? -12.886 6.651 2.587 1.00 94.44 343 LEU A C 1
ATOM 2611 O O . LEU A 1 343 ? -13.799 6.609 3.408 1.00 94.44 343 LEU A O 1
ATOM 2615 N N . ALA A 1 344 ? -11.805 5.875 2.699 1.00 93.81 344 ALA A N 1
ATOM 2616 C CA . ALA A 1 344 ? -11.624 4.925 3.799 1.00 93.81 344 ALA A CA 1
ATOM 2617 C C . ALA A 1 344 ? -11.633 5.631 5.168 1.00 93.81 344 ALA A C 1
ATOM 2619 O O . ALA A 1 344 ? -12.145 5.104 6.161 1.00 93.81 344 ALA A O 1
ATOM 2620 N N . TRP A 1 345 ? -11.085 6.850 5.242 1.00 92.94 345 TRP A N 1
ATOM 2621 C CA . TRP A 1 345 ? -11.183 7.683 6.436 1.00 92.94 345 TRP A CA 1
ATOM 2622 C C . TRP A 1 345 ? -12.614 8.115 6.737 1.00 92.94 345 TRP A C 1
ATOM 2624 O O . TRP A 1 345 ? -13.052 7.965 7.880 1.00 92.94 345 TRP A O 1
ATOM 2634 N N . LEU A 1 346 ? -13.340 8.590 5.727 1.00 92.69 346 LEU A N 1
ATOM 2635 C CA . LEU A 1 346 ? -14.723 9.027 5.864 1.00 92.69 346 LEU A CA 1
ATOM 2636 C C . LEU A 1 346 ? -15.635 7.866 6.280 1.00 92.69 346 LEU A C 1
ATOM 2638 O O . LEU A 1 346 ? -16.415 8.026 7.217 1.00 92.69 346 LEU A O 1
ATOM 2642 N N . MET A 1 347 ? -15.479 6.692 5.659 1.00 93.00 347 MET A N 1
ATOM 2643 C CA . MET A 1 347 ? -16.175 5.454 6.026 1.00 93.00 347 MET A CA 1
ATOM 2644 C C . MET A 1 347 ? -15.979 5.145 7.512 1.00 93.00 347 MET A C 1
ATOM 2646 O O . MET A 1 347 ? -16.955 5.002 8.246 1.00 93.00 347 MET A O 1
ATOM 2650 N N . GLN A 1 348 ? -14.731 5.142 7.993 1.00 91.88 348 GLN A N 1
ATOM 2651 C CA . GLN A 1 348 ? -14.446 4.865 9.402 1.00 91.88 348 GLN A CA 1
ATOM 2652 C C . GLN A 1 348 ? -15.031 5.923 10.344 1.00 91.88 348 GLN A C 1
ATOM 2654 O O . GLN A 1 348 ? -15.531 5.592 11.420 1.00 91.88 348 GLN A O 1
ATOM 2659 N N . ALA A 1 349 ? -14.955 7.202 9.971 1.00 91.06 349 ALA A N 1
ATOM 2660 C CA . ALA A 1 349 ? -15.504 8.289 10.772 1.00 91.06 349 ALA A CA 1
ATOM 2661 C C . ALA A 1 349 ? -17.033 8.179 10.895 1.00 91.06 349 ALA A C 1
ATOM 2663 O O . ALA A 1 349 ? -17.575 8.379 11.983 1.00 91.06 349 ALA A O 1
ATOM 2664 N N . GLN A 1 350 ? -17.719 7.820 9.807 1.00 91.44 350 GLN A N 1
ATOM 2665 C CA . GLN A 1 350 ? -19.165 7.603 9.806 1.00 91.44 350 GLN A CA 1
ATOM 2666 C C . GLN A 1 350 ? -19.555 6.355 10.599 1.00 91.44 350 GLN A C 1
ATOM 2668 O O . GLN A 1 350 ? -20.451 6.438 11.434 1.00 91.44 350 GLN A O 1
ATOM 2673 N N . LEU A 1 351 ? -18.847 5.235 10.432 1.00 90.81 351 LEU A N 1
ATOM 2674 C CA . LEU A 1 351 ? -19.116 4.010 11.193 1.00 90.81 351 LEU A CA 1
ATOM 2675 C C . LEU A 1 351 ? -18.956 4.223 12.700 1.00 90.81 351 LEU A C 1
ATOM 2677 O O . LEU A 1 351 ? -19.826 3.823 13.464 1.00 90.81 351 LEU A O 1
ATOM 2681 N N . ARG A 1 352 ? -17.922 4.951 13.141 1.00 89.94 352 ARG A N 1
ATOM 2682 C CA . ARG A 1 352 ? -17.757 5.321 14.560 1.00 89.94 352 ARG A CA 1
ATOM 2683 C C . ARG A 1 352 ? -18.910 6.173 15.090 1.00 89.94 352 ARG A C 1
ATOM 2685 O O . ARG A 1 352 ? -19.326 6.010 16.232 1.00 89.94 352 ARG A O 1
ATOM 2692 N N . ARG A 1 353 ? -19.445 7.082 14.272 1.00 89.56 353 ARG A N 1
ATOM 2693 C CA . ARG A 1 353 ? -20.612 7.900 14.643 1.00 89.56 353 ARG A CA 1
ATOM 2694 C C . ARG A 1 353 ? -21.884 7.075 14.728 1.00 89.56 353 ARG A C 1
ATOM 2696 O O . ARG A 1 353 ? -22.664 7.283 15.651 1.00 89.56 353 ARG A O 1
ATOM 2703 N N . LEU A 1 354 ? -22.093 6.172 13.773 1.00 90.50 354 LEU A N 1
ATOM 2704 C CA . LEU A 1 354 ? -23.237 5.270 13.775 1.00 90.50 354 LEU A CA 1
ATOM 2705 C C . LEU A 1 354 ? -23.163 4.317 14.968 1.00 90.50 354 LEU A C 1
ATOM 2707 O O . LEU A 1 354 ? -24.143 4.221 15.689 1.00 90.50 354 LEU A O 1
ATOM 2711 N N . ALA A 1 355 ? -22.000 3.729 15.257 1.00 89.31 355 ALA A N 1
ATOM 2712 C CA . ALA A 1 355 ? -21.788 2.858 16.416 1.00 89.31 355 ALA A CA 1
ATOM 2713 C C . ALA A 1 355 ? -21.960 3.586 17.762 1.00 89.31 355 ALA A C 1
ATOM 2715 O O . ALA A 1 355 ? -22.356 2.978 18.751 1.00 89.31 355 ALA A O 1
ATOM 2716 N N . ALA A 1 356 ? -21.687 4.895 17.815 1.00 86.88 356 ALA A N 1
ATOM 2717 C CA . ALA A 1 356 ? -21.954 5.713 18.999 1.00 86.88 356 ALA A CA 1
ATOM 2718 C C . ALA A 1 356 ? -23.448 6.055 19.178 1.00 86.88 356 ALA A C 1
ATOM 2720 O O . ALA A 1 356 ? -23.872 6.352 20.292 1.00 86.88 356 ALA A O 1
ATOM 2721 N N . ARG A 1 357 ? -24.239 6.053 18.094 1.00 88.75 357 ARG A N 1
ATOM 2722 C CA . ARG A 1 357 ? -25.686 6.343 18.114 1.00 88.75 357 ARG A CA 1
ATOM 2723 C C . ARG A 1 357 ? -26.532 5.081 18.280 1.00 88.75 357 ARG A C 1
ATOM 2725 O O . ARG A 1 357 ? -27.497 5.081 19.036 1.00 88.75 357 ARG A O 1
ATOM 2732 N N . LEU A 1 358 ? -26.191 4.033 17.540 1.00 88.75 358 LEU A N 1
ATOM 2733 C CA . LEU A 1 358 ? -26.943 2.794 17.413 1.00 88.75 358 LEU A CA 1
ATOM 2734 C C . LEU A 1 358 ? -26.267 1.721 18.263 1.00 88.75 358 LEU A C 1
ATOM 2736 O O . LEU A 1 358 ? -25.126 1.344 18.007 1.00 88.75 358 LEU A O 1
ATOM 2740 N N . HIS A 1 359 ? -26.980 1.243 19.280 1.00 83.19 359 HIS A N 1
ATOM 2741 C CA . HIS A 1 359 ? -26.515 0.149 20.135 1.00 83.19 359 HIS A CA 1
ATOM 2742 C C . HIS A 1 359 ? -26.902 -1.226 19.572 1.00 83.19 359 HIS A C 1
ATOM 2744 O O . HIS A 1 359 ? -26.271 -2.219 19.919 1.00 83.19 359 HIS A O 1
ATOM 2750 N N . ASP A 1 360 ? -27.906 -1.268 18.690 1.00 86.00 360 ASP A N 1
ATOM 2751 C CA . ASP A 1 360 ? -28.378 -2.485 18.035 1.00 86.00 360 ASP A CA 1
ATOM 2752 C C . ASP A 1 360 ? -27.484 -2.837 16.824 1.00 86.00 360 ASP A C 1
ATOM 2754 O O . ASP A 1 360 ? -27.390 -2.036 15.880 1.00 86.00 360 ASP A O 1
ATOM 2758 N N . PRO A 1 361 ? -26.835 -4.020 16.818 1.00 85.12 361 PRO A N 1
ATOM 2759 C CA . PRO A 1 361 ? -25.986 -4.461 15.714 1.00 85.12 361 PRO A CA 1
ATOM 2760 C C . PRO A 1 361 ? -26.743 -4.593 14.385 1.00 85.12 361 PRO A C 1
ATOM 2762 O O . PRO A 1 361 ? -26.164 -4.310 13.336 1.00 85.12 361 PRO A O 1
ATOM 2765 N N . ALA A 1 362 ? -28.028 -4.965 14.395 1.00 88.94 362 ALA A N 1
ATOM 2766 C CA . ALA A 1 362 ? -28.803 -5.149 13.169 1.00 88.94 362 ALA A CA 1
ATOM 2767 C C . ALA A 1 362 ? -29.097 -3.807 12.478 1.00 88.94 362 ALA A C 1
ATOM 2769 O O . ALA A 1 362 ? -28.962 -3.674 11.257 1.00 88.94 362 ALA A O 1
ATOM 2770 N N . LEU A 1 363 ? -29.449 -2.783 13.262 1.00 89.69 363 LEU A N 1
ATOM 2771 C CA . LEU A 1 363 ? -29.635 -1.422 12.754 1.00 89.69 363 LEU A CA 1
ATOM 2772 C C . LEU A 1 363 ? -28.312 -0.807 12.299 1.00 89.69 363 LEU A C 1
ATOM 2774 O O . LEU A 1 363 ? -28.285 -0.119 11.274 1.00 89.69 363 LEU A O 1
ATOM 2778 N N . LEU A 1 364 ? -27.214 -1.080 13.014 1.00 89.12 364 LEU A N 1
ATOM 2779 C CA . LEU A 1 364 ? -25.893 -0.631 12.591 1.00 89.12 364 LEU A CA 1
ATOM 2780 C C . LEU A 1 364 ? -25.500 -1.248 11.248 1.00 89.12 364 LEU A C 1
ATOM 2782 O O . LEU A 1 364 ? -25.073 -0.507 10.368 1.00 89.12 364 LEU A O 1
ATOM 2786 N N . ALA A 1 365 ? -25.678 -2.559 11.066 1.00 88.75 365 ALA A N 1
ATOM 2787 C CA . ALA A 1 365 ? -25.348 -3.247 9.819 1.00 88.75 365 ALA A CA 1
ATOM 2788 C C . ALA A 1 365 ? -26.106 -2.644 8.623 1.00 88.75 365 ALA A C 1
ATOM 2790 O O . ALA A 1 365 ? -25.500 -2.331 7.599 1.00 88.75 365 ALA A O 1
ATOM 2791 N N . ARG A 1 366 ? -27.410 -2.368 8.778 1.00 91.19 366 ARG A N 1
ATOM 2792 C CA . ARG A 1 366 ? -28.220 -1.697 7.744 1.00 91.19 366 ARG A CA 1
ATOM 2793 C C . ARG A 1 366 ? -27.742 -0.272 7.461 1.00 91.19 366 ARG A C 1
ATOM 2795 O O . ARG A 1 366 ? -27.595 0.107 6.302 1.00 91.19 366 ARG A O 1
ATOM 2802 N N . ALA A 1 367 ? -27.460 0.516 8.499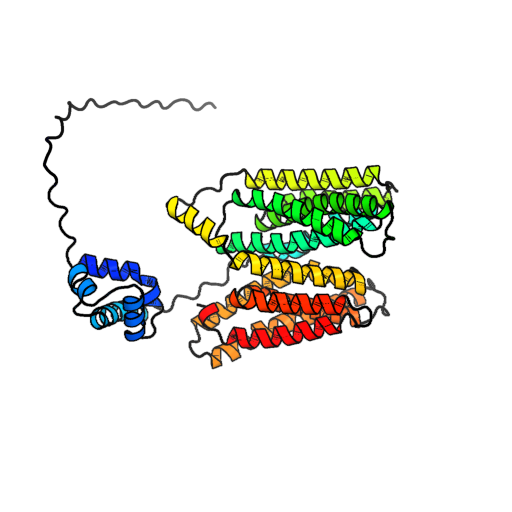 1.00 91.50 367 ALA A N 1
ATOM 2803 C CA . ALA A 1 367 ? -26.945 1.879 8.341 1.00 91.50 367 ALA A CA 1
ATOM 2804 C C . ALA A 1 367 ? -25.520 1.909 7.748 1.00 91.50 367 ALA A C 1
ATOM 2806 O O . ALA A 1 367 ? -25.128 2.878 7.094 1.00 91.50 367 ALA A O 1
ATOM 2807 N N . ALA A 1 368 ? -24.753 0.837 7.945 1.00 90.62 368 ALA A N 1
ATOM 2808 C CA . ALA A 1 368 ? -23.408 0.647 7.426 1.00 90.62 368 ALA A CA 1
ATOM 2809 C C . ALA A 1 368 ? -23.358 0.153 5.967 1.00 90.62 368 ALA A C 1
ATOM 2811 O O . ALA A 1 368 ? -22.275 0.125 5.376 1.00 90.62 368 ALA A O 1
ATOM 2812 N N . LEU A 1 369 ? -24.503 -0.145 5.340 1.00 89.62 369 LEU A N 1
ATOM 2813 C CA . LEU A 1 369 ? -24.556 -0.498 3.917 1.00 89.62 369 LEU A CA 1
ATOM 2814 C C . LEU A 1 369 ? -24.013 0.626 3.029 1.00 89.62 369 LEU A C 1
ATOM 2816 O O . LEU A 1 369 ? -23.272 0.357 2.089 1.00 89.62 369 LEU A O 1
ATOM 2820 N N . TRP A 1 370 ? -24.316 1.893 3.333 1.00 89.12 370 TRP A N 1
ATOM 2821 C CA . TRP A 1 370 ? -23.797 3.015 2.544 1.00 89.12 370 TRP A CA 1
ATOM 2822 C C . TRP A 1 370 ? -22.262 3.113 2.559 1.00 89.12 370 TRP A C 1
ATOM 2824 O O . TRP A 1 370 ? -21.677 3.160 1.480 1.00 89.12 370 TRP A O 1
ATOM 2834 N N . PRO A 1 371 ? -21.560 3.125 3.711 1.00 87.38 371 PRO A N 1
ATOM 2835 C CA . PRO A 1 371 ? -20.103 3.178 3.682 1.00 87.38 371 PRO A CA 1
ATOM 2836 C C . PRO A 1 371 ? -19.489 1.932 3.027 1.00 87.38 371 PRO A C 1
ATOM 2838 O O . PRO A 1 371 ? -18.514 2.079 2.301 1.00 87.38 371 PRO A O 1
ATOM 2841 N N . VAL A 1 372 ? -20.053 0.734 3.218 1.00 86.69 372 VAL A N 1
ATOM 2842 C CA . VAL A 1 372 ? -19.454 -0.511 2.698 1.00 86.69 372 VAL A CA 1
ATOM 2843 C C . VAL A 1 372 ? -19.749 -0.772 1.218 1.00 86.69 372 VAL A C 1
ATOM 2845 O O . VAL A 1 372 ? -18.860 -1.230 0.505 1.00 86.69 372 VAL A O 1
ATOM 2848 N N . LEU A 1 373 ? -20.956 -0.469 0.738 1.00 90.25 373 LEU A N 1
ATOM 2849 C CA . LEU A 1 373 ? -21.372 -0.689 -0.656 1.00 90.25 373 LEU A CA 1
ATOM 2850 C C . LEU A 1 373 ? -21.409 0.608 -1.461 1.00 90.25 373 LEU A C 1
ATOM 2852 O O . LEU A 1 373 ? -20.941 0.661 -2.597 1.00 90.25 373 LEU A O 1
ATOM 2856 N N . GLY A 1 374 ? -21.949 1.666 -0.861 1.00 90.62 374 GLY A N 1
ATOM 2857 C CA . GLY A 1 374 ? -22.132 2.959 -1.511 1.00 90.62 374 GLY A CA 1
ATOM 2858 C C . GLY A 1 374 ? -20.817 3.668 -1.820 1.00 90.62 374 GLY A C 1
ATOM 2859 O O . GLY A 1 374 ? -20.691 4.228 -2.904 1.00 90.62 374 GLY A O 1
ATOM 2860 N N . ALA A 1 375 ? -19.814 3.622 -0.934 1.00 91.06 375 ALA A N 1
ATOM 2861 C CA . ALA A 1 375 ? -18.528 4.274 -1.205 1.00 91.06 375 ALA A CA 1
ATOM 2862 C C . ALA A 1 375 ? -17.736 3.588 -2.340 1.00 91.06 375 ALA A C 1
ATOM 2864 O O . ALA A 1 375 ? -17.313 4.299 -3.255 1.00 91.06 375 ALA A O 1
ATOM 2865 N N . PRO A 1 376 ? -17.585 2.244 -2.375 1.00 90.44 376 PRO A N 1
ATOM 2866 C CA . PRO A 1 376 ? -17.035 1.566 -3.548 1.00 90.44 376 PRO A CA 1
ATOM 2867 C C . PRO A 1 376 ? -17.873 1.797 -4.806 1.00 90.44 376 PRO A C 1
ATOM 2869 O O . PRO A 1 376 ? -17.308 2.141 -5.837 1.00 90.44 376 PRO A O 1
ATOM 2872 N N . GLY A 1 377 ? -19.205 1.697 -4.724 1.00 89.38 377 GLY A N 1
ATOM 2873 C CA . GLY A 1 377 ? -20.098 1.962 -5.857 1.00 89.38 377 GLY A CA 1
ATOM 2874 C C . GLY A 1 377 ? -19.944 3.376 -6.423 1.00 89.38 377 GLY A C 1
ATOM 2875 O O . GLY A 1 377 ? -19.833 3.556 -7.632 1.00 89.38 377 GLY A O 1
ATOM 2876 N N . GLY A 1 378 ? -19.845 4.383 -5.555 1.00 89.81 378 GLY A N 1
ATOM 2877 C CA . GLY A 1 378 ? -19.586 5.767 -5.943 1.00 89.81 378 GLY A CA 1
ATOM 2878 C C . GLY A 1 378 ? -18.214 5.955 -6.592 1.00 89.81 378 GLY A C 1
ATOM 2879 O O . GLY A 1 378 ? -18.100 6.695 -7.565 1.00 89.81 378 GLY A O 1
ATOM 2880 N N . LEU A 1 379 ? -17.183 5.251 -6.111 1.00 89.88 379 LEU A N 1
ATOM 2881 C CA . LEU A 1 379 ? -15.855 5.261 -6.728 1.00 89.88 379 LEU A CA 1
ATOM 2882 C C . LEU A 1 379 ? -15.871 4.617 -8.124 1.00 89.88 379 LEU A C 1
ATOM 2884 O O . LEU A 1 379 ? -15.261 5.162 -9.041 1.00 89.88 379 LEU A O 1
ATOM 2888 N N . LEU A 1 380 ? -16.606 3.512 -8.306 1.00 88.94 380 LEU A N 1
ATOM 2889 C CA . LEU A 1 380 ? -16.808 2.882 -9.616 1.00 88.94 380 LEU A CA 1
ATOM 2890 C C . LEU A 1 380 ? -17.481 3.852 -10.596 1.00 88.94 380 LEU A C 1
ATOM 2892 O O . LEU A 1 380 ? -16.994 4.035 -11.709 1.00 88.94 380 LEU A O 1
ATOM 2896 N N . LEU A 1 381 ? -18.563 4.511 -10.165 1.00 89.12 381 LEU A N 1
ATOM 2897 C CA . LEU A 1 381 ? -19.279 5.498 -10.978 1.00 89.12 381 LEU A CA 1
ATOM 2898 C C . LEU A 1 381 ? -18.400 6.701 -11.327 1.00 89.12 381 LEU A C 1
ATOM 2900 O O . LEU A 1 381 ? -18.419 7.159 -12.465 1.00 89.12 381 LEU A O 1
ATOM 2904 N N . LEU A 1 382 ? -17.597 7.187 -10.378 1.00 89.06 382 LEU A N 1
ATOM 2905 C CA . LEU A 1 382 ? -16.659 8.282 -10.616 1.00 89.06 382 LEU A CA 1
ATOM 2906 C C . LEU A 1 382 ? -15.597 7.896 -11.651 1.00 89.06 382 LEU A C 1
ATOM 2908 O O . LEU A 1 382 ? -15.317 8.678 -12.553 1.00 89.06 382 LEU A O 1
ATOM 2912 N N . ILE A 1 383 ? -15.021 6.697 -11.545 1.00 89.00 383 ILE A N 1
ATOM 2913 C CA . ILE A 1 383 ? -14.025 6.201 -12.504 1.00 89.00 383 ILE A CA 1
ATOM 2914 C C . ILE A 1 383 ? -14.651 6.032 -13.890 1.00 89.00 383 ILE A C 1
ATOM 2916 O O . ILE A 1 383 ? -14.056 6.459 -14.876 1.00 89.00 383 ILE A O 1
ATOM 2920 N N . ALA A 1 384 ? -15.863 5.480 -13.969 1.00 86.75 384 ALA A N 1
ATOM 2921 C CA . ALA A 1 384 ? -16.598 5.359 -15.225 1.00 86.75 384 ALA A CA 1
ATOM 2922 C C . ALA A 1 384 ? -16.902 6.733 -15.847 1.00 86.75 384 ALA A C 1
ATOM 2924 O O . ALA A 1 384 ? -16.739 6.913 -17.052 1.00 86.75 384 ALA A O 1
ATOM 2925 N N . ALA A 1 385 ? -17.283 7.721 -15.031 1.00 88.75 385 ALA A N 1
ATOM 2926 C CA . ALA A 1 385 ? -17.524 9.087 -15.484 1.00 88.75 385 ALA A CA 1
ATOM 2927 C C . ALA A 1 385 ? -16.238 9.771 -15.974 1.00 88.75 385 ALA A C 1
ATOM 2929 O O . ALA A 1 385 ? -16.256 10.430 -17.011 1.00 88.75 385 ALA A O 1
ATOM 2930 N N . LEU A 1 386 ? -15.116 9.589 -15.268 1.00 87.69 386 LEU A N 1
ATOM 2931 C CA . LEU A 1 386 ? -13.811 10.115 -15.677 1.00 87.69 386 LEU A CA 1
ATOM 2932 C C . LEU A 1 386 ? -13.338 9.486 -16.990 1.00 87.69 386 LEU A C 1
ATOM 2934 O O . LEU A 1 386 ? -12.913 10.210 -17.886 1.00 87.69 386 LEU A O 1
ATOM 2938 N N . ASP A 1 387 ? -13.453 8.166 -17.138 1.00 84.56 387 ASP A N 1
ATOM 2939 C CA . ASP A 1 387 ? -13.113 7.483 -18.391 1.00 84.56 387 ASP A CA 1
ATOM 2940 C C . ASP A 1 387 ? -14.024 7.951 -19.538 1.00 84.56 387 ASP A C 1
ATOM 2942 O O . ASP A 1 387 ? -13.541 8.261 -20.627 1.00 84.56 387 ASP A O 1
ATOM 2946 N N . GLY A 1 388 ? -15.327 8.112 -19.280 1.00 85.62 388 GLY A N 1
ATOM 2947 C CA . GLY A 1 388 ? -16.279 8.688 -20.230 1.00 85.62 388 GLY A CA 1
ATOM 2948 C C . GLY A 1 388 ? -15.911 10.112 -20.659 1.00 85.62 388 GLY A C 1
ATOM 2949 O O . GLY A 1 388 ? -15.926 10.414 -21.851 1.00 85.62 388 GLY A O 1
ATOM 2950 N N . ALA A 1 389 ? -15.509 10.968 -19.716 1.00 87.75 389 ALA A N 1
ATOM 2951 C CA . ALA A 1 389 ? -15.077 12.336 -19.994 1.00 87.75 389 ALA A CA 1
ATOM 2952 C C . ALA A 1 389 ? -13.778 12.385 -20.817 1.00 87.75 389 ALA A C 1
ATOM 2954 O O . ALA A 1 389 ? -13.678 13.166 -21.762 1.00 87.75 389 ALA A O 1
ATOM 2955 N N . VAL A 1 390 ? -12.801 11.522 -20.510 1.00 85.75 390 VAL A N 1
ATOM 2956 C CA . VAL A 1 390 ? -11.541 11.408 -21.269 1.00 85.75 390 VAL A CA 1
ATOM 2957 C C . VAL A 1 390 ? -11.802 10.957 -22.709 1.00 85.75 390 VAL A C 1
ATOM 2959 O O . VAL A 1 390 ? -11.204 11.501 -23.639 1.00 85.75 390 VAL A O 1
ATOM 2962 N N . ARG A 1 391 ? -12.720 10.001 -22.912 1.00 85.12 391 ARG A N 1
ATOM 2963 C CA . ARG A 1 391 ? -13.149 9.565 -24.252 1.00 85.12 391 ARG A CA 1
ATOM 2964 C C . ARG A 1 391 ? -13.872 10.675 -25.003 1.00 85.12 391 ARG A C 1
ATOM 2966 O O . ARG A 1 391 ? -13.564 10.916 -26.165 1.00 85.12 391 ARG A O 1
ATOM 2973 N N . TRP A 1 392 ? -14.804 11.360 -24.341 1.00 88.38 392 TRP A N 1
ATOM 2974 C CA . TRP A 1 392 ? -15.550 12.472 -24.931 1.00 88.38 392 TRP A CA 1
ATOM 2975 C C . TRP A 1 392 ? -14.625 13.612 -25.378 1.00 88.38 392 TRP A C 1
ATOM 2977 O O . TRP A 1 392 ? -14.827 14.186 -26.442 1.00 88.38 392 TRP A O 1
ATOM 2987 N N . ALA A 1 393 ? -13.555 13.876 -24.624 1.00 90.31 393 ALA A N 1
ATOM 2988 C CA . ALA A 1 393 ? -12.536 14.865 -24.970 1.00 90.31 393 ALA A CA 1
ATOM 2989 C C . ALA A 1 393 ? -11.595 14.440 -26.121 1.00 90.31 393 ALA A C 1
ATOM 2991 O O . ALA A 1 393 ? -10.688 15.194 -26.468 1.00 90.31 393 ALA A O 1
ATOM 2992 N N . GLY A 1 394 ? -11.750 13.239 -26.692 1.00 87.69 394 GLY A N 1
ATOM 2993 C CA . GLY A 1 394 ? -10.897 12.742 -27.779 1.00 87.69 394 GLY A CA 1
ATOM 2994 C C . GLY A 1 394 ? -9.460 12.415 -27.356 1.00 87.69 394 GLY A C 1
ATOM 2995 O O . GLY A 1 394 ? -8.607 12.176 -28.205 1.00 87.69 394 GLY A O 1
ATOM 2996 N N . LEU A 1 395 ? -9.180 12.376 -26.049 1.00 84.50 395 LEU A N 1
ATOM 2997 C CA . LEU A 1 395 ? -7.846 12.085 -25.511 1.00 84.50 395 LEU A CA 1
ATOM 2998 C C . LEU A 1 395 ? -7.498 10.590 -25.567 1.00 84.50 395 LEU A C 1
ATOM 3000 O O . LEU A 1 395 ? -6.345 10.218 -25.357 1.00 84.50 395 LEU A O 1
ATOM 3004 N N . ARG A 1 396 ? -8.484 9.723 -25.834 1.00 80.44 396 ARG A N 1
ATOM 3005 C CA . ARG A 1 396 ? -8.305 8.273 -25.956 1.00 80.44 396 ARG A CA 1
ATOM 3006 C C . ARG A 1 396 ? -9.099 7.738 -27.157 1.00 80.44 396 ARG A C 1
ATOM 3008 O O . ARG A 1 396 ? -10.266 8.103 -27.301 1.00 80.44 396 ARG A O 1
ATOM 3015 N N . PRO A 1 397 ? -8.515 6.875 -28.010 1.00 80.44 397 PRO A N 1
ATOM 3016 C CA . PRO A 1 397 ? -9.201 6.350 -29.189 1.00 80.44 397 PRO A CA 1
ATOM 3017 C C . PRO A 1 397 ? -10.414 5.485 -28.810 1.00 80.44 397 PRO A C 1
ATOM 3019 O O . PRO A 1 397 ? -10.342 4.664 -27.895 1.00 80.44 397 PRO A O 1
ATOM 3022 N N . ALA A 1 398 ? -11.516 5.630 -29.555 1.00 73.44 398 ALA A N 1
ATOM 3023 C CA . ALA A 1 398 ? -12.813 4.993 -29.278 1.00 73.44 398 ALA A CA 1
ATOM 3024 C C . ALA A 1 398 ? -12.794 3.445 -29.271 1.00 73.44 398 ALA A C 1
ATOM 3026 O O . ALA A 1 398 ? -13.715 2.828 -28.742 1.00 73.44 398 ALA A O 1
ATOM 3027 N N . GLY A 1 399 ? -11.744 2.817 -29.817 1.00 66.50 399 GLY A N 1
ATOM 3028 C CA . GLY A 1 399 ? -11.561 1.359 -29.856 1.00 66.50 399 GLY A CA 1
ATOM 3029 C C . GLY A 1 399 ? -10.746 0.761 -28.700 1.00 66.50 399 GLY A C 1
ATOM 3030 O O . GLY A 1 399 ? -10.657 -0.461 -28.594 1.00 66.50 399 GLY A O 1
ATOM 3031 N N . ALA A 1 400 ? -10.157 1.578 -27.817 1.00 58.84 400 ALA A N 1
ATOM 3032 C CA . ALA A 1 400 ? -9.387 1.087 -26.672 1.00 58.84 400 ALA A CA 1
ATOM 3033 C C . ALA A 1 400 ? -10.328 0.627 -25.536 1.00 58.84 400 ALA A C 1
ATOM 3035 O O . ALA A 1 400 ? -10.674 1.382 -24.630 1.00 58.84 400 ALA A O 1
ATOM 3036 N N . LEU A 1 401 ? -10.783 -0.621 -25.678 1.00 54.84 401 LEU A N 1
ATOM 3037 C CA . LEU A 1 401 ? -11.481 -1.530 -24.758 1.00 54.84 401 LEU A CA 1
ATOM 3038 C C . LEU A 1 401 ? -12.011 -0.979 -23.413 1.00 54.84 401 LEU A C 1
ATOM 3040 O O . LEU A 1 401 ? -11.279 -0.616 -22.493 1.00 54.84 401 LEU A O 1
ATOM 3044 N N . SER A 1 402 ? -13.331 -1.116 -23.249 1.00 66.50 402 SER A N 1
ATOM 3045 C CA . SER A 1 402 ? -14.101 -1.011 -21.998 1.00 66.50 402 SER A CA 1
ATOM 3046 C C . SER A 1 402 ? -13.597 -1.899 -20.848 1.00 66.50 402 SER A C 1
ATOM 3048 O O . SER A 1 402 ? -13.862 -1.583 -19.689 1.00 66.50 402 SER A O 1
ATOM 3050 N N . SER A 1 403 ? -12.852 -2.976 -21.128 1.00 74.75 403 SER A N 1
ATOM 3051 C CA . SER A 1 403 ? -12.319 -3.885 -20.102 1.00 74.75 403 SER A CA 1
ATOM 3052 C C . SER A 1 403 ? -11.297 -3.212 -19.180 1.00 74.75 403 SER A C 1
ATOM 3054 O O . SER A 1 403 ? -11.281 -3.501 -17.984 1.00 74.75 403 SER A O 1
ATOM 3056 N N . TYR A 1 404 ? -10.514 -2.251 -19.687 1.00 82.06 404 TYR A N 1
ATOM 3057 C CA . TYR A 1 404 ? -9.566 -1.476 -18.878 1.00 82.06 404 TYR A CA 1
ATOM 3058 C C . TYR A 1 404 ? -10.274 -0.639 -17.811 1.00 82.06 404 TYR A C 1
ATOM 3060 O O . TYR A 1 404 ? -9.853 -0.628 -16.656 1.00 82.06 404 TYR A O 1
ATOM 3068 N N . GLY A 1 405 ? -11.370 0.030 -18.184 1.00 84.62 405 GLY A N 1
ATOM 3069 C CA . GLY A 1 405 ? -12.145 0.866 -17.265 1.00 84.62 405 GLY A CA 1
ATOM 3070 C C . GLY A 1 405 ? -12.703 0.056 -16.096 1.00 84.62 405 GLY A C 1
ATOM 3071 O O . GLY A 1 405 ? -12.518 0.433 -14.941 1.00 84.62 405 GLY A O 1
ATOM 3072 N N . TRP A 1 406 ? -13.295 -1.107 -16.384 1.00 86.25 406 TRP A N 1
ATOM 3073 C CA . TRP A 1 406 ? -13.797 -2.017 -15.351 1.00 86.25 406 TRP A CA 1
ATOM 3074 C C . TRP A 1 406 ? -12.687 -2.581 -14.466 1.00 86.25 406 TRP A C 1
ATOM 3076 O O . TRP A 1 406 ? -12.856 -2.636 -13.251 1.00 86.25 406 TRP A O 1
ATOM 3086 N N . GLY A 1 407 ? -11.540 -2.942 -15.045 1.00 89.81 407 GLY A N 1
ATOM 3087 C CA . GLY A 1 407 ? -10.376 -3.403 -14.291 1.00 89.81 407 GLY A CA 1
ATOM 3088 C C . GLY A 1 407 ? -9.867 -2.379 -13.285 1.00 89.81 407 GLY A C 1
ATOM 3089 O O . GLY A 1 407 ? -9.695 -2.692 -12.107 1.00 89.81 407 GLY A O 1
ATOM 3090 N N . VAL A 1 408 ? -9.686 -1.137 -13.741 1.00 90.75 408 VAL A N 1
ATOM 3091 C CA . VAL A 1 408 ? -9.288 -0.013 -12.887 1.00 90.75 408 VAL A CA 1
ATOM 3092 C C . VAL A 1 408 ? -10.315 0.225 -11.788 1.00 90.75 408 VAL A C 1
ATOM 3094 O O . VAL A 1 408 ? -9.948 0.360 -10.621 1.00 90.75 408 VAL A O 1
ATOM 3097 N N . ALA A 1 409 ? -11.597 0.238 -12.147 1.00 91.06 409 ALA A N 1
ATOM 3098 C CA . ALA A 1 409 ? -12.679 0.477 -11.211 1.00 91.06 409 ALA A CA 1
ATOM 3099 C C . ALA A 1 409 ? -12.718 -0.609 -10.116 1.00 91.06 409 ALA A C 1
ATOM 3101 O O . ALA A 1 409 ? -12.705 -0.287 -8.924 1.00 91.06 409 ALA A O 1
ATOM 3102 N N . LEU A 1 410 ? -12.672 -1.890 -10.501 1.00 93.00 410 LEU A N 1
ATOM 3103 C CA . LEU A 1 410 ? -12.634 -3.024 -9.573 1.00 93.00 410 LEU A CA 1
ATOM 3104 C C . LEU A 1 410 ? -11.393 -2.991 -8.677 1.00 93.00 410 LEU A C 1
ATOM 3106 O O . LEU A 1 410 ? -11.514 -3.196 -7.468 1.00 93.00 410 LEU A O 1
ATOM 3110 N N . LEU A 1 411 ? -10.219 -2.671 -9.231 1.00 94.69 411 LEU A N 1
ATOM 3111 C CA . LEU A 1 411 ? -8.988 -2.556 -8.452 1.00 94.69 411 LEU A CA 1
ATOM 3112 C C . LEU A 1 411 ? -9.071 -1.413 -7.435 1.00 94.69 411 LEU A C 1
ATOM 3114 O O . LEU A 1 411 ? -8.718 -1.597 -6.274 1.00 94.69 411 LEU A O 1
ATOM 3118 N N . SER A 1 412 ? -9.574 -0.242 -7.831 1.00 94.69 412 SER A N 1
ATOM 3119 C CA . SER A 1 412 ? -9.778 0.886 -6.918 1.00 94.69 412 SER A CA 1
ATOM 3120 C C . SER A 1 412 ? -10.798 0.568 -5.817 1.00 94.69 412 SER A C 1
ATOM 3122 O O . SER A 1 412 ? -10.572 0.924 -4.660 1.00 94.69 412 SER A O 1
ATOM 3124 N N . ALA A 1 413 ? -11.877 -0.154 -6.136 1.00 94.19 413 ALA A N 1
ATOM 3125 C CA . ALA A 1 413 ? -12.846 -0.632 -5.149 1.00 94.19 413 ALA A CA 1
ATOM 3126 C C . ALA A 1 413 ? -12.227 -1.652 -4.174 1.00 94.19 413 ALA A C 1
ATOM 3128 O O . ALA A 1 413 ? -12.399 -1.516 -2.959 1.00 94.19 413 ALA A O 1
ATOM 3129 N N . ALA A 1 414 ? -11.449 -2.617 -4.680 1.00 95.81 414 ALA A N 1
ATOM 3130 C CA . ALA A 1 414 ? -10.705 -3.572 -3.857 1.00 95.81 414 ALA A CA 1
ATOM 3131 C C . ALA A 1 414 ? -9.714 -2.852 -2.931 1.00 95.81 414 ALA A C 1
ATOM 3133 O O . ALA A 1 414 ? -9.625 -3.158 -1.743 1.00 95.81 414 ALA A O 1
ATOM 3134 N N . LEU A 1 415 ? -9.006 -1.837 -3.434 1.00 95.69 415 LEU A N 1
ATOM 3135 C CA . LEU A 1 415 ? -8.093 -1.035 -2.622 1.00 95.69 415 LEU A CA 1
ATOM 3136 C C . LEU A 1 415 ? -8.816 -0.234 -1.550 1.00 95.69 415 LEU A C 1
ATOM 3138 O O . LEU A 1 415 ? -8.324 -0.174 -0.427 1.00 95.69 415 LEU A O 1
ATOM 3142 N N . LEU A 1 416 ? -9.981 0.339 -1.849 1.00 96.38 416 LEU A N 1
ATOM 3143 C CA . LEU A 1 416 ? -10.802 1.029 -0.855 1.00 96.38 416 LEU A CA 1
ATOM 3144 C C . LEU A 1 416 ? -11.222 0.096 0.278 1.00 96.38 416 LEU A C 1
ATOM 3146 O O . LEU A 1 416 ? -10.973 0.404 1.447 1.00 96.38 416 LEU A O 1
ATOM 3150 N N . GLN A 1 417 ? -11.788 -1.062 -0.059 1.00 95.75 417 GLN A N 1
ATOM 3151 C CA . GLN A 1 417 ? -12.215 -2.052 0.929 1.00 95.75 417 GLN A CA 1
ATOM 3152 C C . GLN A 1 417 ? -11.029 -2.593 1.730 1.00 95.75 417 GLN A C 1
ATOM 3154 O O . GLN A 1 417 ? -11.084 -2.633 2.956 1.00 95.75 417 GLN A O 1
ATOM 3159 N N . SER A 1 418 ? -9.925 -2.936 1.064 1.00 96.69 418 SER A N 1
ATOM 3160 C CA . SER A 1 418 ? -8.713 -3.437 1.715 1.00 96.69 418 SER A CA 1
ATOM 3161 C C . SER A 1 418 ? -8.071 -2.384 2.625 1.00 96.69 418 SER A C 1
ATOM 3163 O O . SER A 1 418 ? -7.645 -2.694 3.736 1.00 96.69 418 SER A O 1
ATOM 3165 N N . THR A 1 419 ? -8.043 -1.115 2.204 1.00 95.12 419 THR A N 1
ATOM 3166 C CA . THR A 1 419 ? -7.512 0.003 3.004 1.00 95.12 419 THR A CA 1
ATOM 3167 C C . THR A 1 419 ? -8.374 0.245 4.238 1.00 95.12 419 THR A C 1
ATOM 3169 O O . THR A 1 419 ? -7.841 0.442 5.331 1.00 95.12 419 THR A O 1
ATOM 3172 N N . TRP A 1 420 ? -9.698 0.179 4.102 1.00 95.12 420 TRP A N 1
ATOM 3173 C CA . TRP A 1 420 ? -10.610 0.265 5.236 1.00 95.12 420 TRP A CA 1
ATOM 3174 C C . TRP A 1 420 ? -10.457 -0.936 6.190 1.00 95.12 420 TRP A C 1
ATOM 3176 O O . TRP A 1 420 ? -10.183 -0.729 7.374 1.00 95.12 420 TRP A O 1
ATOM 3186 N N . LEU A 1 421 ? -10.503 -2.174 5.682 1.00 94.94 421 LEU A N 1
ATOM 3187 C CA . LEU A 1 421 ? -10.323 -3.403 6.470 1.00 94.94 421 LEU A CA 1
ATOM 3188 C C . LEU A 1 421 ? -8.965 -3.457 7.182 1.00 94.94 421 LEU A C 1
ATOM 3190 O O . LEU A 1 421 ? -8.876 -3.959 8.301 1.00 94.94 421 LEU A O 1
ATOM 3194 N N . SER A 1 422 ? -7.913 -2.882 6.590 1.00 93.44 422 SER A N 1
ATOM 3195 C CA . SER A 1 422 ? -6.584 -2.796 7.210 1.00 93.44 422 SER A CA 1
ATOM 3196 C C . SER A 1 422 ? -6.553 -1.942 8.485 1.00 93.44 422 SER A C 1
ATOM 3198 O O . SER A 1 422 ? -5.559 -1.936 9.206 1.00 93.44 422 SER A O 1
ATOM 3200 N N . ARG A 1 423 ? -7.636 -1.241 8.831 1.00 90.44 423 ARG A N 1
ATOM 3201 C CA . ARG A 1 423 ? -7.756 -0.559 10.130 1.00 90.44 423 ARG A CA 1
ATOM 3202 C C . ARG A 1 423 ? -8.103 -1.512 11.272 1.00 90.44 423 ARG A C 1
ATOM 3204 O O . ARG A 1 423 ? -7.942 -1.142 12.432 1.00 90.44 423 ARG A O 1
ATOM 3211 N N . HIS A 1 424 ? -8.527 -2.730 10.951 1.00 90.19 424 HIS A N 1
ATOM 3212 C CA . HIS A 1 424 ? -8.850 -3.779 11.904 1.00 90.19 424 HIS A CA 1
ATOM 3213 C C . HIS A 1 424 ? -7.655 -4.734 11.993 1.00 90.19 424 HIS A C 1
ATOM 3215 O O . HIS A 1 424 ? -7.433 -5.544 11.095 1.00 90.19 424 HIS A O 1
ATOM 3221 N N . ALA A 1 425 ? -6.873 -4.649 13.075 1.00 87.12 425 ALA A N 1
ATOM 3222 C CA . ALA A 1 425 ? -5.616 -5.397 13.208 1.00 87.12 425 ALA A CA 1
ATOM 3223 C C . ALA A 1 425 ? -5.784 -6.922 13.036 1.00 87.12 425 ALA A C 1
ATOM 3225 O O . ALA A 1 425 ? -4.923 -7.581 12.456 1.00 87.12 425 ALA A O 1
ATOM 3226 N N . GLY A 1 426 ? -6.928 -7.473 13.461 1.00 89.56 426 GLY A N 1
ATOM 3227 C CA . GLY A 1 426 ? -7.260 -8.891 13.279 1.00 89.56 426 GLY A CA 1
ATOM 3228 C C . GLY A 1 426 ? -7.456 -9.326 11.820 1.00 89.56 426 GLY A C 1
ATOM 3229 O O . GLY A 1 426 ? -7.406 -10.517 11.529 1.00 89.56 426 GLY A O 1
ATOM 3230 N N . GLN A 1 427 ? -7.647 -8.390 10.884 1.00 94.19 427 GLN A N 1
ATOM 3231 C CA . GLN A 1 427 ? -7.849 -8.698 9.465 1.00 94.19 427 GLN A CA 1
ATOM 3232 C C . GLN A 1 427 ? -6.540 -8.755 8.671 1.00 94.19 427 GLN A C 1
ATOM 3234 O O . GLN A 1 427 ? -6.538 -9.300 7.569 1.00 94.19 427 GLN A O 1
ATOM 3239 N N . TRP A 1 428 ? -5.416 -8.254 9.203 1.00 94.00 428 TRP A N 1
ATOM 3240 C CA . TRP A 1 428 ? -4.153 -8.205 8.454 1.00 94.00 428 TRP A CA 1
ATOM 3241 C C . TRP A 1 428 ? -3.704 -9.561 7.901 1.00 94.00 428 TRP A C 1
ATOM 3243 O O . TRP A 1 428 ? -3.417 -9.606 6.710 1.00 94.00 428 TRP A O 1
ATOM 3253 N N . PRO A 1 429 ? -3.708 -10.676 8.664 1.00 95.50 429 PRO A N 1
ATOM 3254 C CA . PRO A 1 429 ? -3.297 -11.970 8.118 1.00 95.50 429 PRO A CA 1
ATOM 3255 C C . PRO A 1 429 ? -4.186 -12.431 6.957 1.00 95.50 429 PRO A C 1
ATOM 3257 O O . PRO A 1 429 ? -3.687 -12.949 5.963 1.00 95.50 429 PRO A O 1
ATOM 3260 N N . ARG A 1 430 ? -5.503 -12.194 7.049 1.00 96.19 430 ARG A N 1
ATOM 3261 C CA . ARG A 1 430 ? -6.460 -12.552 5.992 1.00 96.19 430 ARG A CA 1
ATOM 3262 C C . ARG A 1 430 ? -6.226 -11.723 4.736 1.00 96.19 430 ARG A C 1
ATOM 3264 O O . ARG A 1 430 ? -6.178 -12.280 3.646 1.00 96.19 430 ARG A O 1
ATOM 3271 N N . LEU A 1 431 ? -6.029 -10.414 4.893 1.00 96.56 431 LEU A N 1
ATOM 3272 C CA . LEU A 1 431 ? -5.710 -9.528 3.776 1.00 96.56 431 LEU A CA 1
ATOM 3273 C C . LEU A 1 431 ? -4.376 -9.914 3.122 1.00 96.56 431 LEU A C 1
ATOM 3275 O O . LEU A 1 431 ? -4.311 -9.972 1.898 1.00 96.56 431 LEU A O 1
ATOM 3279 N N . THR A 1 432 ? -3.340 -10.234 3.907 1.00 96.50 432 THR A N 1
ATOM 3280 C CA . THR A 1 432 ? -2.058 -10.740 3.389 1.00 96.50 432 THR A CA 1
ATOM 3281 C C . THR A 1 432 ? -2.272 -11.969 2.511 1.00 96.50 432 THR A C 1
ATOM 3283 O O . THR A 1 432 ? -1.827 -11.978 1.369 1.00 96.50 432 THR A O 1
ATOM 3286 N N . VAL A 1 433 ? -2.996 -12.978 3.010 1.00 97.31 433 VAL A N 1
ATOM 3287 C CA . VAL A 1 433 ? -3.269 -14.212 2.257 1.00 97.31 433 VAL A CA 1
ATOM 3288 C C . VAL A 1 433 ? -4.049 -13.921 0.974 1.00 97.31 433 VAL A C 1
ATOM 3290 O O . VAL A 1 433 ? -3.684 -14.435 -0.077 1.00 97.31 433 VAL A O 1
ATOM 3293 N N . LEU A 1 434 ? -5.073 -13.065 1.014 1.00 97.38 434 LEU A N 1
ATOM 3294 C CA . LEU A 1 434 ? -5.869 -12.733 -0.174 1.00 97.38 434 LEU A CA 1
ATOM 3295 C C . LEU A 1 434 ? -5.056 -12.037 -1.263 1.00 97.38 434 LEU A C 1
ATOM 3297 O O . LEU A 1 434 ? -5.139 -12.414 -2.434 1.00 97.38 434 LEU A O 1
ATOM 3301 N N . TRP A 1 435 ? -4.250 -11.045 -0.889 1.00 97.81 435 TRP A N 1
ATOM 3302 C CA . TRP A 1 435 ? -3.380 -10.361 -1.840 1.00 97.81 435 TRP A CA 1
ATOM 3303 C C . TRP A 1 435 ? -2.253 -11.269 -2.339 1.00 97.81 435 TRP A C 1
ATOM 3305 O O . TRP A 1 435 ? -1.909 -11.193 -3.513 1.00 97.81 435 TRP A O 1
ATOM 3315 N N . ALA A 1 436 ? -1.732 -12.175 -1.505 1.00 97.25 436 ALA A N 1
ATOM 3316 C CA . ALA A 1 436 ? -0.739 -13.166 -1.917 1.00 97.25 436 ALA A CA 1
ATOM 3317 C C . ALA A 1 436 ? -1.317 -14.204 -2.896 1.00 97.25 436 ALA A C 1
ATOM 3319 O O . ALA A 1 436 ? -0.672 -14.516 -3.892 1.00 97.25 436 ALA A O 1
ATOM 3320 N N . ILE A 1 437 ? -2.543 -14.692 -2.669 1.00 97.50 437 ILE A N 1
ATOM 3321 C CA . ILE A 1 437 ? -3.254 -15.565 -3.619 1.00 97.50 437 ILE A CA 1
ATOM 3322 C C . ILE A 1 437 ? -3.500 -14.815 -4.930 1.00 97.50 437 ILE A C 1
ATOM 3324 O O . ILE A 1 437 ? -3.241 -15.354 -6.000 1.00 97.50 437 ILE A O 1
ATOM 3328 N N . SER A 1 438 ? -3.946 -13.558 -4.856 1.00 97.00 438 SER A N 1
ATOM 3329 C CA . SER A 1 438 ? -4.175 -12.729 -6.046 1.00 97.00 438 SER A CA 1
ATOM 3330 C C . SER A 1 438 ? -2.883 -12.515 -6.838 1.00 97.00 438 SER A C 1
ATOM 3332 O O . SER A 1 438 ? -2.886 -12.659 -8.056 1.00 97.00 438 SER A O 1
ATOM 3334 N N . ALA A 1 439 ? -1.770 -12.241 -6.151 1.00 96.50 439 ALA A N 1
ATOM 3335 C CA . ALA A 1 439 ? -0.441 -12.172 -6.749 1.00 96.50 439 ALA A CA 1
ATOM 3336 C C . ALA A 1 439 ? -0.056 -13.509 -7.406 1.00 96.50 439 ALA A C 1
ATOM 3338 O O . ALA A 1 439 ? 0.321 -13.527 -8.570 1.00 96.50 439 ALA A O 1
ATOM 3339 N N . GLY A 1 440 ? -0.227 -14.635 -6.708 1.00 96.88 440 GLY A N 1
ATOM 3340 C CA . GLY A 1 440 ? 0.050 -15.967 -7.251 1.00 96.88 440 GLY A CA 1
ATOM 3341 C C . GLY A 1 440 ? -0.752 -16.277 -8.517 1.00 96.88 440 GLY A C 1
ATOM 3342 O O . GLY A 1 440 ? -0.183 -16.755 -9.491 1.00 96.88 440 GLY A O 1
ATOM 3343 N N . LEU A 1 441 ? -2.044 -15.938 -8.543 1.00 96.75 441 LEU A N 1
ATOM 3344 C CA . LEU A 1 441 ? -2.885 -16.102 -9.730 1.00 96.75 441 LEU A CA 1
ATOM 3345 C C . LEU A 1 441 ? -2.450 -15.187 -10.884 1.00 96.75 441 LEU A C 1
ATOM 3347 O O . LEU A 1 441 ? -2.442 -15.631 -12.025 1.00 96.75 441 LEU A O 1
ATOM 3351 N N . LEU A 1 442 ? -2.057 -13.939 -10.603 1.00 95.81 442 LEU A N 1
ATOM 3352 C CA . LEU A 1 442 ? -1.529 -13.010 -11.615 1.00 95.81 442 LEU A CA 1
ATOM 3353 C C . LEU A 1 442 ? -0.176 -13.457 -12.192 1.00 95.81 442 LEU A C 1
ATOM 3355 O O . LEU A 1 442 ? 0.164 -13.072 -13.309 1.00 95.81 442 LEU A O 1
ATOM 3359 N N . ALA A 1 443 ? 0.585 -14.269 -11.454 1.00 94.81 443 ALA A N 1
ATOM 3360 C CA . ALA A 1 443 ? 1.836 -14.849 -11.932 1.00 94.81 443 ALA A CA 1
ATOM 3361 C C . ALA A 1 443 ? 1.620 -15.980 -12.957 1.00 94.81 443 ALA A C 1
ATOM 3363 O O . ALA A 1 443 ? 2.561 -16.357 -13.653 1.00 94.81 443 ALA A O 1
ATOM 3364 N N . VAL A 1 444 ? 0.403 -16.532 -13.054 1.00 96.44 444 VAL A N 1
ATOM 3365 C CA . VAL A 1 444 ? 0.066 -17.605 -13.997 1.00 96.44 444 VAL A CA 1
ATOM 3366 C C . VAL A 1 444 ? -0.335 -16.984 -15.342 1.00 96.44 444 VAL A C 1
ATOM 3368 O O . VAL A 1 444 ? -1.388 -16.351 -15.425 1.00 96.44 444 VAL A O 1
ATOM 3371 N N . PRO A 1 445 ? 0.445 -17.171 -16.423 1.00 93.88 445 PRO A N 1
ATOM 3372 C CA . PRO A 1 445 ? 0.211 -16.476 -17.692 1.00 93.88 445 PRO A CA 1
ATOM 3373 C C . PRO A 1 445 ? -1.117 -16.852 -18.366 1.00 93.88 445 PRO A C 1
ATOM 3375 O O . PRO A 1 445 ? -1.645 -16.072 -19.150 1.00 93.88 445 PRO A O 1
ATOM 3378 N N . GLN A 1 446 ? -1.686 -18.022 -18.052 1.00 96.62 446 GLN A N 1
ATOM 3379 C CA . GLN A 1 446 ? -2.978 -18.473 -18.580 1.00 96.62 446 GLN A CA 1
ATOM 3380 C C . GLN A 1 446 ? -4.181 -17.816 -17.885 1.00 96.62 446 GLN A C 1
ATOM 3382 O O . GLN A 1 446 ? -5.296 -17.860 -18.408 1.00 96.62 446 GLN A O 1
ATOM 3387 N N . VAL A 1 447 ? -3.993 -17.235 -16.697 1.00 95.88 447 VAL A N 1
ATOM 3388 C CA . VAL A 1 447 ? -5.080 -16.613 -15.940 1.00 95.88 447 VAL A CA 1
ATOM 3389 C C . VAL A 1 447 ? -5.273 -15.189 -16.439 1.00 95.88 447 VAL A C 1
ATOM 3391 O O . VAL A 1 447 ? -4.366 -14.367 -16.375 1.00 95.88 447 VAL A O 1
ATOM 3394 N N . SER A 1 448 ? -6.482 -14.869 -16.899 1.00 94.69 448 SER A N 1
ATOM 3395 C CA . SER A 1 448 ? -6.816 -13.494 -17.275 1.00 94.69 448 SER A CA 1
ATOM 3396 C C . SER A 1 448 ? -6.706 -12.558 -16.069 1.00 94.69 448 SER A C 1
ATOM 3398 O O . SER A 1 448 ? -7.331 -12.806 -15.038 1.00 94.69 448 SER A O 1
ATOM 3400 N N . TRP A 1 449 ? -5.985 -11.444 -16.214 1.00 94.25 449 TRP A N 1
ATOM 3401 C CA . TRP A 1 449 ? -5.705 -10.486 -15.131 1.00 94.25 449 TRP A CA 1
ATOM 3402 C C . TRP A 1 449 ? -6.929 -9.959 -14.364 1.00 94.25 449 TRP A C 1
ATOM 3404 O O . TRP A 1 449 ? -6.806 -9.566 -13.205 1.00 94.25 449 TRP A O 1
ATOM 3414 N N . TRP A 1 450 ? -8.115 -9.933 -14.980 1.00 93.38 450 TRP A N 1
ATOM 3415 C CA . TRP A 1 450 ? -9.337 -9.442 -14.338 1.00 93.38 450 TRP A CA 1
ATOM 3416 C C . TRP A 1 450 ? -9.950 -10.461 -13.365 1.00 93.38 450 TRP A C 1
ATOM 3418 O O . TRP A 1 450 ? -10.636 -10.056 -12.427 1.00 93.38 450 TRP A O 1
ATOM 3428 N N . VAL A 1 451 ? -9.684 -11.763 -13.540 1.00 94.88 451 VAL A N 1
ATOM 3429 C CA . VAL A 1 451 ? -10.241 -12.832 -12.691 1.00 94.88 451 VAL A CA 1
ATOM 3430 C C . VAL A 1 451 ? -9.742 -12.716 -11.242 1.00 94.88 451 VAL A C 1
ATOM 3432 O O . VAL A 1 451 ? -10.586 -12.676 -10.343 1.00 94.88 451 VAL A O 1
ATOM 3435 N N . PRO A 1 452 ? -8.425 -12.579 -10.966 1.00 95.88 452 PRO A N 1
ATOM 3436 C CA . PRO A 1 452 ? -7.929 -12.387 -9.603 1.00 95.88 452 PRO A CA 1
ATOM 3437 C C . PRO A 1 452 ? -8.484 -11.125 -8.941 1.00 95.88 452 PRO A C 1
ATOM 3439 O O . PRO A 1 452 ? -8.826 -11.158 -7.763 1.00 95.88 452 PRO A O 1
ATOM 3442 N N . ILE A 1 453 ? -8.622 -10.026 -9.694 1.00 95.19 453 ILE A N 1
ATOM 3443 C CA . ILE A 1 453 ? -9.146 -8.756 -9.170 1.00 95.19 453 ILE A CA 1
ATOM 3444 C C . ILE A 1 453 ? -10.624 -8.901 -8.799 1.00 95.19 453 ILE A C 1
ATOM 3446 O O . ILE A 1 453 ? -11.017 -8.486 -7.713 1.00 95.19 453 ILE A O 1
ATOM 3450 N N . LEU A 1 454 ? -11.434 -9.526 -9.657 1.00 95.00 454 LEU A N 1
ATOM 3451 C CA . LEU A 1 454 ? -12.850 -9.764 -9.381 1.00 95.00 454 LEU A CA 1
ATOM 3452 C C . LEU A 1 454 ? -13.039 -10.646 -8.140 1.00 95.00 454 LEU A C 1
ATOM 3454 O O . LEU A 1 454 ? -13.818 -10.298 -7.252 1.00 95.00 454 LEU A O 1
ATOM 3458 N N . LEU A 1 455 ? -12.305 -11.761 -8.055 1.00 96.25 455 LEU A N 1
ATOM 3459 C CA . LEU A 1 455 ? -12.339 -12.650 -6.891 1.00 96.25 455 LEU A CA 1
ATOM 3460 C C . LEU A 1 455 ? -11.919 -11.909 -5.618 1.00 96.25 455 LEU A C 1
ATOM 3462 O O . LEU A 1 455 ? -12.595 -12.013 -4.595 1.00 96.25 455 LEU A O 1
ATOM 3466 N N . LEU A 1 456 ? -10.852 -11.111 -5.689 1.00 96.44 456 LEU A N 1
ATOM 3467 C CA . LEU A 1 456 ? -10.393 -10.285 -4.579 1.00 96.44 456 LEU A CA 1
ATOM 3468 C C . LEU A 1 456 ? -11.475 -9.296 -4.126 1.00 96.44 456 LEU A C 1
ATOM 3470 O O . LEU A 1 456 ? -11.774 -9.242 -2.935 1.00 96.44 456 LEU A O 1
ATOM 3474 N N . SER A 1 457 ? -12.103 -8.558 -5.048 1.00 95.06 457 SER A N 1
ATOM 3475 C CA . SER A 1 457 ? -13.197 -7.627 -4.738 1.00 95.06 457 SER A CA 1
ATOM 3476 C C . SER A 1 457 ? -14.387 -8.331 -4.075 1.00 95.06 457 SER A C 1
ATOM 3478 O O . SER A 1 457 ? -14.915 -7.838 -3.080 1.00 95.06 457 SER A O 1
ATOM 3480 N N . LEU A 1 458 ? -14.795 -9.501 -4.580 1.00 95.25 458 LEU A N 1
ATOM 3481 C CA . LEU A 1 458 ? -15.904 -10.274 -4.009 1.00 95.25 458 LEU A CA 1
ATOM 3482 C C . LEU A 1 458 ? -15.583 -10.777 -2.597 1.00 95.25 458 LEU A C 1
ATOM 3484 O O . LEU A 1 458 ? -16.411 -10.666 -1.693 1.00 95.25 458 LEU A O 1
ATOM 3488 N N . VAL A 1 459 ? -14.372 -11.289 -2.368 1.00 96.75 459 VAL A N 1
ATOM 3489 C CA . VAL A 1 459 ? -13.980 -11.772 -1.038 1.00 96.75 459 VAL A CA 1
ATOM 3490 C C . VAL A 1 459 ? -13.805 -10.616 -0.051 1.00 96.75 459 VAL A C 1
ATOM 3492 O O . VAL A 1 459 ? -14.220 -10.734 1.103 1.00 96.75 459 VAL A O 1
ATOM 3495 N N . LEU A 1 460 ? -13.253 -9.477 -0.480 1.00 96.00 460 LEU A N 1
ATOM 3496 C CA . LEU A 1 460 ? -13.168 -8.270 0.350 1.00 96.00 460 LEU A CA 1
ATOM 3497 C C . LEU A 1 460 ? -14.553 -7.744 0.728 1.00 96.00 460 LEU A C 1
ATOM 3499 O O . LEU A 1 460 ? -14.744 -7.295 1.860 1.00 96.00 460 LEU A O 1
ATOM 3503 N N . LEU A 1 461 ? -15.532 -7.853 -0.171 1.00 93.88 461 LEU A N 1
ATOM 3504 C CA . LEU A 1 461 ? -16.915 -7.510 0.127 1.00 93.88 461 LEU A CA 1
ATOM 3505 C C . LEU A 1 461 ? -17.502 -8.411 1.228 1.00 93.88 461 LEU A C 1
ATOM 3507 O O . LEU A 1 461 ? -18.061 -7.904 2.199 1.00 93.88 461 LEU A O 1
ATOM 3511 N N . LEU A 1 462 ? -17.294 -9.729 1.137 1.00 94.62 462 LEU A N 1
ATOM 3512 C CA . LEU A 1 462 ? -17.726 -10.687 2.167 1.00 94.62 462 LEU A CA 1
ATOM 3513 C C . LEU A 1 462 ? -17.016 -10.469 3.513 1.00 94.62 462 LEU A C 1
ATOM 3515 O O . LEU A 1 462 ? -17.622 -10.592 4.578 1.00 94.62 462 LEU A O 1
ATOM 3519 N N . LEU A 1 463 ? -15.723 -10.130 3.493 1.00 94.94 463 LEU A N 1
ATOM 3520 C CA . LEU A 1 463 ? -14.989 -9.777 4.711 1.00 94.94 463 LEU A CA 1
ATOM 3521 C C . LEU A 1 463 ? -15.483 -8.469 5.326 1.00 94.94 463 LEU A C 1
ATOM 3523 O O . LEU A 1 463 ? -15.461 -8.333 6.550 1.00 94.94 463 LEU A O 1
ATOM 3527 N N . SER A 1 464 ? -15.931 -7.529 4.494 1.00 93.12 464 SER A N 1
ATOM 3528 C CA . SER A 1 464 ? -16.467 -6.253 4.956 1.00 93.12 464 SER A CA 1
ATOM 3529 C C . SER A 1 464 ? -17.761 -6.437 5.736 1.00 93.12 464 SER A C 1
ATOM 3531 O O . SER A 1 464 ? -17.895 -5.854 6.807 1.00 93.12 464 SER A O 1
ATOM 3533 N N . ASP A 1 465 ? -18.648 -7.315 5.270 1.00 90.88 465 ASP A N 1
ATOM 3534 C CA . ASP A 1 465 ? -19.872 -7.686 5.988 1.00 90.88 465 ASP A CA 1
ATOM 3535 C C . ASP A 1 465 ? -19.567 -8.266 7.382 1.00 90.88 465 ASP A C 1
ATOM 3537 O O . ASP A 1 465 ? -20.066 -7.784 8.400 1.00 90.88 465 ASP A O 1
ATOM 3541 N N . ARG A 1 466 ? -18.616 -9.206 7.471 1.00 90.50 466 ARG A N 1
ATOM 3542 C CA . ARG A 1 466 ? -18.177 -9.760 8.767 1.00 90.50 466 ARG A CA 1
ATOM 3543 C C . ARG A 1 466 ? -17.560 -8.708 9.691 1.00 90.50 466 ARG A C 1
ATOM 3545 O O . ARG A 1 466 ? -17.761 -8.769 10.901 1.00 90.50 466 ARG A O 1
ATOM 3552 N N . ALA A 1 467 ? -16.798 -7.758 9.147 1.00 89.56 467 ALA A N 1
ATOM 3553 C CA . ALA A 1 467 ? -16.181 -6.683 9.926 1.00 89.56 467 ALA A CA 1
ATOM 3554 C C . ALA A 1 467 ? -17.204 -5.664 10.461 1.00 89.56 467 ALA A C 1
ATOM 3556 O O . ALA A 1 467 ? -16.927 -4.988 11.453 1.00 89.56 467 ALA A O 1
ATOM 3557 N N . LEU A 1 468 ? -18.387 -5.552 9.847 1.00 88.25 468 LEU A N 1
ATOM 3558 C CA . LEU A 1 468 ? -19.482 -4.739 10.382 1.00 88.25 468 LEU A CA 1
ATOM 3559 C C . LEU A 1 468 ? -20.121 -5.357 11.631 1.00 88.25 468 LEU A C 1
ATOM 3561 O O . LEU A 1 468 ? -20.561 -4.613 12.506 1.00 88.25 468 LEU A O 1
ATOM 3565 N N . GLY A 1 469 ? -20.131 -6.689 11.743 1.00 85.44 469 GLY A N 1
ATOM 3566 C CA . GLY A 1 469 ? -20.649 -7.389 12.923 1.00 85.44 469 GLY A CA 1
ATOM 3567 C C . GLY A 1 469 ? -19.802 -7.196 14.189 1.00 85.44 469 GLY A C 1
ATOM 3568 O O . GLY A 1 469 ? -20.313 -7.331 15.299 1.00 85.44 469 GLY A O 1
ATOM 3569 N N . ASP A 1 470 ? -18.522 -6.838 14.048 1.00 85.75 470 ASP A N 1
ATOM 3570 C CA . ASP A 1 470 ? -17.606 -6.646 15.176 1.00 85.75 470 ASP A CA 1
ATOM 3571 C C . ASP A 1 470 ? -17.621 -5.199 15.704 1.00 85.75 470 ASP A C 1
ATOM 3573 O O . ASP A 1 470 ? -16.754 -4.366 15.401 1.00 85.75 470 ASP A O 1
ATOM 3577 N N . LEU A 1 471 ? -18.617 -4.914 16.549 1.00 76.25 471 LEU A N 1
ATOM 3578 C CA . LEU A 1 471 ? -18.804 -3.627 17.232 1.00 76.25 471 LEU A CA 1
ATOM 3579 C C . LEU A 1 471 ? -17.588 -3.180 18.055 1.00 76.25 471 LEU A C 1
ATOM 3581 O O . LEU A 1 471 ? -17.398 -1.977 18.261 1.00 76.25 471 LEU A O 1
ATOM 3585 N N . SER A 1 472 ? -16.768 -4.125 18.528 1.00 79.62 472 SER A N 1
ATOM 3586 C CA . SER A 1 472 ? -15.624 -3.829 19.395 1.00 79.62 472 SER A CA 1
ATOM 3587 C C . SER A 1 472 ? -14.569 -2.974 18.693 1.00 79.62 472 SER A C 1
ATOM 3589 O O . SER A 1 472 ? -13.867 -2.200 19.336 1.00 79.62 472 SER A O 1
ATOM 3591 N N . SER A 1 473 ? -14.507 -3.054 17.363 1.00 77.75 473 SER A N 1
ATOM 3592 C CA . SER A 1 473 ? -13.529 -2.338 16.549 1.00 77.75 473 SER A CA 1
ATOM 3593 C C . SER A 1 473 ? -13.865 -0.858 16.297 1.00 77.75 473 SER A C 1
ATOM 3595 O O . SER A 1 473 ? -13.000 -0.084 15.866 1.00 77.75 473 SER A O 1
ATOM 3597 N N . TYR A 1 474 ? -15.107 -0.444 16.579 1.00 79.88 474 TYR A N 1
ATOM 3598 C CA . TYR A 1 474 ? -15.587 0.930 16.379 1.00 79.88 474 TYR A CA 1
ATOM 3599 C C . TYR A 1 474 ? -15.718 1.734 17.680 1.00 79.88 474 TYR A C 1
ATOM 3601 O O . TYR A 1 474 ? -15.904 2.953 17.602 1.00 79.88 474 TYR A O 1
ATOM 3609 N N . ARG A 1 475 ? -15.611 1.076 18.841 1.00 70.00 475 ARG A N 1
ATOM 3610 C CA . ARG A 1 475 ? -15.609 1.686 20.182 1.00 70.00 475 ARG A CA 1
ATOM 3611 C C . ARG A 1 475 ? -14.184 1.981 20.637 1.00 70.00 475 ARG A C 1
ATOM 3613 O O . ARG A 1 475 ? -13.977 3.084 21.192 1.00 70.00 475 ARG A O 1
#

Organism: NCBI:txid2202254

Secondary structure (DSSP, 8-state):
-------------PPPPPPPP-------PPPPHHHHHHHHHHHTTTHHHH-SSHHHHHHHHHHTT--HHHHHHHH--SSHHHHHHHHHHHHHHHHHHSPPPP----PSP-GGGGGHHHHHHHHHHHHHHHHHHH--HHHHHHHHHHHHHHHHHHHHHHHHHHHH---SGGGHHHHHHHHHHHHHHHHHHH-TT--SSHHHHHHHHHHHHHHHHHHHHHHHHHHHHHTT-HHHHHHHHHHHHHHHHHHHHTT--SHHHHHHHHHHHHHHHHHHHHHHHTSPPPPPTT--HHHHHHHHHHHTSTHHHHHHHHHHHHHHHHHHHHHHH-THHHHHHHHTHHHHHHHHHHHHHHHHHHHHH---HHHHHHHTHIIIIIHHHHHHHHHHHHHHHHHHTTSS-TTS-HHHHHHHHHHHHHHHHHHHHTTSGGGHHHHHHHHHHHHHHHTSTTS-THHHHHHHHHHHHHHHHHHHH-GGGT-

Sequence (475 aa):
MSLDRRTRRDTLDLPPVPPPQDTPPLHAARPQAPDQRRELARRLRFERRRAVDPEELAAILEADGYSDHTLRRRYGFDSVFDAAEQLYALSITRRVAAPPPALRPIWPLPWTLLWHGPLLLLIGLAALGSVRLLGVDSAGSALAGAAVVAWGLGLRLFWLRQTAGLSAAPLRSRLLSGGVLGTLLGALAALPGQPWDVWLWNTALLGALLGGLYALTLTSAALLLALGKWRMLLQIFGAAALLAEAMWRLGQQGPVPASLFAVLLGTVAVGAALRVTRRPAPRPVGQNQSQGRASDRAAFTAPAWTLTTYGWSVAAAFVLLAQHSGHELLLLPVLLFGAVEFLAWLMQAQLRRLAARLHDPALLARAALWPVLGAPGGLLLLIAALDGAVRWAGLRPAGALSSYGWGVALLSAALLQSTWLSRHAGQWPRLTVLWAISAGLLAVPQVSWWVPILLLSLVLLLLSDRALGDLSSYR

Radius of gyration: 29.15 Å; chains: 1; bounding box: 59×73×93 Å

Foldseek 3Di:
DDDDDDDDDDDDDDPDDPDDDDDPDDDPPQPDLVVQLVVVLVVCVPVLLPDPDLVSQLVVCVVVVNACVNCCVRNNANGSSSSSHVSNVVNVVCVVPDDQPDQDPPPPAPPLLLVQLVLLLLLVLLQVLLLQLAPDPLLLLLLLLLQLLLQLLLQLLLVCCVPLVDALQVLLVSLVVQLQSQLVSQLVSQQPPDDPDPVNVVSSNVSSVSSSLNNSLSNLSSLCVSVSVSVLSCVLSVVSSVVSVVCVVVVVGHNVVSVVSSNVSSVSSNVVSVVRSPDGDDDDPPDDPVVSVVSSVVSPDDLSVLSSLLRSLLSLLLSLLCVQPNPVLVSVLSSCSSVLLSLLVVLLSVLLVLLSVDVDLVVSLVVSCCSLPVSLVVLLVVLVVVVVVCVVVVVDDPPPDPVSSVSSSLQSSLSSLLSNQVLPSVCSNVSSVLSNVLSVQSNDNPRDNSVSSVVSSVVSSVVSSVVSSPSVSSD

pLDDT: mean 85.09, std 13.97, range [38.69, 97.81]